Protein AF-0000000085021979 (afdb_homodimer)

pLDDT: mean 89.59, std 13.96, range [36.81, 98.94]

Solvent-accessible surface area (backbone atoms only — not comparable to full-atom values): 34099 Å² total; per-residue (Å²): 132,55,69,68,57,52,52,60,25,30,44,64,45,78,65,69,78,75,76,46,62,63,76,43,92,89,37,60,46,60,32,46,38,50,46,50,54,43,39,56,52,58,37,36,47,62,60,58,50,49,56,52,58,70,47,66,76,71,61,84,76,68,70,74,66,46,72,61,42,54,37,31,14,52,28,51,36,34,75,74,33,80,62,63,75,33,23,77,55,24,53,70,47,40,38,69,57,48,32,59,52,36,67,48,94,54,88,52,62,57,30,58,58,39,19,51,37,42,19,42,50,11,47,41,24,43,76,73,31,77,42,31,47,50,52,53,52,54,71,27,70,43,30,38,59,49,37,32,51,50,44,36,36,63,32,70,74,32,56,37,60,36,43,38,52,89,71,19,46,77,44,84,64,29,25,37,31,47,44,39,51,48,48,34,20,17,64,43,58,46,34,82,91,13,28,20,74,76,37,49,54,70,44,60,41,61,56,50,52,48,43,51,29,43,36,35,75,71,63,74,46,84,70,57,70,69,58,43,48,28,24,65,60,62,74,80,39,80,80,33,48,42,47,48,36,34,63,66,46,46,45,56,33,53,50,44,37,50,52,46,52,50,49,47,53,51,49,51,53,44,36,71,74,38,50,79,64,62,63,85,52,90,86,58,80,69,85,66,50,77,32,30,49,33,50,36,52,52,41,37,50,52,28,63,70,36,59,82,41,89,80,41,68,55,47,66,45,46,51,36,66,53,49,130,54,68,68,58,51,52,59,26,29,44,66,44,78,66,64,79,76,73,48,62,65,76,43,92,91,38,59,47,61,32,45,38,50,47,51,54,43,38,56,53,58,37,37,48,64,62,57,51,50,59,49,56,73,46,65,80,69,58,86,75,64,70,76,67,48,70,62,42,55,37,31,15,52,29,52,37,35,72,75,32,80,62,62,76,33,22,76,54,24,54,68,47,40,36,69,57,47,31,58,51,36,67,49,94,54,86,52,62,56,31,58,59,39,20,50,34,42,18,43,49,10,47,40,23,44,77,74,31,77,40,32,45,50,52,52,51,54,70,27,71,43,30,37,58,48,37,34,51,48,44,37,36,62,32,72,74,34,57,36,58,36,44,38,49,88,70,19,45,79,44,85,65,28,23,36,30,48,44,40,52,48,48,35,20,16,67,42,59,47,33,82,91,12,29,20,73,78,37,51,55,69,43,62,40,60,56,51,53,48,44,51,29,42,36,35,74,73,62,74,45,80,70,58,69,69,58,40,48,29,24,66,60,61,74,80,39,80,80,32,47,43,46,48,38,33,61,68,46,47,45,54,34,52,50,44,38,50,50,45,53,52,49,47,52,51,51,52,54,46,36,71,76,36,50,80,61,61,63,84,52,89,86,59,79,70,85,66,49,76,32,29,49,34,50,35,52,51,43,36,50,54,28,60,70,36,58,81,40,90,80,40,68,57,46,65,45,46,51,36,67,51,49

Sequence (646 aa):
MSNDVVASLLGPRRFDADGVHFNDPDDPELTARYILCVDAINFCFWPDHEAIRDAKAQRDKWAKYPYEHVAGGLRKALEADRGALDAKRLTGIDGPKLRQMLGWPRPLPLEDERARLLREIGQGLINHFGGSAARLINAANGRADVLVDLVVRIFGGFRDVAIDPRDGSQVFLYKRAQIFVGDLWGRFNGRGLGRFDESIKELTMFADYRVPVVLRNMGILKYEPNLARKVDQHNFSTADIVPAGSAEEVDVRACTVQAVERMRRALEERIEKEPELNPTIPGEVDEKFVTSVALDWFLWTEGERQRDDAGAGKHHRTLTVFYMSNDVVASLLGPRRFDADGVHFNDPDDPELTARYILCVDAINFCFWPDHEAIRDAKAQRDKWAKYPYEHVAGGLRKALEADRGALDAKRLTGIDGPKLRQMLGWPRPLPLEDERARLLREIGQGLINHFGGSAARLINAANGRADVLVDLVVRIFGGFRDVAIDPRDGSQVFLYKRAQIFVGDLWGRFNGRGLGRFDESIKELTMFADYRVPVVLRNMGILKYEPNLARKVDQHNFSTADIVPAGSAEEVDVRACTVQAVERMRRALEERIEKEPELNPTIPGEVDEKFVTSVALDWFLWTEGERQRDDAGAGKHHRTLTVFY

Nearest PDB structures (foldseek):
  7ulc-assembly1_A  TM=8.589E-01  e=3.376E-20  Sphaerobacter thermophilus DSM 20745
  7u5a-assembly2_B  TM=8.340E-01  e=2.198E-20  Sphaerobacter thermophilus DSM 20745
  7u1o-assembly1_A  TM=8.411E-01  e=3.714E-20  Sphaerobacter thermophilus DSM 20745
  7ugk-assembly1_A  TM=8.561E-01  e=9.375E-18  Homo sapiens
  7tu7-assembly1_A  TM=1.386E-01  e=5.235E+00  Leeuwenhoekiella blandensis MED217

Foldseek 3Di:
DDLVLLLLQFFQAQPPPPVQADDDPVCVFLSLLLLLLLLLQQDFQVVVVVVQVVVPPPPPPDDRCHSSLSRNLQNVLCVVPVCSLFLVNLLPFALVNSCVSSVPPDGGQVSRSSSVQSSLLSVLCVVPPVRTSLSLLVVQVQALVSSLVSCVVRGVSQQPWAQQPVPRDIDGQSQSSLVSLSSLLNNCRCDDSNPNAPNNQVGFARQGFQLLLLCVVVVNDDDDPLLLCLFAVPPVDPSSADEPRYNRSCCSRVVSRVSLVVVQVVSVVVCVVVVVSPDDDPPPPGRTGGHNSSVNVVSNVVRVVCVPPDVRGGTHRYRGSND/DDLVLLLLQFFQAQPCPPVQADDDPVCVFLSLLLLLLLLLQQDFQVVVVVVQVVVPPPVPPDDRCHSSLSRNLQNVLCVVPVCSLFLVNLLPFALVNSCVSSVPPDGGQVSRSSSVQSSLLSVLCVVPPVRTSLSLLVVQVQALVSSLVSCVVRGVSQQPWAQQPVPRDIDGQSQSSLVSLSSLLNNCRCDDSNPNAPNNQVGFARQGFQLLLLCVVVVNDDDDPLLLCLFAVPPVDPSSADEPRYNRSCCSRVVSRVSLVVVQVVSVVVCVVVVVSPDDDPPPPGRTGGHNSSVNVVSNVVRVVCVPPDVRGGTHRYRGSND

Radius of gyration: 26.54 Å; Cα contacts (8 Å, |Δi|>4): 1027; chains: 2; bounding box: 54×71×75 Å

Organism: Micromonas commoda (strain RCC299 / NOUM17 / CCMP2709) (NCBI:txid296587)

InterPro domains:
  IPR019438 Queuosine salvage protein family [PF10343] (26-323)
  IPR019438 Queuosine salvage protein family [PTHR21314] (13-323)

Secondary structure (DSSP, 8-state):
--HHHHHHTSS---GGGGS-S---TT-HHHHHHHHHHHHHT----HHHHHHHHHS-S--SS-----HHHHHHHHHHHHHH-TTTT-HHHHTT--HHHHHHHHT-SSPPTTHHHHHHHHHHHHHHHHHHHTT-HHHHHHTTTT-HHHHHHHHHHH-GGG--EEE-TTT--EEE--HHHHHHHHHHHHHTTTSGGG--GGGGGG------SSHHHHHHHTTS----HHHHHHHHH----GGGB--TTSHHHHHHHHHHHHHHHHHHHHHHHHHHH-GGGS---TT--S-----HHHHHHHHHHHHHHHTTSTTPPPPPB---S--/--HHHHHHTSS---TTTTS-S---TT-HHHHHHHHHHHHHT----HHHHHHHHHS-TTTTT-----HHHHHHHHHHHHHH-TTTT-HHHHTT--HHHHHHHHT-SSPPTTHHHHHHHHHHHHHHHHHHHTT-HHHHHHTTTT-HHHHHHHHHHH-GGG--EEE-TTT--EEE--HHHHHHHHHHHHHTTTSGGG--GGGGGG------SSHHHHHHHTTS----HHHHHHHHH----GGGB--TTSHHHHHHHHHHHHHHHHHHHHHHHHHHH-GGGS---TT--S-----HHHHHHHHHHHHHHHTTSTT-PPPPB---S--

Structure (mmCIF, N/CA/C/O backbone):
data_AF-0000000085021979-model_v1
#
loop_
_entity.id
_entity.type
_entity.pdbx_description
1 polymer "Queuosine 5'-phosphate N-glycosylase/hydrolase"
#
loop_
_atom_site.group_PDB
_atom_site.id
_atom_site.type_symbol
_atom_site.label_atom_id
_atom_site.label_alt_id
_atom_site.label_comp_id
_atom_site.label_asym_id
_atom_site.label_entity_id
_atom_site.label_seq_id
_atom_site.pdbx_PDB_ins_code
_atom_site.Cartn_x
_atom_site.Cartn_y
_atom_site.Cartn_z
_atom_site.occupancy
_atom_site.B_iso_or_equiv
_atom_site.auth_seq_id
_atom_site.auth_comp_id
_atom_site.auth_asym_id
_atom_site.auth_atom_id
_atom_site.pdbx_PDB_model_num
ATOM 1 N N . MET A 1 1 ? 6.957 -22.984 -29.156 1 72.75 1 MET A N 1
ATOM 2 C CA . MET A 1 1 ? 6.121 -23.719 -28.203 1 72.75 1 MET A CA 1
ATOM 3 C C . MET A 1 1 ? 5.363 -24.844 -28.906 1 72.75 1 MET A C 1
ATOM 5 O O . MET A 1 1 ? 4.746 -24.625 -29.953 1 72.75 1 MET A O 1
ATOM 9 N N . SER A 1 2 ? 5.52 -26 -28.375 1 78.75 2 SER A N 1
ATOM 10 C CA . SER A 1 2 ? 4.879 -27.156 -28.984 1 78.75 2 SER A CA 1
ATOM 11 C C . SER A 1 2 ? 3.361 -27.078 -28.875 1 78.75 2 SER A C 1
ATOM 13 O O . SER A 1 2 ? 2.834 -26.312 -28.062 1 78.75 2 SER A O 1
ATOM 15 N N . ASN A 1 3 ? 2.688 -27.781 -29.656 1 77.06 3 ASN A N 1
ATOM 16 C CA . ASN A 1 3 ? 1.229 -27.812 -29.641 1 77.06 3 ASN A CA 1
ATOM 17 C C . ASN A 1 3 ? 0.696 -28.297 -28.297 1 77.06 3 ASN A C 1
ATOM 19 O O . ASN A 1 3 ? -0.329 -27.812 -27.812 1 77.06 3 ASN A O 1
ATOM 23 N N . ASP A 1 4 ? 1.462 -29.156 -27.734 1 77.25 4 ASP A N 1
ATOM 24 C CA . ASP A 1 4 ? 1.04 -29.703 -26.453 1 77.25 4 ASP A CA 1
ATOM 25 C C . ASP A 1 4 ? 1.113 -28.641 -25.359 1 77.25 4 ASP A C 1
ATOM 27 O O . ASP A 1 4 ? 0.24 -28.562 -24.484 1 77.25 4 ASP A O 1
ATOM 31 N N . VAL A 1 5 ? 2.133 -27.859 -25.438 1 79.38 5 VAL A N 1
ATOM 32 C CA . VAL A 1 5 ? 2.299 -26.797 -24.453 1 79.38 5 VAL A CA 1
ATOM 33 C C . VAL A 1 5 ? 1.195 -25.75 -24.641 1 79.38 5 VAL A C 1
ATOM 35 O O . VAL A 1 5 ? 0.585 -25.297 -23.672 1 79.38 5 VAL A O 1
ATOM 38 N N . VAL A 1 6 ? 0.945 -25.5 -25.844 1 80.5 6 VAL A N 1
ATOM 39 C CA . VAL A 1 6 ? -0.086 -24.516 -26.125 1 80.5 6 VAL A CA 1
ATOM 40 C C . VAL A 1 6 ? -1.431 -24.984 -25.594 1 80.5 6 VAL A C 1
ATOM 42 O O . VAL A 1 6 ? -2.164 -24.219 -24.953 1 80.5 6 VAL A O 1
ATOM 45 N N . ALA A 1 7 ? -1.735 -26.234 -25.766 1 77.75 7 ALA A N 1
ATOM 46 C CA . ALA A 1 7 ? -2.998 -26.797 -25.297 1 77.75 7 ALA A CA 1
ATOM 47 C C . ALA A 1 7 ? -3.117 -26.719 -23.781 1 77.75 7 ALA A C 1
ATOM 49 O O . ALA A 1 7 ? -4.215 -26.516 -23.25 1 77.75 7 ALA A O 1
ATOM 50 N N . SER A 1 8 ? -2.035 -26.75 -23.141 1 78.31 8 SER A N 1
ATOM 51 C CA . SER A 1 8 ? -2.025 -26.734 -21.688 1 78.31 8 SER A CA 1
ATOM 52 C C . SER A 1 8 ? -2.238 -25.328 -21.141 1 78.31 8 SER A C 1
ATOM 54 O O . SER A 1 8 ? -2.545 -25.141 -19.969 1 78.31 8 SER A O 1
ATOM 56 N N . LEU A 1 9 ? -2.197 -24.375 -22.047 1 81.25 9 LEU A N 1
ATOM 57 C CA . LEU A 1 9 ? -2.266 -22.969 -21.641 1 81.25 9 LEU A CA 1
ATOM 58 C C . LEU A 1 9 ? -3.666 -22.406 -21.859 1 81.25 9 LEU A C 1
ATOM 60 O O . LEU A 1 9 ? -3.932 -21.25 -21.531 1 81.25 9 LEU A O 1
ATOM 64 N N . LEU A 1 10 ? -4.609 -23.203 -22.391 1 77.38 10 LEU A N 1
ATOM 65 C CA . LEU A 1 10 ? -5.906 -22.703 -22.844 1 77.38 10 LEU A CA 1
ATOM 66 C C . LEU A 1 10 ? -6.961 -22.875 -21.75 1 77.38 10 LEU A C 1
ATOM 68 O O . LEU A 1 10 ? -8.148 -22.656 -22 1 77.38 10 LEU A O 1
ATOM 72 N N . GLY A 1 11 ? -6.66 -22.875 -20.531 1 75.88 11 GLY A N 1
ATOM 73 C CA . GLY A 1 11 ? -7.656 -23.031 -19.484 1 75.88 11 GLY A CA 1
ATOM 74 C C . GLY A 1 11 ? -7.047 -23.297 -18.125 1 75.88 11 GLY A C 1
ATOM 75 O O . GLY A 1 11 ? -5.844 -23.125 -17.922 1 75.88 11 GLY A O 1
ATOM 76 N N . PRO A 1 12 ? -8.141 -23.5 -17.25 1 70.44 12 PRO A N 1
ATOM 77 C CA . PRO A 1 12 ? -7.617 -23.812 -15.914 1 70.44 12 PRO A CA 1
ATOM 78 C C . PRO A 1 12 ? -6.902 -25.156 -15.852 1 70.44 12 PRO A C 1
ATOM 80 O O . PRO A 1 12 ? -7.242 -26.062 -16.609 1 70.44 12 PRO A O 1
ATOM 83 N N . ARG A 1 13 ? -5.594 -25.156 -15.461 1 63.31 13 ARG A N 1
ATOM 84 C CA . ARG A 1 13 ? -4.887 -26.422 -15.273 1 63.31 13 ARG A CA 1
ATOM 85 C C . ARG A 1 13 ? -5.109 -26.969 -13.875 1 63.31 13 ARG A C 1
ATOM 87 O O . ARG A 1 13 ? -5.395 -26.219 -12.938 1 63.31 13 ARG A O 1
ATOM 94 N N . ARG A 1 14 ? -5.117 -28.312 -13.852 1 56.06 14 ARG A N 1
ATOM 95 C CA . ARG A 1 14 ? -5.254 -28.984 -12.562 1 56.06 14 ARG A CA 1
ATOM 96 C C . ARG A 1 14 ? -4.168 -28.516 -11.594 1 56.06 14 ARG A C 1
ATOM 98 O O . ARG A 1 14 ? -2.977 -28.703 -11.852 1 56.06 14 ARG A O 1
ATOM 105 N N . PHE A 1 15 ? -4.316 -27.484 -10.766 1 55.16 15 PHE A N 1
ATOM 106 C CA . PHE A 1 15 ? -3.467 -27.016 -9.68 1 55.16 15 PHE A CA 1
ATOM 107 C C . PHE A 1 15 ? -3.078 -28.156 -8.758 1 55.16 15 PHE A C 1
ATOM 109 O O . PHE A 1 15 ? -2.027 -28.125 -8.117 1 55.16 15 PHE A O 1
ATOM 116 N N . ASP A 1 16 ? -3.787 -29.375 -8.664 1 53.88 16 ASP A N 1
ATOM 117 C CA . ASP A 1 16 ? -3.617 -30.391 -7.625 1 53.88 16 ASP A CA 1
ATOM 118 C C . ASP A 1 16 ? -2.689 -31.516 -8.094 1 53.88 16 ASP A C 1
ATOM 120 O O . ASP A 1 16 ? -2.74 -32.625 -7.57 1 53.88 16 ASP A O 1
ATOM 124 N N . ALA A 1 17 ? -1.861 -31.203 -9.086 1 53.5 17 ALA A N 1
ATOM 125 C CA . ALA A 1 17 ? -1.275 -32.438 -9.602 1 53.5 17 ALA A CA 1
ATOM 126 C C . ALA A 1 17 ? -0.127 -32.906 -8.719 1 53.5 17 ALA A C 1
ATOM 128 O O . ALA A 1 17 ? 0.317 -34.062 -8.828 1 53.5 17 ALA A O 1
ATOM 129 N N . ASP A 1 18 ? 0.173 -32.094 -7.641 1 60.47 18 ASP A N 1
ATOM 130 C CA . ASP A 1 18 ? 1.455 -32.469 -7.051 1 60.47 18 ASP A CA 1
ATOM 131 C C . ASP A 1 18 ? 1.267 -33.062 -5.656 1 60.47 18 ASP A C 1
ATOM 133 O O . ASP A 1 18 ? 2.221 -33.562 -5.055 1 60.47 18 ASP A O 1
ATOM 137 N N . GLY A 1 19 ? 0.06 -33.188 -5.18 1 73.31 19 GLY A N 1
ATOM 138 C CA . GLY A 1 19 ? -0.179 -33.812 -3.887 1 73.31 19 GLY A CA 1
ATOM 139 C C . GLY A 1 19 ? 0.254 -32.969 -2.717 1 73.31 19 GLY A C 1
ATOM 140 O O . GLY A 1 19 ? 0.24 -33.406 -1.568 1 73.31 19 GLY A O 1
ATOM 141 N N . VAL A 1 20 ? 0.545 -31.719 -2.928 1 85.44 20 VAL A N 1
ATOM 142 C CA . VAL A 1 20 ? 1.099 -30.859 -1.884 1 85.44 20 VAL A CA 1
ATOM 143 C C . VAL A 1 20 ? -0.02 -30.047 -1.232 1 85.44 20 VAL A C 1
ATOM 145 O O . VAL A 1 20 ? -0.03 -29.859 -0.014 1 85.44 20 VAL A O 1
ATOM 148 N N . HIS A 1 21 ? -1.046 -29.75 -1.952 1 91.62 21 HIS A N 1
ATOM 149 C CA . HIS A 1 21 ? -2.043 -28.797 -1.494 1 91.62 21 HIS A CA 1
ATOM 150 C C . HIS A 1 21 ? -3.264 -29.5 -0.913 1 91.62 21 HIS A C 1
ATOM 152 O O . HIS A 1 21 ? -3.629 -30.594 -1.365 1 91.62 21 HIS A O 1
ATOM 158 N N . PHE A 1 22 ? -3.824 -28.922 0.051 1 93.31 22 PHE A N 1
ATOM 159 C CA . PHE A 1 22 ? -5.094 -29.375 0.609 1 93.31 22 PHE A CA 1
ATOM 160 C C . PHE A 1 22 ? -6.223 -29.172 -0.393 1 93.31 22 PHE A C 1
ATOM 162 O O . PHE A 1 22 ? -6.273 -28.172 -1.096 1 93.31 22 PHE A O 1
ATOM 169 N N . ASN A 1 23 ? -7.004 -30.188 -0.549 1 92.81 23 ASN A N 1
ATOM 170 C CA . ASN A 1 23 ? -8.211 -30.141 -1.364 1 92.81 23 ASN A CA 1
ATOM 171 C C . ASN A 1 23 ? -9.297 -31.062 -0.815 1 92.81 23 ASN A C 1
ATOM 173 O O . ASN A 1 23 ? -9.07 -32.25 -0.644 1 92.81 23 ASN A O 1
ATOM 177 N N . ASP A 1 24 ? -10.383 -30.484 -0.46 1 94 24 ASP A N 1
ATOM 178 C CA . ASP A 1 24 ? -11.57 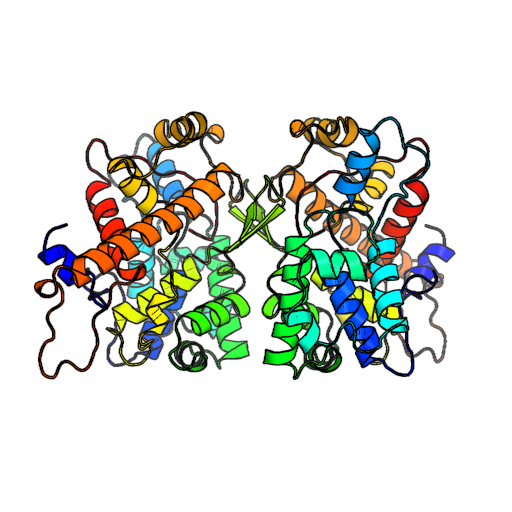-31.25 -0.085 1 94 24 ASP A CA 1
ATOM 179 C C . ASP A 1 24 ? -12.75 -30.891 -0.991 1 94 24 ASP A C 1
ATOM 181 O O . ASP A 1 24 ? -13.469 -29.922 -0.743 1 94 24 ASP A O 1
ATOM 185 N N . PRO A 1 25 ? -13.039 -31.688 -1.985 1 91.31 25 PRO A N 1
ATOM 186 C CA . PRO A 1 25 ? -14.102 -31.406 -2.945 1 91.31 25 PRO A CA 1
ATOM 187 C C . PRO A 1 25 ? -15.469 -31.234 -2.277 1 91.31 25 PRO A C 1
ATOM 189 O O . PRO A 1 25 ? -16.344 -30.562 -2.822 1 91.31 25 PRO A O 1
ATOM 192 N N . ASP A 1 26 ? -15.609 -31.812 -1.113 1 95.12 26 ASP A N 1
ATOM 193 C CA . ASP A 1 26 ? -16.891 -31.75 -0.418 1 95.12 26 ASP A CA 1
ATOM 194 C C . ASP A 1 26 ? -16.969 -30.531 0.493 1 95.12 26 ASP A C 1
ATOM 196 O O . ASP A 1 26 ? -18.016 -30.266 1.091 1 95.12 26 ASP A O 1
ATOM 200 N N . ASP A 1 27 ? -15.945 -29.844 0.614 1 97.31 27 ASP A N 1
ATOM 201 C CA . ASP A 1 27 ? -15.898 -28.656 1.463 1 97.31 27 ASP A CA 1
ATOM 202 C C . ASP A 1 27 ? -15.164 -27.516 0.768 1 97.31 27 ASP A C 1
ATOM 204 O O . ASP A 1 27 ? -14.062 -27.141 1.179 1 97.31 27 ASP A O 1
ATOM 208 N N . PRO A 1 28 ? -15.766 -26.875 -0.215 1 97.62 28 PRO A N 1
ATOM 209 C CA . PRO A 1 28 ? -15.141 -25.781 -0.962 1 97.62 28 PRO A CA 1
ATOM 210 C C . PRO A 1 28 ? -14.781 -24.594 -0.076 1 97.62 28 PRO A C 1
ATOM 212 O O . PRO A 1 28 ? -13.797 -23.891 -0.337 1 97.62 28 PRO A O 1
ATOM 215 N N . GLU A 1 29 ? -15.547 -24.375 0.992 1 98.31 29 GLU A N 1
ATOM 216 C CA . GLU A 1 29 ? -15.258 -23.312 1.945 1 98.31 29 GLU A CA 1
ATOM 217 C C . GLU A 1 29 ? -13.898 -23.5 2.6 1 98.31 29 GLU A C 1
ATOM 219 O O . GLU A 1 29 ? -13.086 -22.578 2.645 1 98.31 29 GLU A O 1
ATOM 224 N N . LEU A 1 30 ? -13.695 -24.672 3.113 1 98.31 30 LEU A N 1
ATOM 225 C CA . LEU A 1 30 ? -12.43 -24.969 3.779 1 98.31 30 LEU A CA 1
ATOM 226 C C . LEU A 1 30 ? -11.273 -24.938 2.787 1 98.31 30 LEU A C 1
ATOM 228 O O . LEU A 1 30 ? -10.188 -24.453 3.113 1 98.31 30 LEU A O 1
ATOM 232 N N . THR A 1 31 ? -11.484 -25.484 1.565 1 97.62 31 THR A N 1
ATOM 233 C CA . THR A 1 31 ? -10.469 -25.453 0.522 1 97.62 31 THR A CA 1
ATOM 234 C C . THR A 1 31 ? -10.102 -24.016 0.162 1 97.62 31 THR A C 1
ATOM 236 O O . THR A 1 31 ? -8.922 -23.688 0.039 1 97.62 31 THR A O 1
ATOM 239 N N . ALA A 1 32 ? -11.094 -23.172 0.016 1 98.56 32 ALA A N 1
ATOM 240 C CA . ALA A 1 32 ? -10.859 -21.766 -0.313 1 98.56 32 ALA A CA 1
ATOM 241 C C . ALA A 1 32 ? -10.109 -21.047 0.812 1 98.56 32 ALA A C 1
ATOM 243 O O . ALA A 1 32 ? -9.211 -20.25 0.557 1 98.56 32 ALA A O 1
ATOM 244 N N . ARG A 1 33 ? -10.492 -21.312 2.018 1 98.75 33 ARG A N 1
ATOM 245 C CA . ARG A 1 33 ? -9.828 -20.703 3.168 1 98.75 33 ARG A CA 1
ATOM 246 C C . ARG A 1 33 ? -8.367 -21.141 3.246 1 98.75 33 ARG A C 1
ATOM 248 O O . ARG A 1 33 ? -7.488 -20.328 3.568 1 98.75 33 ARG A O 1
ATOM 255 N N . TYR A 1 34 ? -8.148 -22.422 2.99 1 98.5 34 TYR A N 1
ATOM 256 C CA . TYR A 1 34 ? -6.789 -22.938 2.918 1 98.5 34 TYR A CA 1
ATOM 257 C C . TYR A 1 34 ? -5.969 -22.172 1.89 1 98.5 34 TYR A C 1
ATOM 259 O O . TYR A 1 34 ? -4.859 -21.719 2.184 1 98.5 34 TYR A O 1
ATOM 267 N N . ILE A 1 35 ? -6.488 -21.938 0.709 1 98.19 35 ILE A N 1
ATOM 268 C CA . ILE A 1 35 ? -5.781 -21.25 -0.369 1 98.19 35 ILE A CA 1
ATOM 269 C C . ILE A 1 35 ? -5.496 -19.812 0.038 1 98.19 35 ILE A C 1
ATOM 271 O O . ILE A 1 35 ? -4.395 -19.297 -0.182 1 98.19 35 ILE A O 1
ATOM 275 N N . LEU A 1 36 ? -6.477 -19.172 0.632 1 98.88 36 LEU A N 1
ATOM 276 C CA . LEU A 1 36 ? -6.32 -17.781 1.088 1 98.88 36 LEU A CA 1
ATOM 277 C C . LEU A 1 36 ? -5.176 -17.672 2.092 1 98.88 36 LEU A C 1
ATOM 279 O O . LEU A 1 36 ? -4.352 -16.766 2 1 98.88 36 LEU A O 1
ATOM 283 N N . CYS A 1 37 ? -5.102 -18.609 3.025 1 98.81 37 CYS A N 1
ATOM 284 C CA . CYS A 1 37 ? -4.07 -18.578 4.055 1 98.81 37 CYS A CA 1
ATOM 285 C C . CYS A 1 37 ? -2.697 -18.875 3.457 1 98.81 37 CYS A C 1
ATOM 287 O O . CYS A 1 37 ? -1.712 -18.219 3.807 1 98.81 37 CYS A O 1
ATOM 289 N N . VAL A 1 38 ? -2.627 -19.859 2.561 1 98.12 38 VAL A N 1
ATOM 290 C CA . VAL A 1 38 ? -1.366 -20.188 1.905 1 98.12 38 VAL A CA 1
ATOM 291 C C . VAL A 1 38 ? -0.833 -18.969 1.162 1 98.12 38 VAL A C 1
ATOM 293 O O . VAL A 1 38 ? 0.333 -18.594 1.319 1 98.12 38 VAL A O 1
ATOM 296 N N . ASP A 1 39 ? -1.71 -18.359 0.394 1 98.31 39 ASP A N 1
ATOM 297 C CA . ASP A 1 39 ? -1.277 -17.25 -0.452 1 98.31 39 ASP A CA 1
ATOM 298 C C . ASP A 1 39 ? -0.987 -16 0.381 1 98.31 39 ASP A C 1
ATOM 300 O O . ASP A 1 39 ? -0.279 -15.102 -0.069 1 98.31 39 ASP A O 1
ATOM 304 N N . ALA A 1 40 ? -1.515 -15.906 1.637 1 98.75 40 ALA A N 1
ATOM 305 C CA . ALA A 1 40 ? -1.221 -14.797 2.533 1 98.75 40 ALA A CA 1
ATOM 306 C C . ALA A 1 40 ? 0.222 -14.852 3.027 1 98.75 40 ALA A C 1
ATOM 308 O O . ALA A 1 40 ? 0.826 -13.82 3.322 1 98.75 40 ALA A O 1
ATOM 309 N N . ILE A 1 41 ? 0.772 -16.047 3.094 1 98.25 41 ILE A N 1
ATOM 310 C CA . ILE A 1 41 ? 2.098 -16.156 3.693 1 98.25 41 ILE A CA 1
ATOM 311 C C . ILE A 1 41 ? 3.07 -16.781 2.691 1 98.25 41 ILE A C 1
ATOM 313 O O . ILE A 1 41 ? 4.086 -17.359 3.082 1 98.25 41 ILE A O 1
ATOM 317 N N . ASN A 1 42 ? 2.775 -16.672 1.328 1 96.62 42 ASN A N 1
ATOM 318 C CA . ASN A 1 42 ? 3.58 -17.203 0.226 1 96.62 42 ASN A CA 1
ATOM 319 C C . ASN A 1 42 ? 4.602 -16.172 -0.252 1 96.62 42 ASN A C 1
ATOM 321 O O . ASN A 1 42 ? 4.449 -15.586 -1.325 1 96.62 42 ASN A O 1
ATOM 325 N N . PHE A 1 43 ? 5.684 -16.031 0.589 1 96.75 43 PHE A N 1
ATOM 326 C CA . PHE A 1 43 ? 6.652 -15.023 0.175 1 96.75 43 PHE A CA 1
ATOM 327 C C . PHE A 1 43 ? 8.008 -15.281 0.825 1 96.75 43 PHE A C 1
ATOM 329 O O . PHE A 1 43 ? 8.094 -15.953 1.854 1 96.75 43 PHE A O 1
ATOM 336 N N . CYS A 1 44 ? 9.047 -14.828 0.233 1 94.56 44 CYS A N 1
ATOM 337 C CA . CYS A 1 44 ? 10.383 -14.586 0.761 1 94.56 44 CYS A CA 1
ATOM 338 C C . CYS A 1 44 ? 10.953 -15.852 1.396 1 94.56 44 CYS A C 1
ATOM 340 O O . CYS A 1 44 ? 11.344 -15.844 2.564 1 94.56 44 CYS A O 1
ATOM 342 N N . PHE A 1 45 ? 11.258 -16.859 0.651 1 90.81 45 PHE A N 1
ATOM 343 C CA . PHE A 1 45 ? 11.75 -18.125 1.166 1 90.81 45 PHE A CA 1
ATOM 344 C C . PHE A 1 45 ? 13.273 -18.203 1.079 1 90.81 45 PHE A C 1
ATOM 346 O O . PHE A 1 45 ? 13.906 -18.969 1.8 1 90.81 45 PHE A O 1
ATOM 353 N N . TRP A 1 46 ? 13.938 -17.391 0.31 1 86.31 46 TRP A N 1
ATOM 354 C CA . TRP A 1 46 ? 15.336 -17.516 -0.076 1 86.31 46 TRP A CA 1
ATOM 355 C C . TRP A 1 46 ? 16.25 -17.328 1.129 1 86.31 46 TRP A C 1
ATOM 357 O O . TRP A 1 46 ? 17.344 -17.891 1.183 1 86.31 46 TRP A O 1
ATOM 367 N N . PRO A 1 47 ? 15.852 -16.5 2.125 1 82 47 PRO A N 1
ATOM 368 C CA . PRO A 1 47 ? 16.781 -16.375 3.256 1 82 47 PRO A CA 1
ATOM 369 C C . PRO A 1 47 ? 17.016 -17.688 3.98 1 82 47 PRO A C 1
ATOM 371 O O . PRO A 1 47 ? 18.094 -17.906 4.551 1 82 47 PRO A O 1
ATOM 374 N N . ASP A 1 48 ? 16.031 -18.453 4.051 1 79 48 ASP A N 1
ATOM 375 C CA . ASP A 1 48 ? 16.172 -19.766 4.691 1 79 48 ASP A CA 1
ATOM 376 C C . ASP A 1 48 ? 17.156 -20.656 3.932 1 79 48 ASP A C 1
ATOM 378 O O . ASP A 1 48 ? 17.891 -21.422 4.539 1 79 48 ASP A O 1
ATOM 382 N N . HIS A 1 49 ? 17.188 -20.453 2.686 1 68.38 49 HIS A N 1
ATOM 383 C CA . HIS A 1 49 ? 18.094 -21.234 1.838 1 68.38 49 HIS A CA 1
ATOM 384 C C . HIS A 1 49 ? 19.547 -20.828 2.057 1 68.38 49 HIS A C 1
ATOM 386 O O . HIS A 1 49 ? 20.438 -21.672 2.043 1 68.38 49 HIS A O 1
ATOM 392 N N . GLU A 1 50 ? 19.719 -19.547 2.332 1 64.06 50 GLU A N 1
ATOM 393 C CA . GLU A 1 50 ? 21.062 -19 2.521 1 64.06 50 GLU A CA 1
ATOM 394 C C . GLU A 1 50 ? 21.609 -19.344 3.906 1 64.06 50 GLU A C 1
ATOM 396 O O . GLU A 1 50 ? 22.797 -19.594 4.066 1 64.06 50 GLU A O 1
ATOM 401 N N . ALA A 1 51 ? 20.781 -19.188 4.793 1 56.75 51 ALA A N 1
ATOM 402 C CA . ALA A 1 51 ? 21.203 -19.5 6.152 1 56.75 51 ALA A CA 1
ATOM 403 C C . ALA A 1 51 ? 21.734 -20.922 6.25 1 56.75 51 ALA A C 1
ATOM 405 O O . ALA A 1 51 ? 22.656 -21.203 7.02 1 56.75 51 ALA A O 1
ATOM 406 N N . ILE A 1 52 ? 21.188 -21.719 5.527 1 51.16 52 ILE A N 1
ATOM 407 C CA . ILE A 1 52 ? 21.594 -23.125 5.547 1 51.16 52 ILE A CA 1
ATOM 408 C C . ILE A 1 52 ? 22.969 -23.266 4.883 1 51.16 52 ILE A C 1
ATOM 410 O O . ILE A 1 52 ? 23.766 -24.109 5.285 1 51.16 52 ILE A O 1
ATOM 414 N N . ARG A 1 53 ? 23.344 -22.375 4.027 1 49.75 53 ARG A N 1
ATOM 415 C CA . ARG A 1 53 ? 24.641 -22.5 3.363 1 49.75 53 ARG A CA 1
ATOM 416 C C . ARG A 1 53 ? 25.781 -22.141 4.312 1 49.75 53 ARG A C 1
ATOM 418 O O . ARG A 1 53 ? 26.844 -22.766 4.281 1 49.75 53 ARG A O 1
ATOM 425 N N . ASP A 1 54 ? 25.75 -20.938 4.984 1 49.84 54 ASP A N 1
ATOM 426 C CA . ASP A 1 54 ? 26.828 -20.547 5.887 1 49.84 54 ASP A CA 1
ATOM 427 C C . ASP A 1 54 ? 26.984 -21.578 7.012 1 49.84 54 ASP A C 1
ATOM 429 O O . ASP A 1 54 ? 27.953 -21.516 7.77 1 49.84 54 ASP A O 1
ATOM 433 N N . ALA A 1 55 ? 25.984 -21.922 7.449 1 44.22 55 ALA A N 1
ATOM 434 C CA . ALA A 1 55 ? 26.266 -22.938 8.461 1 44.22 55 ALA A CA 1
ATOM 435 C C . ALA A 1 55 ? 26.891 -24.188 7.844 1 44.22 55 ALA A C 1
ATOM 437 O O . ALA A 1 55 ? 26.297 -24.797 6.945 1 44.22 55 ALA A O 1
ATOM 438 N N . LYS A 1 56 ? 28.344 -24 7.473 1 38.84 56 LYS A N 1
ATOM 439 C CA . LYS A 1 56 ? 29.219 -25.047 6.938 1 38.84 56 LYS A CA 1
ATOM 440 C C . LYS A 1 56 ? 28.562 -26.422 7.047 1 38.84 56 LYS A C 1
ATOM 442 O O . LYS A 1 56 ? 28.766 -27.281 6.191 1 38.84 56 LYS A O 1
ATOM 447 N N . ALA A 1 57 ? 28.797 -26.844 8.18 1 38.03 57 ALA A N 1
ATOM 448 C CA . ALA A 1 57 ? 28.844 -28.234 8.633 1 38.03 57 ALA A CA 1
ATOM 449 C C . ALA A 1 57 ? 27.578 -28.984 8.211 1 38.03 57 ALA A C 1
ATOM 451 O O . ALA A 1 57 ? 27.625 -30.188 7.957 1 38.03 57 ALA A O 1
ATOM 452 N N . GLN A 1 58 ? 26.344 -28.625 8.789 1 37.78 58 GLN A N 1
ATOM 453 C CA . GLN A 1 58 ? 25.359 -29.688 8.617 1 37.78 58 GLN A CA 1
ATOM 454 C C . GLN A 1 58 ? 24.719 -29.625 7.23 1 37.78 58 GLN A C 1
ATOM 456 O O . GLN A 1 58 ? 23.688 -29 7.035 1 37.78 58 GLN A O 1
ATOM 461 N N . ARG A 1 59 ? 25.5 -29.5 6.148 1 39.5 59 ARG A N 1
ATOM 462 C CA . ARG A 1 59 ? 25.281 -29.656 4.711 1 39.5 59 ARG A CA 1
ATOM 463 C C . ARG A 1 59 ? 23.984 -30.391 4.422 1 39.5 59 ARG A C 1
ATOM 465 O O . ARG A 1 59 ? 23.25 -30.016 3.494 1 39.5 59 ARG A O 1
ATOM 472 N N . ASP A 1 60 ? 24.141 -31.688 4.73 1 40.69 60 ASP A N 1
ATOM 473 C CA . ASP A 1 60 ? 23.297 -32.75 4.203 1 40.69 60 ASP A CA 1
ATOM 474 C C . ASP A 1 60 ? 21.828 -32.469 4.449 1 40.69 60 ASP A C 1
ATOM 476 O O . ASP A 1 60 ? 20.969 -32.844 3.633 1 40.69 60 ASP A O 1
ATOM 480 N N . LYS A 1 61 ? 21.391 -32.281 5.816 1 40.19 61 LYS A N 1
ATOM 481 C CA . LYS A 1 61 ? 20.031 -32.656 6.172 1 40.19 61 LYS A CA 1
ATOM 482 C C . LYS A 1 61 ? 19.094 -31.453 6.09 1 40.19 61 LYS A C 1
ATOM 484 O O . LYS A 1 61 ? 17.906 -31.562 6.41 1 40.19 61 LYS A O 1
ATOM 489 N N . TRP A 1 62 ? 19.562 -30.203 6.043 1 44.81 62 TRP A N 1
ATOM 490 C CA . TRP A 1 62 ? 18.453 -29.266 6.16 1 44.81 62 TRP A CA 1
ATOM 491 C C . TRP A 1 62 ? 17.844 -28.969 4.793 1 44.81 62 TRP A C 1
ATOM 493 O O . TRP A 1 62 ? 18.531 -28.438 3.91 1 44.81 62 TRP A O 1
ATOM 503 N N . ALA A 1 63 ? 16.875 -29.609 4.438 1 49.38 63 ALA A N 1
ATOM 504 C CA . ALA A 1 63 ? 15.969 -29.516 3.291 1 49.38 63 ALA A CA 1
ATOM 505 C C . ALA A 1 63 ? 15.523 -28.062 3.062 1 49.38 63 ALA A C 1
ATOM 507 O O . ALA A 1 63 ? 15.391 -27.297 4.012 1 49.38 63 ALA A O 1
ATOM 508 N N . LYS A 1 64 ? 15.906 -27.375 1.92 1 60.06 64 LYS A N 1
ATOM 509 C CA . LYS A 1 64 ? 15.258 -26.156 1.453 1 60.06 64 LYS A CA 1
ATOM 510 C C . LYS A 1 64 ? 13.75 -26.203 1.711 1 60.06 64 LYS A C 1
ATOM 512 O O . LYS A 1 64 ? 13.125 -27.266 1.581 1 60.06 64 LYS A O 1
ATOM 517 N N . TYR A 1 65 ? 13.391 -25.219 2.521 1 62.34 65 TYR A N 1
ATOM 518 C CA . TYR A 1 65 ? 11.969 -25.156 2.844 1 62.34 65 TYR A CA 1
ATOM 519 C C . TYR A 1 65 ? 11.258 -24.109 1.999 1 62.34 65 TYR A C 1
ATOM 521 O O . TYR A 1 65 ? 11.039 -22.984 2.453 1 62.34 65 TYR A O 1
ATOM 529 N N . PRO A 1 66 ? 11.023 -24.531 0.805 1 77 66 PRO A N 1
ATOM 530 C CA . PRO A 1 66 ? 10.328 -23.672 -0.159 1 77 66 PRO A CA 1
ATOM 531 C C . PRO A 1 66 ? 8.812 -23.656 0.041 1 77 66 PRO A C 1
ATOM 533 O O . PRO A 1 66 ? 8.32 -24.125 1.064 1 77 66 PRO A O 1
ATOM 536 N N . TYR A 1 67 ? 8.18 -23.062 -0.813 1 84 67 TYR A N 1
ATOM 537 C CA . TYR A 1 67 ? 6.73 -22.891 -0.922 1 84 67 TYR A CA 1
ATOM 538 C C . TYR A 1 67 ? 6.004 -24.188 -0.545 1 84 67 TYR A C 1
ATOM 540 O O . TYR A 1 67 ? 4.988 -24.141 0.154 1 84 67 TYR A O 1
ATOM 548 N N . GLU A 1 68 ? 6.559 -25.312 -0.839 1 85.62 68 GLU A N 1
ATOM 549 C CA . GLU A 1 68 ? 5.898 -26.594 -0.631 1 85.62 68 GLU A CA 1
ATOM 550 C C . GLU A 1 68 ? 5.773 -26.922 0.856 1 85.62 68 GLU A C 1
ATOM 552 O O . GLU A 1 68 ? 4.828 -27.594 1.272 1 85.62 68 GLU A O 1
ATOM 557 N N . HIS A 1 69 ? 6.625 -26.344 1.57 1 87.31 69 HIS A N 1
ATOM 558 C CA . HIS A 1 69 ? 6.582 -26.594 3.006 1 87.31 69 HIS A CA 1
ATOM 559 C C . HIS A 1 69 ? 5.508 -25.75 3.682 1 87.31 69 HIS A C 1
ATOM 561 O O . HIS A 1 69 ? 4.918 -26.172 4.68 1 87.31 69 HIS A O 1
ATOM 567 N N . VAL A 1 70 ? 5.297 -24.594 3.148 1 92.94 70 VAL A N 1
ATOM 568 C CA . VAL A 1 70 ? 4.188 -23.781 3.643 1 92.94 70 VAL A CA 1
ATOM 569 C C . VAL A 1 70 ? 2.861 -24.438 3.254 1 92.94 70 VAL A C 1
ATOM 571 O O . VAL A 1 70 ? 2 -24.656 4.109 1 92.94 70 VAL A O 1
ATOM 574 N N . ALA A 1 71 ? 2.717 -24.766 1.979 1 94 71 ALA A N 1
ATOM 575 C CA . ALA A 1 71 ? 1.485 -25.375 1.48 1 94 71 ALA A CA 1
ATOM 576 C C . ALA A 1 71 ? 1.224 -26.719 2.152 1 94 71 ALA A C 1
ATOM 578 O O . ALA A 1 71 ? 0.115 -26.984 2.625 1 94 71 ALA A O 1
ATOM 579 N N . GLY A 1 72 ? 2.277 -27.562 2.236 1 94 72 GLY A N 1
ATOM 580 C CA . GLY A 1 72 ? 2.139 -28.875 2.852 1 94 72 GLY A CA 1
ATOM 581 C C . GLY A 1 72 ? 1.922 -28.797 4.352 1 94 72 GLY A C 1
ATOM 582 O O . GLY A 1 72 ? 1.193 -29.625 4.914 1 94 72 GLY A O 1
ATOM 583 N N . GLY A 1 73 ? 2.586 -27.875 4.973 1 95.31 73 GLY A N 1
ATOM 584 C CA . GLY A 1 73 ? 2.406 -27.688 6.406 1 95.31 73 GLY A CA 1
ATOM 585 C C . GLY A 1 73 ? 0.986 -27.312 6.785 1 95.31 73 GLY A C 1
ATOM 586 O O . GLY A 1 73 ? 0.417 -27.891 7.719 1 95.31 73 GLY A O 1
ATOM 587 N N . LEU A 1 74 ? 0.413 -26.391 6.105 1 97.19 74 LEU A N 1
ATOM 588 C CA . LEU A 1 74 ? -0.963 -25.984 6.383 1 97.19 74 LEU A CA 1
ATOM 589 C C . LEU A 1 74 ? -1.933 -27.125 6.055 1 97.19 74 LEU A C 1
ATOM 591 O O . LEU A 1 74 ? -2.947 -27.297 6.734 1 97.19 74 LEU A O 1
ATOM 595 N N . ARG A 1 75 ? -1.653 -27.875 4.953 1 96.44 75 ARG A N 1
ATOM 596 C CA . ARG A 1 75 ? -2.48 -29.031 4.645 1 96.44 75 ARG A CA 1
ATOM 597 C C . ARG A 1 75 ? -2.484 -30.031 5.801 1 96.44 75 ARG A C 1
ATOM 599 O O . ARG A 1 75 ? -3.547 -30.484 6.234 1 96.44 75 ARG A O 1
ATOM 606 N N . LYS A 1 76 ? -1.289 -30.344 6.316 1 96.31 76 LYS A N 1
ATOM 607 C CA . LYS A 1 76 ? -1.169 -31.297 7.418 1 96.31 76 LYS A CA 1
ATOM 608 C C . LYS A 1 76 ? -1.894 -30.797 8.664 1 96.31 76 LYS A C 1
ATOM 610 O O . LYS A 1 76 ? -2.504 -31.578 9.391 1 96.31 76 LYS A O 1
ATOM 615 N N . ALA A 1 77 ? -1.792 -29.547 8.898 1 97.44 77 ALA A N 1
ATOM 616 C CA . ALA A 1 77 ? -2.498 -28.953 10.031 1 97.44 77 ALA A CA 1
ATOM 617 C C . ALA A 1 77 ? -4.004 -29.156 9.906 1 97.44 77 ALA A C 1
ATOM 619 O O . ALA A 1 77 ? -4.676 -29.5 10.883 1 97.44 77 ALA A O 1
ATOM 620 N N . LEU A 1 78 ? -4.52 -29.016 8.711 1 97.25 78 LEU A N 1
ATOM 621 C CA . LEU A 1 78 ? -5.953 -29.156 8.484 1 97.25 78 LEU A CA 1
ATOM 622 C C . LEU A 1 78 ? -6.375 -30.609 8.555 1 97.25 78 LEU A C 1
ATOM 624 O O . LEU A 1 78 ? -7.484 -30.922 8.992 1 97.25 78 LEU A O 1
ATOM 628 N N . GLU A 1 79 ? -5.512 -31.484 8.102 1 95.88 79 GLU A N 1
ATOM 629 C CA . GLU A 1 79 ? -5.797 -32.906 8.18 1 95.88 79 GLU A CA 1
ATOM 630 C C . GLU A 1 79 ? -5.859 -33.375 9.633 1 95.88 79 GLU A C 1
ATOM 632 O O . GLU A 1 79 ? -6.656 -34.25 9.969 1 95.88 79 GLU A O 1
ATOM 637 N N . ALA A 1 80 ? -5.059 -32.75 10.43 1 97.12 80 ALA A N 1
ATOM 638 C CA . ALA A 1 80 ? -5.035 -33.062 11.852 1 97.12 80 ALA A CA 1
ATOM 639 C C . ALA A 1 80 ? -6.195 -32.406 12.594 1 97.12 80 ALA A C 1
ATOM 641 O O . ALA A 1 80 ? -6.75 -33 13.531 1 97.12 80 ALA A O 1
ATOM 642 N N . ASP A 1 81 ? -6.5 -31.266 12.211 1 97.62 81 ASP A N 1
ATOM 643 C CA . ASP A 1 81 ? -7.555 -30.469 12.82 1 97.62 81 ASP A CA 1
ATOM 644 C C . ASP A 1 81 ? -8.227 -29.562 11.789 1 97.62 81 ASP A C 1
ATOM 646 O O . ASP A 1 81 ? -7.684 -28.516 11.422 1 97.62 81 ASP A O 1
ATOM 650 N N . ARG A 1 82 ? -9.422 -29.891 11.438 1 96.88 82 ARG A N 1
ATOM 651 C CA . ARG A 1 82 ? -10.125 -29.188 10.367 1 96.88 82 ARG A CA 1
ATOM 652 C C . ARG A 1 82 ? -10.383 -27.734 10.734 1 96.88 82 ARG A C 1
ATOM 654 O O . ARG A 1 82 ? -10.648 -26.906 9.867 1 96.88 82 ARG A O 1
ATOM 661 N N . GLY A 1 83 ? -10.273 -27.391 12.008 1 97.81 83 GLY A N 1
ATOM 662 C CA . GLY A 1 83 ? -10.477 -26.031 12.469 1 97.81 83 GLY A CA 1
ATOM 663 C C . GLY A 1 83 ? -9.188 -25.234 12.57 1 97.81 83 GLY A C 1
ATOM 664 O O . GLY A 1 83 ? -9.195 -24.094 13.039 1 97.81 83 GLY A O 1
ATOM 665 N N . ALA A 1 84 ? -8.125 -25.75 12.109 1 98.25 84 ALA A N 1
ATOM 666 C CA . ALA A 1 84 ? -6.801 -25.156 12.297 1 98.25 84 ALA A CA 1
ATOM 667 C C . ALA A 1 84 ? -6.723 -23.781 11.656 1 98.25 84 ALA A C 1
ATOM 669 O O . ALA A 1 84 ? -5.969 -22.922 12.117 1 98.25 84 ALA A O 1
ATOM 670 N N . LEU A 1 85 ? -7.574 -23.5 10.609 1 98.62 85 LEU A N 1
ATOM 671 C CA . LEU A 1 85 ? -7.512 -22.234 9.898 1 98.62 85 LEU A CA 1
ATOM 672 C C . LEU A 1 85 ? -8.828 -21.469 10.039 1 98.62 85 LEU A C 1
ATOM 674 O O . LEU A 1 85 ? -9.148 -20.625 9.195 1 98.62 85 LEU A O 1
ATOM 678 N N . ASP A 1 86 ? -9.523 -21.797 11.094 1 98.56 86 ASP A N 1
ATOM 679 C CA . ASP A 1 86 ? -10.703 -20.984 11.391 1 98.56 86 ASP A CA 1
ATOM 680 C C . ASP A 1 86 ? -10.328 -19.531 11.625 1 98.56 86 ASP A C 1
ATOM 682 O O . ASP A 1 86 ? -9.32 -19.234 12.273 1 98.56 86 ASP A O 1
ATOM 686 N N . ALA A 1 87 ? -11.211 -18.672 11.109 1 98.56 87 ALA A N 1
ATOM 687 C CA . ALA A 1 87 ? -10.93 -17.234 11.18 1 98.56 87 ALA A CA 1
ATOM 688 C C . ALA A 1 87 ? -10.656 -16.812 12.617 1 98.56 87 ALA A C 1
ATOM 690 O O . ALA A 1 87 ? -9.719 -16.047 12.883 1 98.56 87 ALA A O 1
ATOM 691 N N . LYS A 1 88 ? -11.453 -17.266 13.547 1 98.31 88 LYS A N 1
ATOM 692 C CA . LYS A 1 88 ? -11.281 -16.891 14.945 1 98.31 88 LYS A CA 1
ATOM 693 C C . LYS A 1 88 ? -9.922 -17.344 15.477 1 98.31 88 LYS A C 1
ATOM 695 O O . LYS A 1 88 ? -9.273 -16.609 16.234 1 98.31 88 LYS A O 1
ATOM 700 N N . ARG A 1 89 ? -9.484 -18.516 15.141 1 98.19 89 ARG A N 1
ATOM 701 C CA . ARG A 1 89 ? -8.195 -19.031 15.586 1 98.19 89 ARG A CA 1
ATOM 702 C C . ARG A 1 89 ? -7.047 -18.25 14.953 1 98.19 89 ARG A C 1
ATOM 704 O O . ARG A 1 89 ? -6.031 -17.984 15.602 1 98.19 89 ARG A O 1
ATOM 711 N N . LEU A 1 90 ? -7.203 -17.922 13.711 1 98.69 90 LEU A N 1
ATOM 712 C CA . LEU A 1 90 ? -6.168 -17.172 13.008 1 98.69 90 LEU A CA 1
ATOM 713 C C . LEU A 1 90 ? -5.887 -15.844 13.727 1 98.69 90 LEU A C 1
ATOM 715 O O . LEU A 1 90 ? -4.746 -15.383 13.758 1 98.69 90 LEU A O 1
ATOM 719 N N . THR A 1 91 ? -6.871 -15.18 14.32 1 98.44 91 THR A N 1
ATOM 720 C CA . THR A 1 91 ? -6.715 -13.859 14.93 1 98.44 91 THR A CA 1
ATOM 721 C C . THR A 1 91 ? -5.75 -13.922 16.109 1 98.44 91 THR A C 1
ATOM 723 O O . THR A 1 91 ? -5.23 -12.898 16.547 1 98.44 91 THR A O 1
ATOM 726 N N . GLY A 1 92 ? -5.457 -15.125 16.594 1 97.88 92 GLY A N 1
ATOM 727 C CA . GLY A 1 92 ? -4.621 -15.258 17.781 1 97.88 92 GLY A CA 1
ATOM 728 C C . GLY A 1 92 ? -3.275 -15.898 17.484 1 97.88 92 GLY A C 1
ATOM 729 O O . GLY A 1 92 ? -2.477 -16.125 18.391 1 97.88 92 GLY A O 1
ATOM 730 N N . ILE A 1 93 ? -2.986 -16.141 16.25 1 98.31 93 ILE A N 1
ATOM 731 C CA . ILE A 1 93 ? -1.777 -16.875 15.914 1 98.31 93 ILE A CA 1
ATOM 732 C C . ILE A 1 93 ? -0.559 -15.969 16.031 1 98.31 93 ILE A C 1
ATOM 734 O O . ILE A 1 93 ? -0.63 -14.773 15.719 1 98.31 93 ILE A O 1
ATOM 738 N N . ASP A 1 94 ? 0.552 -16.453 16.578 1 98.44 94 ASP A N 1
ATOM 739 C CA . ASP A 1 94 ? 1.823 -15.734 16.594 1 98.44 94 ASP A CA 1
ATOM 740 C C . ASP A 1 94 ? 2.918 -16.531 15.891 1 98.44 94 ASP A C 1
ATOM 742 O O . ASP A 1 94 ? 2.646 -17.578 15.305 1 98.44 94 ASP A O 1
ATOM 746 N N . GLY A 1 95 ? 4.109 -16 15.867 1 97.81 95 GLY A N 1
ATOM 747 C CA . GLY A 1 95 ? 5.223 -16.578 15.133 1 97.81 95 GLY A CA 1
ATOM 748 C C . GLY A 1 95 ? 5.504 -18.016 15.531 1 97.81 95 GLY A C 1
ATOM 749 O O . GLY A 1 95 ? 5.445 -18.922 14.695 1 97.81 95 GLY A O 1
ATOM 750 N N . PRO A 1 96 ? 5.699 -18.266 16.75 1 97.69 96 PRO A N 1
ATOM 751 C CA . PRO A 1 96 ? 6.012 -19.625 17.219 1 97.69 96 PRO A CA 1
ATOM 752 C C . PRO A 1 96 ? 4.891 -20.609 16.938 1 97.69 96 PRO A C 1
ATOM 754 O O . PRO A 1 96 ? 5.152 -21.75 16.547 1 97.69 96 PRO A O 1
ATOM 757 N N . LYS A 1 97 ? 3.699 -20.219 17.094 1 97.5 97 LYS A N 1
ATOM 758 C CA . LYS A 1 97 ? 2.578 -21.109 16.797 1 97.5 97 LYS A CA 1
ATOM 759 C C . LYS A 1 97 ? 2.516 -21.453 15.312 1 97.5 97 LYS A C 1
ATOM 761 O O . LYS A 1 97 ? 2.207 -22.578 14.945 1 97.5 97 LYS A O 1
ATOM 766 N N . LEU A 1 98 ? 2.77 -20.422 14.516 1 98.19 98 LEU A N 1
ATOM 767 C CA . LEU A 1 98 ? 2.801 -20.672 13.078 1 98.19 98 LEU A CA 1
ATOM 768 C C . LEU A 1 98 ? 3.922 -21.641 12.719 1 98.19 98 LEU A C 1
ATOM 770 O O . LEU A 1 98 ? 3.723 -22.547 11.914 1 98.19 98 LEU A O 1
ATOM 774 N N . ARG A 1 99 ? 5.078 -21.406 13.242 1 96.06 99 ARG A N 1
ATOM 775 C CA . ARG A 1 99 ? 6.227 -22.266 13.016 1 96.06 99 ARG A CA 1
ATOM 776 C C . ARG A 1 99 ? 5.895 -23.719 13.367 1 96.06 99 ARG A C 1
ATOM 778 O O . ARG A 1 99 ? 6.215 -24.641 12.609 1 96.06 99 ARG A O 1
ATOM 785 N N . GLN A 1 100 ? 5.223 -23.906 14.453 1 96.06 100 GLN A N 1
ATOM 786 C CA . GLN A 1 100 ? 4.797 -25.234 14.891 1 96.06 100 GLN A CA 1
ATOM 787 C C . GLN A 1 100 ? 3.771 -25.828 13.93 1 96.06 100 GLN A C 1
ATOM 789 O O . GLN A 1 100 ? 3.861 -27 13.57 1 96.06 100 GLN A O 1
ATOM 794 N N . MET A 1 101 ? 2.855 -25.062 13.578 1 96.5 101 MET A N 1
ATOM 795 C CA . MET A 1 101 ? 1.797 -25.5 12.672 1 96.5 101 MET A CA 1
ATOM 796 C C . MET A 1 101 ? 2.381 -25.969 11.344 1 96.5 101 MET A C 1
ATOM 798 O O . MET A 1 101 ? 1.897 -26.953 10.766 1 96.5 101 MET A O 1
ATOM 802 N N . LEU A 1 102 ? 3.424 -25.297 10.891 1 95.69 102 LEU A N 1
ATOM 803 C CA . LEU A 1 102 ? 4.027 -25.609 9.602 1 95.69 102 LEU A CA 1
ATOM 804 C C . LEU A 1 102 ? 5.047 -26.734 9.742 1 95.69 102 LEU A C 1
ATOM 806 O O . LEU A 1 102 ? 5.469 -27.328 8.742 1 95.69 102 LEU A O 1
ATOM 810 N N . GLY A 1 103 ? 5.445 -27.031 10.945 1 92.12 103 GLY A N 1
ATOM 811 C CA . GLY A 1 103 ? 6.531 -27.984 11.156 1 92.12 103 GLY A CA 1
ATOM 812 C C . GLY A 1 103 ? 7.871 -27.469 10.664 1 92.12 103 GLY A C 1
ATOM 813 O O . GLY A 1 103 ? 8.68 -28.25 10.141 1 92.12 103 GLY A O 1
ATOM 814 N N . TRP A 1 104 ? 7.984 -26.141 10.695 1 88.06 104 TRP A N 1
ATOM 815 C CA . TRP A 1 104 ? 9.234 -25.516 10.266 1 88.06 104 TRP A CA 1
ATOM 816 C C . TRP A 1 104 ? 10.289 -25.609 11.367 1 88.06 104 TRP A C 1
ATOM 818 O O . TRP A 1 104 ? 10.016 -25.25 12.516 1 88.06 104 TRP A O 1
ATOM 828 N N . PRO A 1 105 ? 11.5 -26.062 11.102 1 85.75 105 PRO A N 1
ATOM 829 C CA . PRO A 1 105 ? 12.453 -26.438 12.148 1 85.75 105 PRO A CA 1
ATOM 830 C C . PRO A 1 105 ? 13.172 -25.234 12.758 1 85.75 105 PRO A C 1
ATOM 832 O O . PRO A 1 105 ? 13.844 -25.359 13.789 1 85.75 105 PRO A O 1
ATOM 835 N N . ARG A 1 106 ? 13.117 -24.141 12.227 1 88.38 106 ARG A N 1
ATOM 836 C CA . ARG A 1 106 ? 13.742 -22.906 12.68 1 88.38 106 ARG A CA 1
ATOM 837 C C . ARG A 1 106 ? 12.859 -21.703 12.375 1 88.38 106 ARG A C 1
ATOM 839 O O . ARG A 1 106 ? 11.805 -21.844 11.75 1 88.38 106 ARG A O 1
ATOM 846 N N . PRO A 1 107 ? 13.289 -20.578 12.883 1 89.56 107 PRO A N 1
ATOM 847 C CA . PRO A 1 107 ? 12.438 -19.422 12.609 1 89.56 107 PRO A CA 1
ATOM 848 C C . PRO A 1 107 ? 12.227 -19.188 11.117 1 89.56 107 PRO A C 1
ATOM 850 O O . PRO A 1 107 ? 13.172 -19.297 10.328 1 89.56 107 PRO A O 1
ATOM 853 N N . LEU A 1 108 ? 10.992 -18.922 10.766 1 92.31 108 LEU A N 1
ATOM 854 C CA . LEU A 1 108 ? 10.656 -18.641 9.375 1 92.31 108 LEU A CA 1
ATOM 855 C C . LEU A 1 108 ? 11.227 -17.297 8.945 1 92.31 108 LEU A C 1
ATOM 857 O O . LEU A 1 108 ? 11.32 -16.359 9.75 1 92.31 108 LEU A O 1
ATOM 861 N N . PRO A 1 109 ? 11.656 -17.266 7.688 1 92.81 109 PRO A N 1
ATOM 862 C CA . PRO A 1 109 ? 11.875 -15.906 7.188 1 92.81 109 PRO A CA 1
ATOM 863 C C . PRO A 1 109 ? 10.664 -15 7.375 1 92.81 109 PRO A C 1
ATOM 865 O O . PRO A 1 109 ? 9.57 -15.328 6.906 1 92.81 109 PRO A O 1
ATOM 868 N N . LEU A 1 110 ? 10.82 -13.891 8.102 1 96.06 110 LEU A N 1
ATOM 869 C CA . LEU A 1 110 ? 9.75 -12.938 8.367 1 96.06 110 LEU A CA 1
ATOM 870 C C . LEU A 1 110 ? 8.602 -13.609 9.109 1 96.06 110 LEU A C 1
ATOM 872 O O . LEU A 1 110 ? 7.434 -13.406 8.766 1 96.06 110 LEU A O 1
ATOM 876 N N . GLU A 1 111 ? 8.945 -14.375 10.086 1 96.5 111 GLU A N 1
ATOM 877 C CA . GLU A 1 111 ? 8.008 -15.18 10.852 1 96.5 111 GLU A CA 1
ATOM 878 C C . GLU A 1 111 ? 6.898 -14.32 11.453 1 96.5 111 GLU A C 1
ATOM 880 O O . GLU A 1 111 ? 5.715 -14.633 11.312 1 96.5 111 GLU A O 1
ATOM 885 N N . ASP A 1 112 ? 7.234 -13.234 12.055 1 97.44 112 ASP A N 1
ATOM 886 C CA . ASP A 1 112 ? 6.246 -12.375 12.703 1 97.44 112 ASP A CA 1
ATOM 887 C C . ASP A 1 112 ? 5.32 -11.734 11.672 1 97.44 112 ASP A C 1
ATOM 889 O O . ASP A 1 112 ? 4.133 -11.539 11.93 1 97.44 112 ASP A O 1
ATOM 893 N N . GLU A 1 113 ? 5.84 -11.344 10.508 1 98.25 113 GLU A N 1
ATOM 894 C CA . GLU A 1 113 ? 5 -10.789 9.453 1 98.25 113 GLU A CA 1
ATOM 895 C C . GLU A 1 113 ? 4.023 -11.836 8.922 1 98.25 113 GLU A C 1
ATOM 897 O O . GLU A 1 113 ? 2.867 -11.523 8.625 1 98.25 113 GLU A O 1
ATOM 902 N N . ARG A 1 114 ? 4.531 -13.062 8.773 1 98.5 114 ARG A N 1
ATOM 903 C CA . ARG A 1 114 ? 3.635 -14.117 8.328 1 98.5 114 ARG A CA 1
ATOM 904 C C . ARG A 1 114 ? 2.486 -14.32 9.312 1 98.5 114 ARG A C 1
ATOM 906 O O . ARG A 1 114 ? 1.329 -14.438 8.906 1 98.5 114 ARG A O 1
ATOM 913 N N . ALA A 1 115 ? 2.838 -14.359 10.57 1 98.75 115 ALA A N 1
ATOM 914 C CA . ALA A 1 115 ? 1.803 -14.492 11.586 1 98.75 115 ALA A CA 1
ATOM 915 C C . ALA A 1 115 ? 0.842 -13.305 11.555 1 98.75 115 ALA A C 1
ATOM 917 O O . ALA A 1 115 ? -0.375 -13.484 11.656 1 98.75 115 ALA A O 1
ATOM 918 N N . ARG A 1 116 ? 1.376 -12.102 11.422 1 98.69 116 ARG A N 1
ATOM 919 C CA . ARG A 1 116 ? 0.547 -10.906 11.352 1 98.69 116 ARG A CA 1
ATOM 920 C C . ARG A 1 116 ? -0.428 -10.992 10.18 1 98.69 116 ARG A C 1
ATOM 922 O O . ARG A 1 116 ? -1.597 -10.617 10.312 1 98.69 116 ARG A O 1
ATOM 929 N N . LEU A 1 117 ? 0.016 -11.453 9.078 1 98.81 117 LEU A N 1
ATOM 930 C CA . LEU A 1 117 ? -0.811 -11.523 7.875 1 98.81 117 LEU A CA 1
ATOM 931 C C . LEU A 1 117 ? -1.915 -12.562 8.039 1 98.81 117 LEU A C 1
ATOM 933 O O . LEU A 1 117 ? -3.021 -12.383 7.52 1 98.81 117 LEU A O 1
ATOM 937 N N . LEU A 1 118 ? -1.613 -13.641 8.742 1 98.88 118 LEU A N 1
ATOM 938 C CA . LEU A 1 118 ? -2.668 -14.609 9.023 1 98.88 118 LEU A CA 1
ATOM 939 C C . LEU A 1 118 ? -3.707 -14.023 9.969 1 98.88 118 LEU A C 1
ATOM 941 O O . LEU A 1 118 ? -4.906 -14.273 9.82 1 98.88 118 LEU A O 1
ATOM 945 N N . ARG A 1 119 ? -3.26 -13.266 10.969 1 98.88 119 ARG A N 1
ATOM 946 C CA . ARG A 1 119 ? -4.215 -12.586 11.844 1 98.88 119 ARG A CA 1
ATOM 947 C C . ARG A 1 119 ? -5.086 -11.617 11.055 1 98.88 119 ARG A C 1
ATOM 949 O O . ARG A 1 119 ? -6.285 -11.5 11.312 1 98.88 119 ARG A O 1
ATOM 956 N N . GLU A 1 120 ? -4.504 -10.984 10.141 1 98.69 120 GLU A N 1
ATOM 957 C CA . GLU A 1 120 ? -5.238 -10.07 9.266 1 98.69 120 GLU A CA 1
ATOM 958 C C . GLU A 1 120 ? -6.328 -10.797 8.492 1 98.69 120 GLU A C 1
ATOM 960 O O . GLU A 1 120 ? -7.441 -10.289 8.344 1 98.69 120 GLU A O 1
ATOM 965 N N . ILE A 1 121 ? -6.012 -11.984 8 1 98.88 121 ILE A N 1
ATOM 966 C CA . ILE A 1 121 ? -6.996 -12.797 7.293 1 98.88 121 ILE A CA 1
ATOM 967 C C . ILE A 1 121 ? -8.164 -13.125 8.227 1 98.88 121 ILE A C 1
ATOM 969 O O . ILE A 1 121 ? -9.328 -12.945 7.863 1 98.88 121 ILE A O 1
ATOM 973 N N . GLY A 1 122 ? -7.809 -13.609 9.422 1 98.88 122 GLY A N 1
ATOM 974 C CA . GLY A 1 122 ? -8.852 -13.938 10.375 1 98.88 122 GLY A CA 1
ATOM 975 C C . GLY A 1 122 ? -9.766 -12.766 10.695 1 98.88 122 GLY A C 1
ATOM 976 O O . GLY A 1 122 ? -10.984 -12.883 10.609 1 98.88 122 GLY A O 1
ATOM 977 N N . GLN A 1 123 ? -9.18 -11.648 10.992 1 98.56 123 GLN A N 1
ATOM 978 C CA . GLN A 1 123 ? -9.938 -10.453 11.359 1 98.56 123 GLN A CA 1
ATOM 979 C C . GLN A 1 123 ? -10.789 -9.961 10.195 1 98.56 123 GLN A C 1
ATOM 981 O O . GLN A 1 123 ? -11.953 -9.609 10.375 1 98.56 123 GLN A O 1
ATOM 986 N N . GLY A 1 124 ? -10.195 -9.93 9 1 98.44 124 GLY A N 1
ATOM 987 C CA . GLY A 1 124 ? -10.922 -9.477 7.82 1 98.44 124 GLY A CA 1
ATOM 988 C C . GLY A 1 124 ? -12.125 -10.352 7.492 1 98.44 124 GLY A C 1
ATOM 989 O O . GLY A 1 124 ? -13.203 -9.844 7.176 1 98.44 124 GLY A O 1
ATOM 990 N N . LEU A 1 125 ? -11.93 -11.633 7.59 1 98.81 125 LEU A N 1
ATOM 991 C CA . LEU A 1 125 ? -13.031 -12.547 7.305 1 98.81 125 LEU A CA 1
ATOM 992 C C . LEU A 1 125 ? -14.148 -12.383 8.328 1 98.81 125 LEU A C 1
ATOM 994 O O . LEU A 1 125 ? -15.328 -12.391 7.977 1 98.81 125 LEU A O 1
ATOM 998 N N . ILE A 1 126 ? -13.781 -12.242 9.594 1 98.75 126 ILE A N 1
ATOM 999 C CA . ILE A 1 126 ? -14.781 -12.094 10.648 1 98.75 126 ILE A CA 1
ATOM 1000 C C . ILE A 1 126 ? -15.531 -10.781 10.477 1 98.75 126 ILE A C 1
ATOM 1002 O O . ILE A 1 126 ? -16.766 -10.75 10.477 1 98.75 126 ILE A O 1
ATOM 1006 N N . ASN A 1 127 ? -14.844 -9.719 10.219 1 97.38 127 ASN A N 1
ATOM 1007 C CA . ASN A 1 127 ? -15.414 -8.375 10.203 1 97.38 127 ASN A CA 1
ATOM 1008 C C . ASN A 1 127 ? -16.312 -8.156 8.984 1 97.38 127 ASN A C 1
ATOM 1010 O O . ASN A 1 127 ? -17.281 -7.398 9.047 1 97.38 127 ASN A O 1
ATOM 1014 N N . HIS A 1 128 ? -16.016 -8.875 7.891 1 97.38 128 HIS A N 1
ATOM 1015 C CA . HIS A 1 128 ? -16.6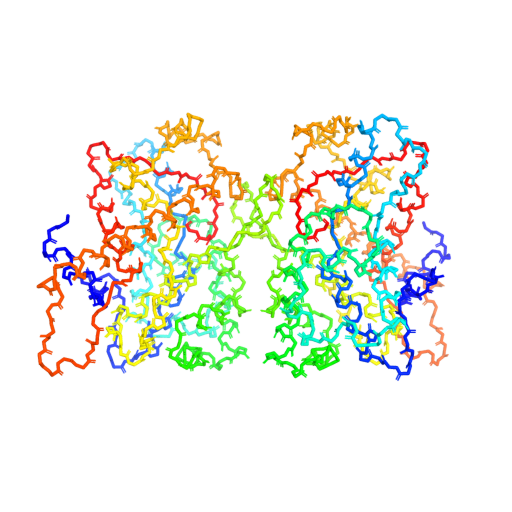72 -8.453 6.656 1 97.38 128 HIS A CA 1
ATOM 1016 C C . HIS A 1 128 ? -17.438 -9.609 6.023 1 97.38 128 HIS A C 1
ATOM 1018 O O . HIS A 1 128 ? -18.328 -9.383 5.195 1 97.38 128 HIS A O 1
ATOM 1024 N N . PHE A 1 129 ? -17.109 -10.812 6.469 1 98.44 129 PHE A N 1
ATOM 1025 C CA . PHE A 1 129 ? -17.688 -11.93 5.734 1 98.44 129 PHE A CA 1
ATOM 1026 C C . PHE A 1 129 ? -18.125 -13.039 6.684 1 98.44 129 PHE A C 1
ATOM 1028 O O . PHE A 1 129 ? -18.203 -14.203 6.293 1 98.44 129 PHE A O 1
ATOM 1035 N N . GLY A 1 130 ? -18.281 -12.742 7.938 1 98.06 130 GLY A N 1
ATOM 1036 C CA . GLY A 1 130 ? -18.75 -13.711 8.914 1 98.06 130 GLY A CA 1
ATOM 1037 C C . GLY A 1 130 ? -17.781 -14.867 9.117 1 98.06 130 GLY A C 1
ATOM 1038 O O . GLY A 1 130 ? -18.203 -15.984 9.43 1 98.06 130 GLY A O 1
ATOM 1039 N N . GLY A 1 131 ? -16.531 -14.688 8.797 1 98.5 131 GLY A N 1
ATOM 1040 C CA . GLY A 1 131 ? -15.508 -15.695 8.977 1 98.5 131 GLY A CA 1
ATOM 1041 C C . GLY A 1 131 ? -15.352 -16.609 7.777 1 98.5 131 GLY A C 1
ATOM 1042 O O . GLY A 1 131 ? -14.57 -17.562 7.816 1 98.5 131 GLY A O 1
ATOM 1043 N N . SER A 1 132 ? -15.992 -16.312 6.668 1 98.69 132 SER A N 1
ATOM 1044 C CA . SER A 1 132 ? -16.094 -17.25 5.543 1 98.69 132 SER A CA 1
ATOM 1045 C C . SER A 1 132 ? -15.297 -16.75 4.344 1 98.69 132 SER A C 1
ATOM 1047 O O . SER A 1 132 ? -15.5 -15.641 3.867 1 98.69 132 SER A O 1
ATOM 1049 N N . ALA A 1 133 ? -14.43 -17.594 3.854 1 98.81 133 ALA A N 1
ATOM 1050 C CA . ALA A 1 133 ? -13.711 -17.297 2.615 1 98.81 133 ALA A CA 1
ATOM 1051 C C . ALA A 1 133 ? -14.641 -17.375 1.411 1 98.81 133 ALA A C 1
ATOM 1053 O O . ALA A 1 133 ? -14.508 -16.578 0.47 1 98.81 133 ALA A O 1
ATOM 1054 N N . ALA A 1 134 ? -15.562 -18.266 1.4 1 98.81 134 ALA A N 1
ATOM 1055 C CA . ALA A 1 134 ? -16.516 -18.406 0.31 1 98.81 134 ALA A CA 1
ATOM 1056 C C . ALA A 1 134 ? -17.359 -17.141 0.151 1 98.81 134 ALA A C 1
ATOM 1058 O O . ALA A 1 134 ? -17.656 -16.719 -0.97 1 98.81 134 ALA A O 1
ATOM 1059 N N . ARG A 1 135 ? -17.75 -16.547 1.285 1 98.81 135 ARG A N 1
ATOM 1060 C CA . ARG A 1 135 ? -18.531 -15.305 1.221 1 98.81 135 ARG A CA 1
ATOM 1061 C C . ARG A 1 135 ? -17.703 -14.172 0.611 1 98.81 135 ARG A C 1
ATOM 1063 O O . ARG A 1 135 ? -18.219 -13.352 -0.145 1 98.81 135 ARG A O 1
ATOM 1070 N N . LEU A 1 136 ? -16.438 -14.125 0.964 1 98.88 136 LEU A N 1
ATOM 1071 C CA . LEU A 1 136 ? -15.539 -13.172 0.324 1 98.88 136 LEU A CA 1
ATOM 1072 C C . LEU A 1 136 ? -15.523 -13.367 -1.188 1 98.88 136 LEU A C 1
ATOM 1074 O O . LEU A 1 136 ? -15.711 -12.414 -1.944 1 98.88 136 LEU A O 1
ATOM 1078 N N . ILE A 1 137 ? -15.352 -14.578 -1.639 1 98.94 137 ILE A N 1
ATOM 1079 C CA . ILE A 1 137 ? -15.242 -14.906 -3.057 1 98.94 137 ILE A CA 1
ATOM 1080 C C . ILE A 1 137 ? -16.562 -14.594 -3.76 1 98.94 137 ILE A C 1
ATOM 1082 O O . ILE A 1 137 ? -16.578 -14 -4.836 1 98.94 137 ILE A O 1
ATOM 1086 N N . ASN A 1 138 ? -17.641 -14.93 -3.145 1 98.75 138 ASN A N 1
ATOM 1087 C CA . ASN A 1 138 ? -18.953 -14.719 -3.738 1 98.75 138 ASN A CA 1
ATOM 1088 C C . ASN A 1 138 ? -19.281 -13.234 -3.854 1 98.75 138 ASN A C 1
ATOM 1090 O O . ASN A 1 138 ? -20.047 -12.836 -4.742 1 98.75 138 ASN A O 1
ATOM 1094 N N . ALA A 1 139 ? -18.719 -12.469 -2.994 1 98.5 139 ALA A N 1
ATOM 1095 C CA . ALA A 1 139 ? -18.969 -11.031 -3.027 1 98.5 139 ALA A CA 1
ATOM 1096 C C . ALA A 1 139 ? -18.422 -10.414 -4.316 1 98.5 139 ALA A C 1
ATOM 1098 O O . ALA A 1 139 ? -18.812 -9.305 -4.688 1 98.5 139 ALA A O 1
ATOM 1099 N N . ALA A 1 140 ? -17.594 -11.086 -5.008 1 98.44 140 ALA A N 1
ATOM 1100 C CA . ALA A 1 140 ? -17.016 -10.594 -6.254 1 98.44 140 ALA A CA 1
ATOM 1101 C C . ALA A 1 140 ? -17.906 -10.93 -7.445 1 98.44 140 ALA A C 1
ATOM 1103 O O . ALA A 1 140 ? -17.641 -10.5 -8.57 1 98.44 140 ALA A O 1
ATOM 1104 N N . ASN A 1 141 ? -18.906 -11.719 -7.301 1 97.75 141 ASN A N 1
ATOM 1105 C CA . ASN A 1 141 ? -19.906 -12.062 -8.305 1 97.75 141 ASN A CA 1
ATOM 1106 C C . ASN A 1 141 ? -19.266 -12.664 -9.555 1 97.75 141 ASN A C 1
ATOM 1108 O O . ASN A 1 141 ? -19.594 -12.281 -10.672 1 97.75 141 ASN A O 1
ATOM 1112 N N . GLY A 1 142 ? -18.266 -13.5 -9.312 1 97.5 142 GLY A N 1
ATOM 1113 C CA . GLY A 1 142 ? -17.672 -14.258 -10.398 1 97.5 142 GLY A CA 1
ATOM 1114 C C . GLY A 1 142 ? -16.703 -13.445 -11.242 1 97.5 142 GLY A C 1
ATOM 1115 O O . GLY A 1 142 ? -16.406 -13.812 -12.375 1 97.5 142 GLY A O 1
ATOM 1116 N N . ARG A 1 143 ? -16.281 -12.336 -10.773 1 98.44 143 ARG A N 1
ATOM 1117 C CA . ARG A 1 143 ? -15.328 -11.492 -11.492 1 98.44 143 ARG A CA 1
ATOM 1118 C C . ARG A 1 143 ? -13.953 -11.531 -10.828 1 98.44 143 ARG A C 1
ATOM 1120 O O . ARG A 1 143 ? -13.805 -11.148 -9.672 1 98.44 143 ARG A O 1
ATOM 1127 N N . ALA A 1 144 ? -12.945 -11.914 -11.602 1 98.5 144 ALA A N 1
ATOM 1128 C CA . ALA A 1 144 ? -11.578 -12.07 -11.102 1 98.5 144 ALA A CA 1
ATOM 1129 C C . ALA A 1 144 ? -11.008 -10.727 -10.648 1 98.5 144 ALA A C 1
ATOM 1131 O O . ALA A 1 144 ? -10.398 -10.633 -9.586 1 98.5 144 ALA A O 1
ATOM 1132 N N . ASP A 1 145 ? -11.195 -9.703 -11.508 1 98.19 145 ASP A N 1
ATOM 1133 C CA . ASP A 1 145 ? -10.656 -8.383 -11.203 1 98.19 145 ASP A CA 1
ATOM 1134 C C . ASP A 1 145 ? -11.312 -7.793 -9.961 1 98.19 145 ASP A C 1
ATOM 1136 O O . ASP A 1 145 ? -10.641 -7.164 -9.141 1 98.19 145 ASP A O 1
ATOM 1140 N N . VAL A 1 146 ? -12.57 -8.016 -9.727 1 98.25 146 VAL A N 1
ATOM 1141 C CA . VAL A 1 146 ? -13.297 -7.508 -8.57 1 98.25 146 VAL A CA 1
ATOM 1142 C C . VAL A 1 146 ? -12.828 -8.227 -7.309 1 98.25 146 VAL A C 1
ATOM 1144 O O . VAL A 1 146 ? -12.719 -7.621 -6.242 1 98.25 146 VAL A O 1
ATOM 1147 N N . LEU A 1 147 ? -12.555 -9.531 -7.418 1 98.88 147 LEU A N 1
ATOM 1148 C CA . LEU A 1 147 ? -12.07 -10.258 -6.254 1 98.88 147 LEU A CA 1
ATOM 1149 C C . LEU A 1 147 ? -10.68 -9.773 -5.848 1 98.88 147 LEU A C 1
ATOM 1151 O O . LEU A 1 147 ? -10.391 -9.641 -4.656 1 98.88 147 LEU A O 1
ATOM 1155 N N . VAL A 1 148 ? -9.805 -9.516 -6.836 1 98.88 148 VAL A N 1
ATOM 1156 C CA . VAL A 1 148 ? -8.508 -8.93 -6.52 1 98.88 148 VAL A CA 1
ATOM 1157 C C . VAL A 1 148 ? -8.703 -7.617 -5.758 1 98.88 148 VAL A C 1
ATOM 1159 O O . VAL A 1 148 ? -8.062 -7.391 -4.727 1 98.88 148 VAL A O 1
ATOM 1162 N N . ASP A 1 149 ? -9.594 -6.812 -6.266 1 97.94 149 ASP A N 1
ATOM 1163 C CA . ASP A 1 149 ? -9.867 -5.523 -5.641 1 97.94 149 ASP A CA 1
ATOM 1164 C C . ASP A 1 149 ? -10.383 -5.703 -4.215 1 97.94 149 ASP A C 1
ATOM 1166 O O . ASP A 1 149 ? -9.969 -4.984 -3.303 1 97.94 149 ASP A O 1
ATOM 1170 N N . LEU A 1 150 ? -11.258 -6.641 -4.016 1 98.38 150 LEU A N 1
ATOM 1171 C CA . LEU A 1 150 ? -11.82 -6.902 -2.695 1 98.38 150 LEU A CA 1
ATOM 1172 C C . LEU A 1 150 ? -10.742 -7.359 -1.721 1 98.38 150 LEU A C 1
ATOM 1174 O O . LEU A 1 150 ? -10.711 -6.91 -0.573 1 98.38 150 LEU A O 1
ATOM 1178 N N . VAL A 1 151 ? -9.898 -8.227 -2.154 1 98.81 151 VAL A N 1
ATOM 1179 C CA . VAL A 1 151 ? -8.82 -8.758 -1.324 1 98.81 151 VAL A CA 1
ATOM 1180 C C . VAL A 1 151 ? -7.891 -7.633 -0.892 1 98.81 151 VAL A C 1
ATOM 1182 O O . VAL A 1 151 ? -7.555 -7.516 0.289 1 98.81 151 VAL A O 1
ATOM 1185 N N . VAL A 1 152 ? -7.52 -6.77 -1.806 1 98.44 152 VAL A N 1
ATOM 1186 C CA . VAL A 1 152 ? -6.578 -5.695 -1.512 1 98.44 152 VAL A CA 1
ATOM 1187 C C . VAL A 1 152 ? -7.254 -4.645 -0.63 1 98.44 152 VAL A C 1
ATOM 1189 O O . VAL A 1 152 ? -6.605 -4.023 0.214 1 98.44 152 VAL A O 1
ATOM 1192 N N . ARG A 1 153 ? -8.539 -4.484 -0.781 1 97.75 153 ARG A N 1
ATOM 1193 C CA . ARG A 1 153 ? -9.273 -3.531 0.044 1 97.75 153 ARG A CA 1
ATOM 1194 C C . ARG A 1 153 ? -9.344 -4.004 1.491 1 97.75 153 ARG A C 1
ATOM 1196 O O . ARG A 1 153 ? -9.203 -3.207 2.42 1 97.75 153 ARG A O 1
ATOM 1203 N N . ILE A 1 154 ? -9.5 -5.273 1.687 1 98 154 ILE A N 1
ATOM 1204 C CA . ILE A 1 154 ? -9.805 -5.785 3.018 1 98 154 ILE A CA 1
ATOM 1205 C C . ILE A 1 154 ? -8.508 -6.156 3.736 1 98 154 ILE A C 1
ATOM 1207 O O . ILE A 1 154 ? -8.383 -5.949 4.945 1 98 154 ILE A O 1
ATOM 1211 N N . PHE A 1 155 ? -7.555 -6.734 2.988 1 98.5 155 PHE A N 1
ATOM 1212 C CA . PHE A 1 155 ? -6.336 -7.242 3.602 1 98.5 155 PHE A CA 1
ATOM 1213 C C . PHE A 1 155 ? -5.129 -6.414 3.174 1 98.5 155 PHE A C 1
ATOM 1215 O O . PHE A 1 155 ? -4.598 -6.605 2.078 1 98.5 155 PHE A O 1
ATOM 1222 N N . GLY A 1 156 ? -4.547 -5.645 4.102 1 97.25 156 GLY A N 1
ATOM 1223 C CA . GLY A 1 156 ? -3.447 -4.738 3.816 1 97.25 156 GLY A CA 1
ATOM 1224 C C . GLY A 1 156 ? -2.191 -5.453 3.35 1 97.25 156 GLY A C 1
ATOM 1225 O O . GLY A 1 156 ? -1.423 -4.91 2.553 1 97.25 156 GLY A O 1
ATOM 1226 N N . GLY A 1 157 ? -2.061 -6.691 3.785 1 98.25 157 GLY A N 1
ATOM 1227 C CA . GLY A 1 157 ? -0.876 -7.465 3.451 1 98.25 157 GLY A CA 1
ATOM 1228 C C . GLY A 1 157 ? -0.799 -7.832 1.979 1 98.25 157 GLY A C 1
ATOM 1229 O O . GLY A 1 157 ? 0.26 -8.227 1.489 1 98.25 157 GLY A O 1
ATOM 1230 N N . PHE A 1 158 ? -1.896 -7.684 1.22 1 98.69 158 PHE A N 1
ATOM 1231 C CA . PHE A 1 158 ? -1.945 -8.062 -0.187 1 98.69 158 PHE A CA 1
ATOM 1232 C C . PHE A 1 158 ? -1.723 -6.848 -1.082 1 98.69 158 PHE A C 1
ATOM 1234 O O . PHE A 1 158 ? -1.792 -6.953 -2.309 1 98.69 158 PHE A O 1
ATOM 1241 N N . ARG A 1 159 ? -1.459 -5.664 -0.471 1 98.69 159 ARG A N 1
ATOM 1242 C CA . ARG A 1 159 ? -1.367 -4.414 -1.215 1 98.69 159 ARG A CA 1
ATOM 1243 C C . ARG A 1 159 ? 0.039 -4.207 -1.767 1 98.69 159 ARG A C 1
ATOM 1245 O O . ARG A 1 159 ? 0.746 -3.285 -1.35 1 98.69 159 ARG A O 1
ATOM 1252 N N . ASP A 1 160 ? 0.345 -5 -2.762 1 98.56 160 ASP A N 1
ATOM 1253 C CA . ASP A 1 160 ? 1.647 -4.996 -3.422 1 98.56 160 ASP A CA 1
ATOM 1254 C C . ASP A 1 160 ? 1.755 -3.842 -4.414 1 98.56 160 ASP A C 1
ATOM 1256 O O . ASP A 1 160 ? 1.58 -4.035 -5.621 1 98.56 160 ASP A O 1
ATOM 1260 N N . VAL A 1 161 ? 2.066 -2.666 -3.912 1 98.31 161 VAL A N 1
ATOM 1261 C CA . VAL A 1 161 ? 2.234 -1.44 -4.688 1 98.31 161 VAL A CA 1
ATOM 1262 C C . VAL A 1 161 ? 3.562 -0.779 -4.324 1 98.31 161 VAL A C 1
ATOM 1264 O O . VAL A 1 161 ? 3.959 -0.765 -3.156 1 98.31 161 VAL A O 1
ATOM 1267 N N . ALA A 1 162 ? 4.281 -0.299 -5.277 1 97.38 162 ALA A N 1
ATOM 1268 C CA . ALA A 1 162 ? 5.555 0.378 -5.051 1 97.38 162 ALA A CA 1
ATOM 1269 C C . ALA A 1 162 ? 5.535 1.794 -5.621 1 97.38 162 ALA A C 1
ATOM 1271 O O . ALA A 1 162 ? 4.707 2.111 -6.48 1 97.38 162 ALA A O 1
ATOM 1272 N N . ILE A 1 163 ? 6.336 2.684 -5.055 1 98 163 ILE A N 1
ATOM 1273 C CA . ILE A 1 163 ? 6.637 3.98 -5.652 1 98 163 ILE A CA 1
ATOM 1274 C C . ILE A 1 163 ? 7.887 3.867 -6.523 1 98 163 ILE A C 1
ATOM 1276 O O . ILE A 1 163 ? 8.945 3.461 -6.051 1 98 163 ILE A O 1
ATOM 1280 N N . ASP A 1 164 ? 7.746 4.188 -7.82 1 97.5 164 ASP A N 1
ATOM 1281 C CA . ASP A 1 164 ? 8.938 4.266 -8.664 1 97.5 164 ASP A CA 1
ATOM 1282 C C . ASP A 1 164 ? 9.836 5.426 -8.234 1 97.5 164 ASP A C 1
ATOM 1284 O O . ASP A 1 164 ? 9.445 6.59 -8.344 1 97.5 164 ASP A O 1
ATOM 1288 N N . PRO A 1 165 ? 11.016 5.082 -7.773 1 94.81 165 PRO A N 1
ATOM 1289 C CA . PRO A 1 165 ? 11.852 6.145 -7.211 1 94.81 165 PRO A CA 1
ATOM 1290 C C . PRO A 1 165 ? 12.328 7.137 -8.266 1 94.81 165 PRO A C 1
ATOM 1292 O O . PRO A 1 165 ? 12.875 8.195 -7.93 1 94.81 165 PRO A O 1
ATOM 1295 N N . ARG A 1 166 ? 12.148 6.883 -9.547 1 94.25 166 ARG A N 1
ATOM 1296 C CA . ARG A 1 166 ? 12.656 7.734 -10.625 1 94.25 166 ARG A CA 1
ATOM 1297 C C . ARG A 1 166 ? 11.672 8.859 -10.93 1 94.25 166 ARG A C 1
ATOM 1299 O O . ARG A 1 166 ? 12.078 9.945 -11.344 1 94.25 166 ARG A O 1
ATOM 1306 N N . ASP A 1 167 ? 10.336 8.555 -10.641 1 94.25 167 ASP A N 1
ATOM 1307 C CA . ASP A 1 167 ? 9.391 9.586 -11.055 1 94.25 167 ASP A CA 1
ATOM 1308 C C . ASP A 1 167 ? 8.266 9.734 -10.023 1 94.25 167 ASP A C 1
ATOM 1310 O O . ASP A 1 167 ? 7.387 10.586 -10.188 1 94.25 167 ASP A O 1
ATOM 1314 N N . GLY A 1 168 ? 8.258 8.938 -9.023 1 95.69 168 GLY A N 1
ATOM 1315 C CA . GLY A 1 168 ? 7.332 9.109 -7.918 1 95.69 168 GLY A CA 1
ATOM 1316 C C . GLY A 1 168 ? 5.977 8.469 -8.164 1 95.69 168 GLY A C 1
ATOM 1317 O O . GLY A 1 168 ? 5.105 8.5 -7.293 1 95.69 168 GLY A O 1
ATOM 1318 N N . SER A 1 169 ? 5.793 7.789 -9.289 1 96.94 169 SER A N 1
ATOM 1319 C CA . SER A 1 169 ? 4.5 7.199 -9.617 1 96.94 169 SER A CA 1
ATOM 1320 C C . SER A 1 169 ? 4.285 5.887 -8.875 1 96.94 169 SER A C 1
ATOM 1322 O O . SER A 1 169 ? 5.246 5.219 -8.5 1 96.94 169 SER A O 1
ATOM 1324 N N . GLN A 1 170 ? 3.09 5.555 -8.664 1 97.62 170 GLN A N 1
ATOM 1325 C CA . GLN A 1 170 ? 2.756 4.262 -8.078 1 97.62 170 GLN A CA 1
ATOM 1326 C C . GLN A 1 170 ? 2.723 3.164 -9.141 1 97.62 170 GLN A C 1
ATOM 1328 O O . GLN A 1 170 ? 2.221 3.381 -10.242 1 97.62 170 GLN A O 1
ATOM 1333 N N . VAL A 1 171 ? 3.303 2.029 -8.805 1 97.81 171 VAL A N 1
ATOM 1334 C CA . VAL A 1 171 ? 3.281 0.84 -9.648 1 97.81 171 VAL A CA 1
ATOM 1335 C C . VAL A 1 171 ? 2.49 -0.269 -8.961 1 97.81 171 VAL A C 1
ATOM 1337 O O . VAL A 1 171 ? 2.832 -0.688 -7.855 1 97.81 171 VAL A O 1
ATOM 1340 N N . PHE A 1 172 ? 1.46 -0.737 -9.586 1 98.12 172 PHE A N 1
ATOM 1341 C CA . PHE A 1 172 ? 0.533 -1.692 -8.992 1 98.12 172 PHE A CA 1
ATOM 1342 C C . PHE A 1 172 ? 0.822 -3.105 -9.484 1 98.12 172 PHE A C 1
ATOM 1344 O O . PHE A 1 172 ? 0.62 -3.412 -10.656 1 98.12 172 PHE A O 1
ATOM 1351 N N . LEU A 1 173 ? 1.275 -4.016 -8.57 1 98.62 173 LEU A N 1
ATOM 1352 C CA . LEU A 1 173 ? 1.665 -5.367 -8.953 1 98.62 173 LEU A CA 1
ATOM 1353 C C . LEU A 1 173 ? 0.694 -6.398 -8.383 1 98.62 173 LEU A C 1
ATOM 1355 O O . LEU A 1 173 ? 0.259 -7.305 -9.094 1 98.62 173 LEU A O 1
ATOM 1359 N N . TYR A 1 174 ? 0.33 -6.324 -7.141 1 98.62 174 TYR A N 1
ATOM 1360 C CA . TYR A 1 174 ? -0.682 -7.121 -6.457 1 98.62 174 TYR A CA 1
ATOM 1361 C C . TYR A 1 174 ? -0.418 -8.609 -6.641 1 98.62 174 TYR A C 1
ATOM 1363 O O . TYR A 1 174 ? -1.344 -9.391 -6.891 1 98.62 174 TYR A O 1
ATOM 1371 N N . LYS A 1 175 ? 0.803 -9.016 -6.531 1 98.81 175 LYS A N 1
ATOM 1372 C CA . LYS A 1 175 ? 1.198 -10.383 -6.844 1 98.81 175 LYS A CA 1
ATOM 1373 C C . LYS A 1 175 ? 0.357 -11.391 -6.066 1 98.81 175 LYS A C 1
ATOM 1375 O O . LYS A 1 175 ? -0.334 -12.219 -6.66 1 98.81 175 LYS A O 1
ATOM 1380 N N . ARG A 1 176 ? 0.267 -11.305 -4.738 1 98.69 176 ARG A N 1
ATOM 1381 C CA . ARG A 1 176 ? -0.361 -12.344 -3.924 1 98.69 176 ARG A CA 1
ATOM 1382 C C . ARG A 1 176 ? -1.879 -12.297 -4.055 1 98.69 176 ARG A C 1
ATOM 1384 O O . ARG A 1 176 ? -2.545 -13.336 -3.977 1 98.69 176 ARG A O 1
ATOM 1391 N N . ALA A 1 177 ? -2.453 -11.078 -4.281 1 98.88 177 ALA A N 1
ATOM 1392 C CA . ALA A 1 177 ? -3.891 -11 -4.523 1 98.88 177 ALA A CA 1
ATOM 1393 C C . ALA A 1 177 ? -4.266 -11.711 -5.82 1 98.88 177 ALA A C 1
ATOM 1395 O O . ALA A 1 177 ? -5.258 -12.445 -5.867 1 98.88 177 ALA A O 1
ATOM 1396 N N . GLN A 1 178 ? -3.424 -11.508 -6.832 1 98.81 178 GLN A N 1
ATOM 1397 C CA . GLN A 1 178 ? -3.697 -12.117 -8.125 1 98.81 178 GLN A CA 1
ATOM 1398 C C . GLN A 1 178 ? -3.498 -13.633 -8.07 1 98.81 178 GLN A C 1
ATOM 1400 O O . GLN A 1 178 ? -4.289 -14.391 -8.633 1 98.81 178 GLN A O 1
ATOM 1405 N N . ILE A 1 179 ? -2.465 -14.094 -7.367 1 97.81 179 ILE A N 1
ATOM 1406 C CA . ILE A 1 179 ? -2.223 -15.531 -7.34 1 97.81 179 ILE A CA 1
ATOM 1407 C C . ILE A 1 179 ? -3.314 -16.219 -6.527 1 97.81 179 ILE A C 1
ATOM 1409 O O . ILE A 1 179 ? -3.707 -17.344 -6.84 1 97.81 179 ILE A O 1
ATOM 1413 N N . PHE A 1 180 ? -3.863 -15.578 -5.488 1 98.75 180 PHE A N 1
ATOM 1414 C CA . PHE A 1 180 ? -5.004 -16.141 -4.773 1 98.75 180 PHE A CA 1
ATOM 1415 C C . PHE A 1 180 ? -6.148 -16.438 -5.734 1 98.75 180 PHE A C 1
ATOM 1417 O O . PHE A 1 180 ? -6.688 -17.547 -5.734 1 98.75 180 PHE A O 1
ATOM 1424 N N . VAL A 1 181 ? -6.445 -15.461 -6.613 1 98.75 181 VAL A N 1
ATOM 1425 C CA . VAL A 1 181 ? -7.543 -15.602 -7.566 1 98.75 181 VAL A CA 1
ATOM 1426 C C . VAL A 1 181 ? -7.184 -16.656 -8.609 1 98.75 181 VAL A C 1
ATOM 1428 O O . VAL A 1 181 ? -8.016 -17.5 -8.961 1 98.75 181 VAL A O 1
ATOM 1431 N N . GLY A 1 182 ? -5.961 -16.656 -9.086 1 97.06 182 GLY A N 1
ATOM 1432 C CA . GLY A 1 182 ? -5.504 -17.688 -10.008 1 97.06 182 GLY A CA 1
ATOM 1433 C C . GLY A 1 182 ? -5.578 -19.078 -9.43 1 97.06 182 GLY A C 1
ATOM 1434 O O . GLY A 1 182 ? -6.004 -20.016 -10.109 1 97.06 182 GLY A O 1
ATOM 1435 N N . ASP A 1 183 ? -5.141 -19.219 -8.172 1 96.06 183 ASP A N 1
ATOM 1436 C CA . ASP A 1 183 ? -5.156 -20.531 -7.523 1 96.06 183 ASP A CA 1
ATOM 1437 C C . ASP A 1 183 ? -6.582 -21.031 -7.332 1 96.06 183 ASP A C 1
ATOM 1439 O O . ASP A 1 183 ? -6.844 -22.234 -7.441 1 96.06 183 ASP A O 1
ATOM 1443 N N . LEU A 1 184 ? -7.516 -20.156 -7 1 97 184 LEU A N 1
ATOM 1444 C CA . LEU A 1 184 ? -8.922 -20.547 -6.938 1 97 184 LEU A CA 1
ATOM 1445 C C . LEU A 1 184 ? -9.398 -21.078 -8.289 1 97 184 LEU A C 1
ATOM 1447 O O . LEU A 1 184 ? -10.062 -22.109 -8.359 1 97 184 LEU A O 1
ATOM 1451 N N . TRP A 1 185 ? -9.078 -20.312 -9.336 1 96 185 TRP A N 1
ATOM 1452 C CA . TRP A 1 185 ? -9.477 -20.672 -10.695 1 96 185 TRP A CA 1
ATOM 1453 C C . TRP A 1 185 ? -8.969 -22.062 -11.062 1 96 185 TRP A C 1
ATOM 1455 O O . TRP A 1 185 ? -9.727 -22.875 -11.578 1 96 185 TRP A O 1
ATOM 1465 N N . GLY A 1 186 ? -7.723 -22.312 -10.758 1 92.31 186 GLY A N 1
ATOM 1466 C CA . GLY A 1 186 ? -7.141 -23.625 -11.031 1 92.31 186 GLY A CA 1
ATOM 1467 C C . GLY A 1 186 ? -7.699 -24.719 -10.148 1 92.31 186 GLY A C 1
ATOM 1468 O O . GLY A 1 186 ? -8.086 -25.781 -10.641 1 92.31 186 GLY A O 1
ATOM 1469 N N . ARG A 1 187 ? -7.762 -24.453 -8.844 1 93.44 187 ARG A N 1
ATOM 1470 C CA . ARG A 1 187 ? -8.172 -25.469 -7.871 1 93.44 187 ARG A CA 1
ATOM 1471 C C . ARG A 1 187 ? -9.594 -25.953 -8.156 1 93.44 187 ARG A C 1
ATOM 1473 O O . ARG A 1 187 ? -9.883 -27.141 -8.047 1 93.44 187 ARG A O 1
ATOM 1480 N N . PHE A 1 188 ? -10.461 -25.047 -8.539 1 93.5 188 PHE A N 1
ATOM 1481 C CA . PHE A 1 188 ? -11.859 -25.391 -8.742 1 93.5 188 PHE A CA 1
ATOM 1482 C C . PHE A 1 188 ? -12.156 -25.578 -10.219 1 93.5 188 PHE A C 1
ATOM 1484 O O . PHE A 1 188 ? -13.32 -25.656 -10.617 1 93.5 188 PHE A O 1
ATOM 1491 N N . ASN A 1 189 ? -11.109 -25.578 -11.031 1 90.56 189 ASN A N 1
ATOM 1492 C CA . ASN A 1 189 ? -11.188 -25.844 -12.469 1 90.56 189 ASN A CA 1
ATOM 1493 C C . ASN A 1 189 ? -12.188 -24.922 -13.156 1 90.56 189 ASN A C 1
ATOM 1495 O O . ASN A 1 189 ? -12.977 -25.375 -13.992 1 90.56 189 ASN A O 1
ATOM 1499 N N . GLY A 1 190 ? -12.18 -23.688 -12.672 1 91.81 190 GLY A N 1
ATOM 1500 C CA . GLY A 1 190 ? -13.016 -22.688 -13.297 1 91.81 190 GLY A CA 1
ATOM 1501 C C . GLY A 1 190 ? -14.492 -22.844 -12.977 1 91.81 190 GLY A C 1
ATOM 1502 O O . GLY A 1 190 ? -15.352 -22.312 -13.688 1 91.81 190 GLY A O 1
ATOM 1503 N N . ARG A 1 191 ? -14.836 -23.578 -11.914 1 93.19 191 ARG A N 1
ATOM 1504 C CA . ARG A 1 191 ? -16.219 -23.812 -11.516 1 93.19 191 ARG A CA 1
ATOM 1505 C C . ARG A 1 191 ? -16.438 -23.406 -10.055 1 93.19 191 ARG A C 1
ATOM 1507 O O . ARG A 1 191 ? -15.477 -23.188 -9.32 1 93.19 191 ARG A O 1
ATOM 1514 N N . GLY A 1 192 ? -17.719 -23.25 -9.719 1 95.56 192 GLY A N 1
ATOM 1515 C CA . GLY A 1 192 ? -18.016 -22.922 -8.328 1 95.56 192 GLY A CA 1
ATOM 1516 C C . GLY A 1 192 ? -17.312 -21.672 -7.848 1 95.56 192 GLY A C 1
ATOM 1517 O O . GLY A 1 192 ? -17.406 -20.609 -8.477 1 95.56 192 GLY A O 1
ATOM 1518 N N . LEU A 1 193 ? -16.453 -21.828 -6.734 1 97.75 193 LEU A N 1
ATOM 1519 C CA . LEU A 1 193 ? -15.75 -20.703 -6.137 1 97.75 193 LEU A CA 1
ATOM 1520 C C . LEU A 1 193 ? -14.602 -20.25 -7.027 1 97.75 193 LEU A C 1
ATOM 1522 O O . LEU A 1 193 ? -14.039 -19.172 -6.824 1 97.75 193 LEU A O 1
ATOM 1526 N N . GLY A 1 194 ? -14.289 -21.016 -8.023 1 96.19 194 GLY A N 1
ATOM 1527 C CA . GLY A 1 194 ? -13.227 -20.656 -8.945 1 96.19 194 GLY A CA 1
ATOM 1528 C C . GLY A 1 194 ? -13.75 -20.156 -10.281 1 96.19 194 GLY A C 1
ATOM 1529 O O . GLY A 1 194 ? -12.977 -20 -11.234 1 96.19 194 GLY A O 1
ATOM 1530 N N . ARG A 1 195 ? -15.062 -19.922 -10.422 1 96.06 195 ARG A N 1
ATOM 1531 C CA . ARG A 1 195 ? -15.648 -19.469 -11.68 1 96.06 195 ARG A CA 1
ATOM 1532 C C . ARG A 1 195 ? -15.469 -17.969 -11.844 1 96.06 195 ARG A C 1
ATOM 1534 O O . ARG A 1 195 ? -16.062 -17.172 -11.109 1 96.06 195 ARG A O 1
ATOM 1541 N N . PHE A 1 196 ? -14.672 -17.562 -12.898 1 96 196 PHE A N 1
ATOM 1542 C CA . PHE A 1 196 ? -14.422 -16.141 -13.148 1 96 196 PHE A CA 1
ATOM 1543 C C . PHE A 1 196 ? -14.672 -15.805 -14.617 1 96 196 PHE A C 1
ATOM 1545 O O . PHE A 1 196 ? -14.477 -14.664 -15.039 1 96 196 PHE A O 1
ATOM 1552 N N . ASP A 1 197 ? -15.062 -16.703 -15.383 1 90.88 197 ASP A N 1
ATOM 1553 C CA . ASP A 1 197 ? -15.344 -16.5 -16.797 1 90.88 197 ASP A CA 1
ATOM 1554 C C . ASP A 1 197 ? -14.219 -15.727 -17.469 1 90.88 197 ASP A C 1
ATOM 1556 O O . ASP A 1 197 ? -13.039 -15.938 -17.188 1 90.88 197 ASP A O 1
ATOM 1560 N N . GLU A 1 198 ? -14.492 -14.836 -18.406 1 91.81 198 GLU A N 1
ATOM 1561 C CA . GLU A 1 198 ? -13.492 -14.133 -19.188 1 91.81 198 GLU A CA 1
ATOM 1562 C C . GLU A 1 198 ? -12.742 -13.109 -18.344 1 91.81 198 GLU A C 1
ATOM 1564 O O . GLU A 1 198 ? -11.68 -12.625 -18.734 1 91.81 198 GLU A O 1
ATOM 1569 N N . SER A 1 199 ? -13.328 -12.875 -17.141 1 96.06 199 SER A N 1
ATOM 1570 C CA . SER A 1 199 ? -12.68 -11.859 -16.312 1 96.06 199 SER A CA 1
ATOM 1571 C C . SER A 1 199 ? -11.32 -12.336 -15.82 1 96.06 199 SER A C 1
ATOM 1573 O O . SER A 1 199 ? -10.5 -11.539 -15.367 1 96.06 199 SER A O 1
ATOM 1575 N N . ILE A 1 200 ? -11.008 -13.641 -15.875 1 95.94 200 ILE A N 1
ATOM 1576 C CA . ILE A 1 200 ? -9.711 -14.18 -15.484 1 95.94 200 ILE A CA 1
ATOM 1577 C C . ILE A 1 200 ? -8.617 -13.609 -16.391 1 95.94 200 ILE A C 1
ATOM 1579 O O . ILE A 1 200 ? -7.449 -13.547 -15.992 1 95.94 200 ILE A O 1
ATOM 1583 N N . LYS A 1 201 ? -8.961 -13.117 -17.547 1 95.12 201 LYS A N 1
ATOM 1584 C CA . LYS A 1 201 ? -8.016 -12.555 -18.516 1 95.12 201 LYS A CA 1
ATOM 1585 C C . LYS A 1 201 ? -7.496 -11.203 -18.047 1 95.12 201 LYS A C 1
ATOM 1587 O O . LYS A 1 201 ? -6.5 -10.703 -18.578 1 95.12 201 LYS A O 1
ATOM 1592 N N . GLU A 1 202 ? -8.18 -10.672 -17.047 1 97.25 202 GLU A N 1
ATOM 1593 C CA . GLU A 1 202 ? -7.781 -9.367 -16.547 1 97.25 202 GLU A CA 1
ATOM 1594 C C . GLU A 1 202 ? -6.555 -9.477 -15.641 1 97.25 202 GLU A C 1
ATOM 1596 O O . GLU A 1 202 ? -5.898 -8.477 -15.344 1 97.25 202 GLU A O 1
ATOM 1601 N N . LEU A 1 203 ? -6.238 -10.664 -15.195 1 98.12 203 LEU A N 1
ATOM 1602 C CA . LEU A 1 203 ? -5.082 -10.852 -14.32 1 98.12 203 LEU A CA 1
ATOM 1603 C C . LEU A 1 203 ? -3.791 -10.891 -15.133 1 98.12 203 LEU A C 1
ATOM 1605 O O . LEU A 1 203 ? -3.801 -11.273 -16.312 1 98.12 203 LEU A O 1
ATOM 1609 N N . THR A 1 204 ? -2.752 -10.461 -14.547 1 98.44 204 THR A N 1
ATOM 1610 C CA . THR A 1 204 ? -1.417 -10.57 -15.125 1 98.44 204 THR A CA 1
ATOM 1611 C C . THR A 1 204 ? -0.679 -11.781 -14.562 1 98.44 204 THR A C 1
ATOM 1613 O O . THR A 1 204 ? -1.249 -12.562 -13.797 1 98.44 204 THR A O 1
ATOM 1616 N N . MET A 1 205 ? 0.512 -11.992 -15.07 1 98.19 205 MET A N 1
ATOM 1617 C CA . MET A 1 205 ? 1.374 -12.961 -14.398 1 98.19 205 MET A CA 1
ATOM 1618 C C . MET A 1 205 ? 1.701 -12.5 -12.984 1 98.19 205 MET A C 1
ATOM 1620 O O . MET A 1 205 ? 1.472 -11.344 -12.633 1 98.19 205 MET A O 1
ATOM 1624 N N . PHE A 1 206 ? 2.088 -13.391 -12.133 1 98.44 206 PHE A N 1
ATOM 1625 C CA . PHE A 1 206 ? 2.387 -13.109 -10.727 1 98.44 206 PHE A CA 1
ATOM 1626 C C . PHE A 1 206 ? 3.846 -12.711 -10.555 1 98.44 206 PHE A C 1
ATOM 1628 O O . PHE A 1 206 ? 4.742 -13.555 -10.633 1 98.44 206 PHE A O 1
ATOM 1635 N N . ALA A 1 207 ? 4.105 -11.461 -10.258 1 98.44 207 ALA A N 1
ATOM 1636 C CA . ALA A 1 207 ? 5.441 -10.867 -10.289 1 98.44 207 ALA A CA 1
ATOM 1637 C C . ALA A 1 207 ? 6.289 -11.375 -9.117 1 98.44 207 ALA A C 1
ATOM 1639 O O . ALA A 1 207 ? 6.48 -10.664 -8.133 1 98.44 207 ALA A O 1
ATOM 1640 N N . ASP A 1 208 ? 6.883 -12.523 -9.164 1 96.12 208 ASP A N 1
ATOM 1641 C CA . ASP A 1 208 ? 7.781 -13.109 -8.172 1 96.12 208 ASP A CA 1
ATOM 1642 C C . ASP A 1 208 ? 9.227 -13.102 -8.664 1 96.12 208 ASP A C 1
ATOM 1644 O O . ASP A 1 208 ? 9.594 -12.273 -9.5 1 96.12 208 ASP A O 1
ATOM 1648 N N . TYR A 1 209 ? 10.141 -13.969 -8.047 1 95.19 209 TYR A N 1
ATOM 1649 C CA . TYR A 1 209 ? 11.547 -13.906 -8.414 1 95.19 209 TYR A CA 1
ATOM 1650 C C . TYR A 1 209 ? 11.945 -15.117 -9.25 1 95.19 209 TYR A C 1
ATOM 1652 O O . TYR A 1 209 ? 13.109 -15.25 -9.648 1 95.19 209 TYR A O 1
ATOM 1660 N N . ARG A 1 210 ? 10.961 -16.016 -9.617 1 94.19 210 ARG A N 1
ATOM 1661 C CA . ARG A 1 210 ? 11.312 -17.219 -10.359 1 94.19 210 ARG A CA 1
ATOM 1662 C C . ARG A 1 210 ? 11.156 -17.016 -11.859 1 94.19 210 ARG A C 1
ATOM 1664 O O . ARG A 1 210 ? 12.039 -17.375 -12.633 1 94.19 210 ARG A O 1
ATOM 1671 N N . VAL A 1 211 ? 10.086 -16.406 -12.242 1 96.88 211 VAL A N 1
ATOM 1672 C CA . VAL A 1 211 ? 9.773 -16.266 -13.656 1 96.88 211 VAL A CA 1
ATOM 1673 C C . VAL A 1 211 ? 10.828 -15.375 -14.328 1 96.88 211 VAL A C 1
ATOM 1675 O O . VAL A 1 211 ? 11.25 -15.648 -15.453 1 96.88 211 VAL A O 1
ATOM 1678 N N . PRO A 1 212 ? 11.328 -14.32 -13.641 1 97.44 212 PRO A N 1
ATOM 1679 C CA . PRO A 1 212 ? 12.391 -13.523 -14.273 1 97.44 212 PRO A CA 1
ATOM 1680 C C . PRO A 1 212 ? 13.625 -14.352 -14.609 1 97.44 212 PRO A C 1
ATOM 1682 O O . PRO A 1 212 ? 14.312 -14.062 -15.594 1 97.44 212 PRO A O 1
ATOM 1685 N N . VAL A 1 213 ? 13.898 -15.352 -13.82 1 95.69 213 VAL A N 1
ATOM 1686 C CA . VAL A 1 213 ? 15.039 -16.219 -14.086 1 95.69 213 VAL A CA 1
ATOM 1687 C C . VAL A 1 213 ? 14.844 -16.938 -15.422 1 95.69 213 VAL A C 1
ATOM 1689 O O . VAL A 1 213 ? 15.75 -16.969 -16.25 1 95.69 213 VAL A O 1
ATOM 1692 N N . VAL A 1 214 ? 13.68 -17.5 -15.57 1 95.56 214 VAL A N 1
ATOM 1693 C CA . VAL A 1 214 ? 13.344 -18.25 -16.781 1 95.56 214 VAL A CA 1
ATOM 1694 C C . VAL A 1 214 ? 13.43 -17.328 -18 1 95.56 214 VAL A C 1
ATOM 1696 O O . VAL A 1 214 ? 14.016 -17.703 -19.016 1 95.56 214 VAL A O 1
ATOM 1699 N N . LEU A 1 215 ? 12.891 -16.141 -17.859 1 97.25 215 LEU A N 1
ATOM 1700 C CA . LEU A 1 215 ? 12.859 -15.203 -18.984 1 97.25 215 LEU A CA 1
ATOM 1701 C C . LEU A 1 215 ? 14.258 -14.711 -19.312 1 97.25 215 LEU A C 1
ATOM 1703 O O . LEU A 1 215 ? 14.57 -14.469 -20.484 1 97.25 215 LEU A O 1
ATOM 1707 N N . ARG A 1 216 ? 15.047 -14.539 -18.328 1 95.88 216 ARG A N 1
ATOM 1708 C CA . ARG A 1 216 ? 16.438 -14.164 -18.562 1 95.88 216 ARG A CA 1
ATOM 1709 C C . ARG A 1 216 ? 17.188 -15.266 -19.297 1 95.88 216 ARG A C 1
ATOM 1711 O O . ARG A 1 216 ? 17.938 -15 -20.234 1 95.88 216 ARG A O 1
ATOM 1718 N N . ASN A 1 217 ? 17 -16.469 -18.906 1 93.31 217 ASN A N 1
ATOM 1719 C CA . ASN A 1 217 ? 17.625 -17.625 -19.562 1 93.31 217 ASN A CA 1
ATOM 1720 C C . ASN A 1 217 ? 17.188 -17.75 -21.016 1 93.31 217 ASN A C 1
ATOM 1722 O O . ASN A 1 217 ? 17.953 -18.203 -21.859 1 93.31 217 ASN A O 1
ATOM 1726 N N . MET A 1 218 ? 15.992 -17.375 -21.281 1 93.25 218 MET A N 1
ATOM 1727 C CA . MET A 1 218 ? 15.438 -17.438 -22.641 1 93.25 218 MET A CA 1
ATOM 1728 C C . MET A 1 218 ? 15.922 -16.266 -23.484 1 93.25 218 MET A C 1
ATOM 1730 O O . MET A 1 218 ? 15.672 -16.219 -24.688 1 93.25 218 MET A O 1
ATOM 1734 N N . GLY A 1 219 ? 16.547 -15.297 -22.828 1 95 219 GLY A N 1
ATOM 1735 C CA . GLY A 1 219 ? 17.031 -14.133 -23.531 1 95 219 GLY A CA 1
ATOM 1736 C C . GLY A 1 219 ? 15.969 -13.062 -23.719 1 95 219 GLY A C 1
ATOM 1737 O O . GLY A 1 219 ? 16.1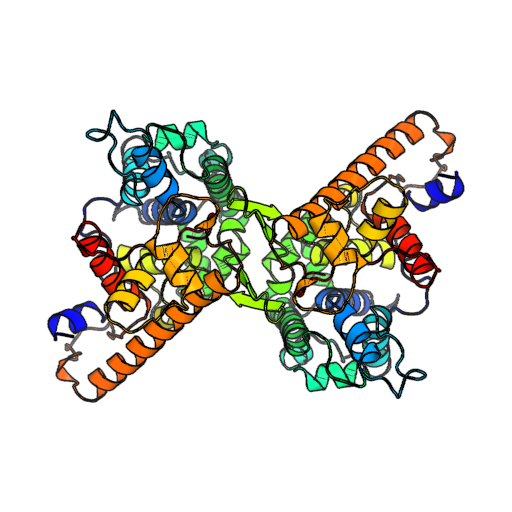72 -12.109 -24.484 1 95 219 GLY A O 1
ATOM 1738 N N . ILE A 1 220 ? 14.914 -13.227 -23.078 1 96.69 220 ILE A N 1
ATOM 1739 C CA . ILE A 1 220 ? 13.812 -12.273 -23.203 1 96.69 220 ILE A CA 1
ATOM 1740 C C . ILE A 1 220 ? 14.07 -11.062 -22.312 1 96.69 220 ILE A C 1
ATOM 1742 O O . ILE A 1 220 ? 13.789 -9.93 -22.703 1 96.69 220 ILE A O 1
ATOM 1746 N N . LEU A 1 221 ? 14.594 -11.289 -21.094 1 97.06 221 LEU A N 1
ATOM 1747 C CA . LEU A 1 221 ? 14.992 -10.211 -20.188 1 97.06 221 LEU A CA 1
ATOM 1748 C C . LEU A 1 221 ? 16.5 -10.062 -20.156 1 97.06 221 LEU A C 1
ATOM 1750 O O . LEU A 1 221 ? 17.234 -11.055 -20.172 1 97.06 221 LEU A O 1
ATOM 1754 N N . LYS A 1 222 ? 16.922 -8.844 -20.156 1 97.5 222 LYS A N 1
ATOM 1755 C CA . LYS A 1 222 ? 18.344 -8.523 -19.969 1 97.5 222 LYS A CA 1
ATOM 1756 C C . LYS A 1 222 ? 18.531 -7.539 -18.812 1 97.5 222 LYS A C 1
ATOM 1758 O O . LYS A 1 222 ? 17.844 -6.52 -18.75 1 97.5 222 LYS A O 1
ATOM 1763 N N . TYR A 1 223 ? 19.406 -7.926 -17.922 1 97 223 TYR A N 1
ATOM 1764 C CA . TYR A 1 223 ? 19.672 -7.078 -16.766 1 97 223 TYR A CA 1
ATOM 1765 C C . TYR A 1 223 ? 20.812 -6.102 -17.062 1 97 223 TYR A C 1
ATOM 1767 O O . TYR A 1 223 ? 21.766 -6.445 -17.734 1 97 223 TYR A O 1
ATOM 1775 N N . GLU A 1 224 ? 20.688 -4.918 -16.516 1 96.94 224 GLU A N 1
ATOM 1776 C CA . GLU A 1 224 ? 21.828 -4.016 -16.484 1 96.94 224 GLU A CA 1
ATOM 1777 C C . GLU A 1 224 ? 22.984 -4.605 -15.672 1 96.94 224 GLU A C 1
ATOM 1779 O O . GLU A 1 224 ? 22.75 -5.426 -14.781 1 96.94 224 GLU A O 1
ATOM 1784 N N . PRO A 1 225 ? 24.188 -4.211 -15.875 1 95.62 225 PRO A N 1
ATOM 1785 C CA . PRO A 1 225 ? 25.375 -4.828 -15.266 1 95.62 225 PRO A CA 1
ATOM 1786 C C . PRO A 1 225 ? 25.312 -4.844 -13.742 1 95.62 225 PRO A C 1
ATOM 1788 O O . PRO A 1 225 ? 25.656 -5.855 -13.117 1 95.62 225 PRO A O 1
ATOM 1791 N N . ASN A 1 226 ? 24.891 -3.777 -13.188 1 94 226 ASN A N 1
ATOM 1792 C CA . ASN A 1 226 ? 24.859 -3.713 -11.734 1 94 226 ASN A CA 1
ATOM 1793 C C . ASN A 1 226 ? 23.859 -4.707 -11.141 1 94 226 ASN A C 1
ATOM 1795 O O . ASN A 1 226 ? 24.156 -5.355 -10.141 1 94 226 ASN A O 1
ATOM 1799 N N . LEU A 1 227 ? 22.734 -4.762 -11.719 1 96.06 227 LEU A N 1
ATOM 1800 C CA . LEU A 1 227 ? 21.734 -5.723 -11.273 1 96.06 227 LEU A CA 1
ATOM 1801 C C . LEU A 1 227 ? 22.203 -7.152 -11.508 1 96.06 227 LEU A C 1
ATOM 1803 O O . LEU A 1 227 ? 22.031 -8.016 -10.648 1 96.06 227 LEU A O 1
ATOM 1807 N N . ALA A 1 228 ? 22.781 -7.383 -12.688 1 95.38 228 ALA A N 1
ATOM 1808 C CA . ALA A 1 228 ? 23.312 -8.711 -13 1 95.38 228 ALA A CA 1
ATOM 1809 C C . ALA A 1 228 ? 24.344 -9.148 -11.977 1 95.38 228 ALA A C 1
ATOM 1811 O O . ALA A 1 228 ? 24.359 -10.305 -11.555 1 95.38 228 ALA A O 1
ATOM 1812 N N . ARG A 1 229 ? 25.156 -8.25 -11.609 1 93.5 229 ARG A N 1
ATOM 1813 C CA . ARG A 1 229 ? 26.172 -8.555 -10.609 1 93.5 229 ARG A CA 1
ATOM 1814 C C . ARG A 1 229 ? 25.531 -8.945 -9.281 1 93.5 229 ARG A C 1
ATOM 1816 O O . ARG A 1 229 ? 25.922 -9.953 -8.68 1 93.5 229 ARG A O 1
ATOM 1823 N N . LYS A 1 230 ? 24.547 -8.18 -8.812 1 92.44 230 LYS A N 1
ATOM 1824 C CA . LYS A 1 230 ? 23.875 -8.453 -7.551 1 92.44 230 LYS A CA 1
ATOM 1825 C C . LYS A 1 230 ? 23.219 -9.836 -7.562 1 92.44 230 LYS A C 1
ATOM 1827 O O . LYS A 1 230 ? 23.234 -10.547 -6.559 1 92.44 230 LYS A O 1
ATOM 1832 N N . VAL A 1 231 ? 22.656 -10.172 -8.688 1 93.38 231 VAL A N 1
ATOM 1833 C CA . VAL A 1 231 ? 21.875 -11.398 -8.812 1 93.38 231 VAL A CA 1
ATOM 1834 C C . VAL A 1 231 ? 22.812 -12.594 -8.961 1 93.38 231 VAL A C 1
ATOM 1836 O O . VAL A 1 231 ? 22.625 -13.625 -8.312 1 93.38 231 VAL A O 1
ATOM 1839 N N . ASP A 1 232 ? 23.859 -12.414 -9.672 1 90.31 232 ASP A N 1
ATOM 1840 C CA . ASP A 1 232 ? 24.703 -13.539 -10.062 1 90.31 232 ASP A CA 1
ATOM 1841 C C . ASP A 1 232 ? 25.734 -13.844 -8.984 1 90.31 232 ASP A C 1
ATOM 1843 O O . ASP A 1 232 ? 26.172 -14.984 -8.844 1 90.31 232 ASP A O 1
ATOM 1847 N N . GLN A 1 233 ? 26.281 -12.93 -8.266 1 80.69 233 GLN A N 1
ATOM 1848 C CA . GLN A 1 233 ? 27.344 -13.148 -7.289 1 80.69 233 GLN A CA 1
ATOM 1849 C C . GLN A 1 233 ? 26.812 -13.789 -6.016 1 80.69 233 GLN A C 1
ATOM 1851 O O . GLN A 1 233 ? 27.5 -14.586 -5.379 1 80.69 233 GLN A O 1
ATOM 1856 N N . HIS A 1 234 ? 25.672 -13.773 -5.766 1 68.12 234 HIS A N 1
ATOM 1857 C CA . HIS A 1 234 ? 24.969 -14.359 -4.633 1 68.12 234 HIS A CA 1
ATOM 1858 C C . HIS A 1 234 ? 25.891 -14.539 -3.438 1 68.12 234 HIS A C 1
ATOM 1860 O O . HIS A 1 234 ? 25.875 -15.586 -2.777 1 68.12 234 HIS A O 1
ATOM 1866 N N . ASN A 1 235 ? 26.828 -13.609 -3.145 1 64.06 235 ASN A N 1
ATOM 1867 C CA . ASN A 1 235 ? 27.719 -13.742 -1.999 1 64.06 235 ASN A CA 1
ATOM 1868 C C . ASN A 1 235 ? 26.984 -13.477 -0.685 1 64.06 235 ASN A C 1
ATOM 1870 O O . ASN A 1 235 ? 27.625 -13.328 0.36 1 64.06 235 ASN A O 1
ATOM 1874 N N . PHE A 1 236 ? 25.812 -13.516 -0.751 1 65.19 236 PHE A N 1
ATOM 1875 C CA . PHE A 1 236 ? 24.938 -13.367 0.408 1 65.19 236 PHE A CA 1
ATOM 1876 C C . PHE A 1 236 ? 25.328 -12.141 1.227 1 65.19 236 PHE A C 1
ATOM 1878 O O . PHE A 1 236 ? 25.344 -12.195 2.459 1 65.19 236 PHE A O 1
ATOM 1885 N N . SER A 1 237 ? 25.891 -11.273 0.579 1 72.94 237 SER A N 1
ATOM 1886 C CA . SER A 1 237 ? 26.203 -9.992 1.198 1 72.94 237 SER A CA 1
ATOM 1887 C C . SER A 1 237 ? 25.031 -9.023 1.078 1 72.94 237 SER A C 1
ATOM 1889 O O . SER A 1 237 ? 24.219 -9.133 0.151 1 72.94 237 SER A O 1
ATOM 1891 N N . THR A 1 238 ? 24.922 -8.273 2.094 1 77.31 238 THR A N 1
ATOM 1892 C CA . THR A 1 238 ? 23.891 -7.238 2.078 1 77.31 238 THR A CA 1
ATOM 1893 C C . THR A 1 238 ? 23.984 -6.395 0.809 1 77.31 238 THR A C 1
ATOM 1895 O O . THR A 1 238 ? 23 -5.832 0.354 1 77.31 238 THR A O 1
ATOM 1898 N N . ALA A 1 239 ? 25.062 -6.473 0.247 1 78.69 239 ALA A N 1
ATOM 1899 C CA . ALA A 1 239 ? 25.297 -5.676 -0.957 1 78.69 239 ALA A CA 1
ATOM 1900 C C . ALA A 1 239 ? 24.594 -6.297 -2.164 1 78.69 239 ALA A C 1
ATOM 1902 O O . ALA A 1 239 ? 24.359 -5.617 -3.166 1 78.69 239 ALA A O 1
ATOM 1903 N N . ASP A 1 240 ? 24.219 -7.492 -2.012 1 87.56 240 ASP A N 1
ATOM 1904 C CA . ASP A 1 240 ? 23.625 -8.195 -3.141 1 87.56 240 ASP A CA 1
ATOM 1905 C C . ASP A 1 240 ? 22.094 -8.219 -3.02 1 87.56 240 ASP A C 1
ATOM 1907 O O . ASP A 1 240 ? 21.406 -8.711 -3.912 1 87.56 240 ASP A O 1
ATOM 1911 N N . ILE A 1 241 ? 21.625 -7.641 -1.997 1 91.88 241 ILE A N 1
ATOM 1912 C CA . ILE A 1 241 ? 20.188 -7.566 -1.797 1 91.88 241 ILE A CA 1
ATOM 1913 C C . ILE A 1 241 ? 19.609 -6.422 -2.627 1 91.88 241 ILE A C 1
ATOM 1915 O O . ILE A 1 241 ? 20.172 -5.328 -2.672 1 91.88 241 ILE A O 1
ATOM 1919 N N . VAL A 1 242 ? 18.594 -6.684 -3.379 1 95.31 242 VAL A N 1
ATOM 1920 C CA . VAL A 1 242 ? 17.875 -5.668 -4.133 1 95.31 242 VAL A CA 1
ATOM 1921 C C . VAL A 1 242 ? 16.734 -5.113 -3.279 1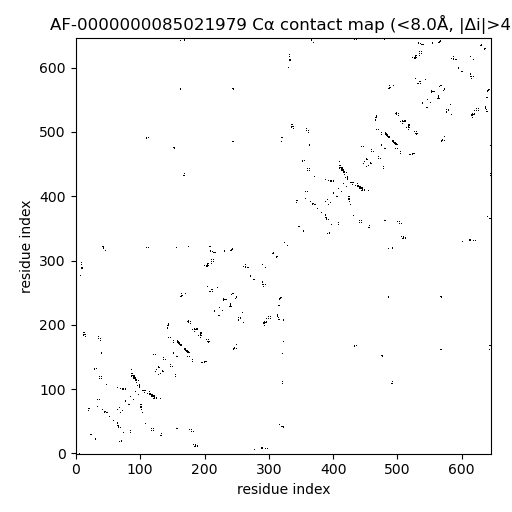 95.31 242 VAL A C 1
ATOM 1923 O O . VAL A 1 242 ? 15.734 -5.793 -3.053 1 95.31 242 VAL A O 1
ATOM 1926 N N . PRO A 1 243 ? 16.859 -3.848 -2.799 1 95.62 243 PRO A N 1
ATOM 1927 C CA . PRO A 1 243 ? 15.852 -3.32 -1.873 1 95.62 243 PRO A CA 1
ATOM 1928 C C . PRO A 1 243 ? 14.453 -3.26 -2.49 1 95.62 243 PRO A C 1
ATOM 1930 O O . PRO A 1 243 ? 14.312 -2.924 -3.668 1 95.62 243 PRO A O 1
ATOM 1933 N N . ALA A 1 244 ? 13.461 -3.633 -1.677 1 97.25 244 ALA A N 1
ATOM 1934 C CA . ALA A 1 244 ? 12.078 -3.467 -2.111 1 97.25 244 ALA A CA 1
ATOM 1935 C C . ALA A 1 244 ? 11.797 -2.02 -2.504 1 97.25 244 ALA A C 1
ATOM 1937 O O . ALA A 1 244 ? 12.203 -1.09 -1.805 1 97.25 244 ALA A O 1
ATOM 1938 N N . GLY A 1 245 ? 11.156 -1.821 -3.666 1 96.12 245 GLY A N 1
ATOM 1939 C CA . GLY A 1 245 ? 10.812 -0.481 -4.113 1 96.12 245 GLY A CA 1
ATOM 1940 C C . GLY A 1 245 ? 11.93 0.201 -4.871 1 96.12 245 GLY A C 1
ATOM 1941 O O . GLY A 1 245 ? 11.758 1.302 -5.398 1 96.12 245 GLY A O 1
ATOM 1942 N N . SER A 1 246 ? 13.164 -0.341 -4.902 1 96.81 246 SER A N 1
ATOM 1943 C CA . SER A 1 246 ? 14.234 0.235 -5.711 1 96.81 246 SER A CA 1
ATOM 1944 C C . SER A 1 246 ? 13.883 0.198 -7.195 1 96.81 246 SER A C 1
ATOM 1946 O O . SER A 1 246 ? 13 -0.555 -7.613 1 96.81 246 SER A O 1
ATOM 1948 N N . ALA A 1 247 ? 14.594 1.014 -7.957 1 96.44 247 ALA A N 1
ATOM 1949 C CA . ALA A 1 247 ? 14.375 1.026 -9.398 1 96.44 247 ALA A CA 1
ATOM 1950 C C . ALA A 1 247 ? 14.625 -0.352 -10.008 1 96.44 247 ALA A C 1
ATOM 1952 O O . ALA A 1 247 ? 13.883 -0.794 -10.883 1 96.44 247 ALA A O 1
ATOM 1953 N N . GLU A 1 248 ? 15.625 -1.032 -9.492 1 97.5 248 GLU A N 1
ATOM 1954 C CA . GLU A 1 248 ? 15.977 -2.361 -9.984 1 97.5 248 GLU A CA 1
ATOM 1955 C C . GLU A 1 248 ? 14.859 -3.363 -9.711 1 97.5 248 GLU A C 1
ATOM 1957 O O . GLU A 1 248 ? 14.492 -4.141 -10.594 1 97.5 248 GLU A O 1
ATOM 1962 N N . GLU A 1 249 ? 14.344 -3.361 -8.531 1 98.12 249 GLU A N 1
ATOM 1963 C CA . GLU A 1 249 ? 13.289 -4.301 -8.164 1 98.12 249 GLU A CA 1
ATOM 1964 C C . GLU A 1 249 ? 12.016 -4.043 -8.961 1 98.12 249 GLU A C 1
ATOM 1966 O O . GLU A 1 249 ? 11.398 -4.98 -9.469 1 98.12 249 GLU A O 1
ATOM 1971 N N . VAL A 1 250 ? 11.672 -2.76 -9.07 1 98.12 250 VAL A N 1
ATOM 1972 C CA . VAL A 1 250 ? 10.477 -2.369 -9.82 1 98.12 250 VAL A CA 1
ATOM 1973 C C . VAL A 1 250 ? 10.625 -2.781 -11.281 1 98.12 250 VAL A C 1
ATOM 1975 O O . VAL A 1 250 ? 9.688 -3.318 -11.883 1 98.12 250 VAL A O 1
ATOM 1978 N N . ASP A 1 251 ? 11.82 -2.59 -11.82 1 98.25 251 ASP A N 1
ATOM 1979 C CA . ASP A 1 251 ? 12.078 -2.918 -13.219 1 98.25 251 ASP A CA 1
ATOM 1980 C C . ASP A 1 251 ? 11.938 -4.418 -13.461 1 98.25 251 ASP A C 1
ATOM 1982 O O . ASP A 1 251 ? 11.273 -4.84 -14.414 1 98.25 251 ASP A O 1
ATOM 1986 N N . VAL A 1 252 ? 12.547 -5.191 -12.641 1 98.56 252 VAL A N 1
ATOM 1987 C CA . VAL A 1 252 ? 12.508 -6.637 -12.844 1 98.56 252 VAL A CA 1
ATOM 1988 C C . VAL A 1 252 ? 11.055 -7.117 -12.82 1 98.56 252 VAL A C 1
ATOM 1990 O O . VAL A 1 252 ? 10.633 -7.871 -13.703 1 98.56 252 VAL A O 1
ATOM 1993 N N . ARG A 1 253 ? 10.297 -6.68 -11.867 1 98.62 253 ARG A N 1
ATOM 1994 C CA . ARG A 1 253 ? 8.93 -7.164 -11.68 1 98.62 253 ARG A CA 1
ATOM 1995 C C . ARG A 1 253 ? 8.008 -6.629 -12.766 1 98.62 253 ARG A C 1
ATOM 1997 O O . ARG A 1 253 ? 7.246 -7.387 -13.375 1 98.62 253 ARG A O 1
ATOM 2004 N N . ALA A 1 254 ? 8.117 -5.312 -13.07 1 98.56 254 ALA A N 1
ATOM 2005 C CA . ALA A 1 254 ? 7.254 -4.703 -14.086 1 98.56 254 ALA A CA 1
ATOM 2006 C C . ALA A 1 254 ? 7.586 -5.234 -15.477 1 98.56 254 ALA A C 1
ATOM 2008 O O . ALA A 1 254 ? 6.688 -5.504 -16.281 1 98.56 254 ALA A O 1
ATOM 2009 N N . CYS A 1 255 ? 8.867 -5.352 -15.781 1 98.56 255 CYS A N 1
ATOM 2010 C CA . CYS A 1 255 ? 9.273 -5.848 -17.094 1 98.56 255 CYS A CA 1
ATOM 2011 C C . CYS A 1 255 ? 8.867 -7.305 -17.281 1 98.56 255 CYS A C 1
ATOM 2013 O O . CYS A 1 255 ? 8.539 -7.727 -18.391 1 98.56 255 CYS A O 1
ATOM 2015 N N . THR A 1 256 ? 8.906 -8.07 -16.172 1 98.75 256 THR A N 1
ATOM 2016 C CA . THR A 1 256 ? 8.453 -9.453 -16.25 1 98.75 256 THR A CA 1
ATOM 2017 C C . THR A 1 256 ? 6.977 -9.523 -16.609 1 98.75 256 THR A C 1
ATOM 2019 O O . THR A 1 256 ? 6.578 -10.312 -17.469 1 98.75 256 THR A O 1
ATOM 2022 N N . VAL A 1 257 ? 6.164 -8.703 -16 1 98.75 257 VAL A N 1
ATOM 2023 C CA . VAL A 1 257 ? 4.738 -8.648 -16.312 1 98.75 257 VAL A CA 1
ATOM 2024 C C . VAL A 1 257 ? 4.539 -8.289 -17.781 1 98.75 257 VAL A C 1
ATOM 2026 O O . VAL A 1 257 ? 3.768 -8.945 -18.484 1 98.75 257 VAL A O 1
ATOM 2029 N N . GLN A 1 258 ? 5.277 -7.305 -18.25 1 98.5 258 GLN A N 1
ATOM 2030 C CA . GLN A 1 258 ? 5.125 -6.852 -19.625 1 98.5 258 GLN A CA 1
ATOM 2031 C C . GLN A 1 258 ? 5.566 -7.926 -20.609 1 98.5 258 GLN A C 1
ATOM 2033 O O . GLN A 1 258 ? 4.953 -8.102 -21.672 1 98.5 258 GLN A O 1
ATOM 2038 N N . ALA A 1 259 ? 6.648 -8.578 -20.281 1 98.69 259 ALA A N 1
ATOM 2039 C CA . ALA A 1 259 ? 7.137 -9.648 -21.141 1 98.69 259 ALA A CA 1
ATOM 2040 C C . ALA A 1 259 ? 6.082 -10.734 -21.312 1 98.69 259 ALA A C 1
ATOM 2042 O O . ALA A 1 259 ? 5.844 -11.211 -22.422 1 98.69 259 ALA A O 1
ATOM 2043 N N . VAL A 1 260 ? 5.453 -11.109 -20.25 1 98.44 260 VAL A N 1
ATOM 2044 C CA . VAL A 1 260 ? 4.461 -12.18 -20.297 1 98.44 260 VAL A CA 1
ATOM 2045 C C . VAL A 1 260 ? 3.219 -11.703 -21.047 1 98.44 260 VAL A C 1
ATOM 2047 O O . VAL A 1 260 ? 2.592 -12.469 -21.781 1 98.44 260 VAL A O 1
ATOM 2050 N N . GLU A 1 261 ? 2.85 -10.422 -20.875 1 98.44 261 GLU A N 1
ATOM 2051 C CA . GLU A 1 261 ? 1.744 -9.867 -21.641 1 98.44 261 GLU A CA 1
ATOM 2052 C C . GLU A 1 261 ? 2.035 -9.922 -23.141 1 98.44 261 GLU A C 1
ATOM 2054 O O . GLU A 1 261 ? 1.144 -10.219 -23.938 1 98.44 261 GLU A O 1
ATOM 2059 N N . ARG A 1 262 ? 3.268 -9.656 -23.5 1 98 262 ARG A N 1
ATOM 2060 C CA . ARG A 1 262 ? 3.656 -9.727 -24.906 1 98 262 ARG A CA 1
ATOM 2061 C C . ARG A 1 262 ? 3.615 -11.164 -25.406 1 98 262 ARG A C 1
ATOM 2063 O O . ARG A 1 262 ? 3.205 -11.422 -26.547 1 98 262 ARG A O 1
ATOM 2070 N N . MET A 1 263 ? 4.035 -12.07 -24.594 1 96.56 263 MET A N 1
ATOM 2071 C CA . MET A 1 263 ? 3.967 -13.484 -24.953 1 96.56 263 MET A CA 1
ATOM 2072 C C . MET A 1 263 ? 2.523 -13.93 -25.156 1 96.56 263 MET A C 1
ATOM 2074 O O . MET A 1 263 ? 2.225 -14.664 -26.094 1 96.56 263 MET A O 1
ATOM 2078 N N . ARG A 1 264 ? 1.679 -13.492 -24.25 1 96.25 264 ARG A N 1
ATOM 2079 C CA . ARG A 1 264 ? 0.264 -13.828 -24.359 1 96.25 264 ARG A CA 1
ATOM 2080 C C . ARG A 1 264 ? -0.317 -13.344 -25.688 1 96.25 264 ARG A C 1
ATOM 2082 O O . ARG A 1 264 ? -1.022 -14.086 -26.375 1 96.25 264 ARG A O 1
ATOM 2089 N N . ARG A 1 265 ? -0.002 -12.102 -26.062 1 96.31 265 ARG A N 1
ATOM 2090 C CA . ARG A 1 265 ? -0.498 -11.523 -27.297 1 96.31 265 ARG A CA 1
ATOM 2091 C C . ARG A 1 265 ? 0.033 -12.297 -28.516 1 96.31 265 ARG A C 1
ATOM 2093 O O . ARG A 1 265 ? -0.707 -12.555 -29.469 1 96.31 265 ARG A O 1
ATOM 2100 N N . ALA A 1 266 ? 1.287 -12.641 -28.438 1 95.12 266 ALA A N 1
ATOM 2101 C CA . ALA A 1 266 ? 1.899 -13.398 -29.516 1 95.12 266 ALA A CA 1
ATOM 2102 C C . ALA A 1 266 ? 1.233 -14.758 -29.688 1 95.12 266 ALA A C 1
ATOM 2104 O O . ALA A 1 266 ? 1.021 -15.227 -30.812 1 95.12 266 ALA A O 1
ATOM 2105 N N . LEU A 1 267 ? 0.964 -15.367 -28.594 1 93.31 267 LEU A N 1
ATOM 2106 C CA . LEU A 1 267 ? 0.319 -16.672 -28.609 1 93.31 267 LEU A CA 1
ATOM 2107 C C . LEU A 1 267 ? -1.102 -16.578 -29.156 1 93.31 267 LEU A C 1
ATOM 2109 O O . LEU A 1 267 ? -1.554 -17.438 -29.906 1 93.31 267 LEU A O 1
ATOM 2113 N N . GLU A 1 268 ? -1.812 -15.562 -28.75 1 92.62 268 GLU A N 1
ATOM 2114 C CA . GLU A 1 268 ? -3.158 -15.328 -29.266 1 92.62 268 GLU A CA 1
ATOM 2115 C C . GLU A 1 268 ? -3.148 -15.141 -30.781 1 92.62 268 GLU A C 1
ATOM 2117 O O . GLU A 1 268 ? -4.012 -15.672 -31.484 1 92.62 268 GLU A O 1
ATOM 2122 N N . GLU A 1 269 ? -2.217 -14.398 -31.234 1 94.19 269 GLU A N 1
ATOM 2123 C CA . GLU A 1 269 ? -2.076 -14.188 -32.688 1 94.19 269 GLU A CA 1
ATOM 2124 C C . GLU A 1 269 ? -1.778 -15.492 -33.406 1 94.19 269 GLU A C 1
ATOM 2126 O O . GLU A 1 269 ? -2.303 -15.742 -34.5 1 94.19 269 GLU A O 1
ATOM 2131 N N . ARG A 1 270 ? -0.976 -16.25 -32.812 1 92.38 270 ARG A N 1
ATOM 2132 C CA . ARG A 1 270 ? -0.651 -17.531 -33.406 1 92.38 270 ARG A CA 1
ATOM 2133 C C . ARG A 1 270 ? -1.885 -18.438 -33.5 1 92.38 270 ARG A C 1
ATOM 2135 O O . ARG A 1 270 ? -2.113 -19.094 -34.5 1 92.38 270 ARG A O 1
ATOM 2142 N N . ILE A 1 271 ? -2.604 -18.453 -32.438 1 89.44 271 ILE A N 1
ATOM 2143 C CA . ILE A 1 271 ? -3.799 -19.297 -32.375 1 89.44 271 ILE A CA 1
ATOM 2144 C C . ILE A 1 271 ? -4.805 -18.828 -33.406 1 89.44 271 ILE A C 1
ATOM 2146 O O . ILE A 1 271 ? -5.5 -19.656 -34.031 1 89.44 271 ILE A O 1
ATOM 2150 N N . GLU A 1 272 ? -4.871 -17.547 -33.656 1 89.88 272 GLU A N 1
ATOM 2151 C CA . GLU A 1 272 ? -5.738 -17.016 -34.688 1 89.88 272 GLU A CA 1
ATOM 2152 C C . GLU A 1 272 ? -5.316 -17.5 -36.062 1 89.88 272 GLU A C 1
ATOM 2154 O O . GLU A 1 272 ? -6.164 -17.781 -36.906 1 89.88 272 GLU A O 1
ATOM 2159 N N . LYS A 1 273 ? -4.062 -17.656 -36.25 1 92.81 273 LYS A N 1
ATOM 2160 C CA . LYS A 1 273 ? -3.512 -18.078 -37.531 1 92.81 273 LYS A CA 1
ATOM 2161 C C . LYS A 1 273 ? -3.553 -19.594 -37.688 1 92.81 273 LYS A C 1
ATOM 2163 O O . LYS A 1 273 ? -3.596 -20.109 -38.781 1 92.81 273 LYS A O 1
ATOM 2168 N N . GLU A 1 274 ? -3.488 -20.219 -36.469 1 91.38 274 GLU A N 1
ATOM 2169 C CA . GLU A 1 274 ? -3.492 -21.672 -36.438 1 91.38 274 GLU A CA 1
ATOM 2170 C C . GLU A 1 274 ? -4.641 -22.188 -35.562 1 91.38 274 GLU A C 1
ATOM 2172 O O . GLU A 1 274 ? -4.41 -22.75 -34.5 1 91.38 274 GLU A O 1
ATOM 2177 N N . PRO A 1 275 ? -5.781 -22.172 -36.062 1 84 275 PRO A N 1
ATOM 2178 C CA . PRO A 1 275 ? -6.961 -22.5 -35.281 1 84 275 PRO A CA 1
ATOM 2179 C C . PRO A 1 275 ? -6.938 -23.938 -34.75 1 84 275 PRO A C 1
ATOM 2181 O O . PRO A 1 275 ? -7.633 -24.25 -33.781 1 84 275 PRO A O 1
ATOM 2184 N N . GLU A 1 276 ? -6.137 -24.75 -35.281 1 84.25 276 GLU A N 1
ATOM 2185 C CA . GLU A 1 276 ? -6.027 -26.141 -34.844 1 84.25 276 GLU A CA 1
ATOM 2186 C C . GLU A 1 276 ? -5.406 -26.219 -33.438 1 84.25 276 GLU A C 1
ATOM 2188 O O . GLU A 1 276 ? -5.539 -27.234 -32.75 1 84.25 276 GLU A O 1
ATOM 2193 N N . LEU A 1 277 ? -4.777 -25.156 -33.062 1 83.62 277 LEU A N 1
ATOM 2194 C CA . LEU A 1 277 ? -4.172 -25.094 -31.734 1 83.62 277 LEU A CA 1
ATOM 2195 C C . LEU A 1 277 ? -5.238 -24.938 -30.656 1 83.62 277 LEU A C 1
ATOM 2197 O O . LEU A 1 277 ? -4.988 -25.219 -29.484 1 83.62 277 LEU A O 1
ATOM 2201 N N . ASN A 1 278 ? -6.363 -24.438 -30.953 1 79.94 278 ASN A N 1
ATOM 2202 C CA . ASN A 1 278 ? -7.512 -24.297 -30.062 1 79.94 278 ASN A CA 1
ATOM 2203 C C . ASN A 1 278 ? -8.797 -24.797 -30.734 1 79.94 278 ASN A C 1
ATOM 2205 O O . ASN A 1 278 ? -9.695 -24 -31.031 1 79.94 278 ASN A O 1
ATOM 2209 N N . PRO A 1 279 ? -8.781 -26.031 -30.797 1 70.62 279 PRO A N 1
ATOM 2210 C CA . PRO A 1 279 ? -9.922 -26.547 -31.547 1 70.62 279 PRO A CA 1
ATOM 2211 C C . PRO A 1 279 ? -11.242 -26.422 -30.781 1 70.62 279 PRO A C 1
ATOM 2213 O O . PRO A 1 279 ? -11.258 -26.562 -29.562 1 70.62 279 PRO A O 1
ATOM 2216 N N . THR A 1 280 ? -12.211 -25.938 -31.547 1 66.56 280 THR A N 1
ATOM 2217 C CA . THR A 1 280 ? -13.562 -25.906 -30.984 1 66.56 280 THR A CA 1
ATOM 2218 C C . THR A 1 280 ? -14.102 -27.328 -30.797 1 66.56 280 THR A C 1
ATOM 2220 O O . THR A 1 280 ? -14.094 -28.125 -31.734 1 66.56 280 THR A O 1
ATOM 2223 N N . ILE A 1 281 ? -14.172 -27.75 -29.594 1 63.81 281 ILE A N 1
ATOM 2224 C CA . ILE A 1 281 ? -14.773 -29.047 -29.344 1 63.81 281 ILE A CA 1
ATOM 2225 C C . ILE A 1 281 ? -16.297 -28.906 -29.219 1 63.81 281 ILE A C 1
ATOM 2227 O O . ILE A 1 281 ? -16.781 -28.141 -28.391 1 63.81 281 ILE A O 1
ATOM 2231 N N . PRO A 1 282 ? -16.969 -29.562 -30.141 1 63.88 282 PRO A N 1
ATOM 2232 C CA . PRO A 1 282 ? -18.438 -29.5 -30.062 1 63.88 282 PRO A CA 1
ATOM 2233 C C . PRO A 1 282 ? -18.969 -29.859 -28.672 1 63.88 282 PRO A C 1
ATOM 2235 O O . PRO A 1 282 ? -18.531 -30.844 -28.078 1 63.88 282 PRO A O 1
ATOM 2238 N N . GLY A 1 283 ? -19.844 -29.047 -27.969 1 59.41 283 GLY A N 1
ATOM 2239 C CA . GLY A 1 283 ? -20.422 -29.312 -26.672 1 59.41 283 GLY A CA 1
ATOM 2240 C C . GLY A 1 283 ? -19.656 -28.656 -25.531 1 59.41 283 GLY A C 1
ATOM 2241 O O . GLY A 1 283 ? -20.141 -28.594 -24.406 1 59.41 283 GLY A O 1
ATOM 2242 N N . GLU A 1 284 ? -18.391 -28.484 -25.922 1 59.66 284 GLU A N 1
ATOM 2243 C CA . GLU A 1 284 ? -17.625 -27.781 -24.891 1 59.66 284 GLU A CA 1
ATOM 2244 C C . GLU A 1 284 ? -18.094 -26.344 -24.719 1 59.66 284 GLU A C 1
ATOM 2246 O O . GLU A 1 284 ? -18.219 -25.609 -25.703 1 59.66 284 GLU A O 1
ATOM 2251 N N . VAL A 1 285 ? -18.797 -26.125 -23.688 1 54.78 285 VAL A N 1
ATOM 2252 C CA . VAL A 1 285 ? -19.406 -24.828 -23.391 1 54.78 285 VAL A CA 1
ATOM 2253 C C . VAL A 1 285 ? -18.312 -23.812 -23.031 1 54.78 285 VAL A C 1
ATOM 2255 O O . VAL A 1 285 ? -18.547 -22.609 -23.094 1 54.78 285 VAL A O 1
ATOM 2258 N N . ASP A 1 286 ? -17.172 -24.359 -22.656 1 58.69 286 ASP A N 1
ATOM 2259 C CA . ASP A 1 286 ? -16.297 -23.344 -22.078 1 58.69 286 ASP A CA 1
ATOM 2260 C C . ASP A 1 286 ? -15.242 -22.891 -23.094 1 58.69 286 ASP A C 1
ATOM 2262 O O . ASP A 1 286 ? -14.562 -23.734 -23.703 1 58.69 286 ASP A O 1
ATOM 2266 N N . GLU A 1 287 ? -15.438 -21.672 -23.609 1 61 287 GLU A N 1
ATOM 2267 C CA . GLU A 1 287 ? -14.406 -21.094 -24.469 1 61 287 GLU A CA 1
ATOM 2268 C C . GLU A 1 287 ? -13.039 -21.125 -23.781 1 61 287 GLU A C 1
ATOM 2270 O O . GLU A 1 287 ? -12.938 -20.859 -22.578 1 61 287 GLU A O 1
ATOM 2275 N N . LYS A 1 288 ? -12.094 -21.75 -24.562 1 79.19 288 LYS A N 1
ATOM 2276 C CA . LYS A 1 288 ? -10.703 -21.781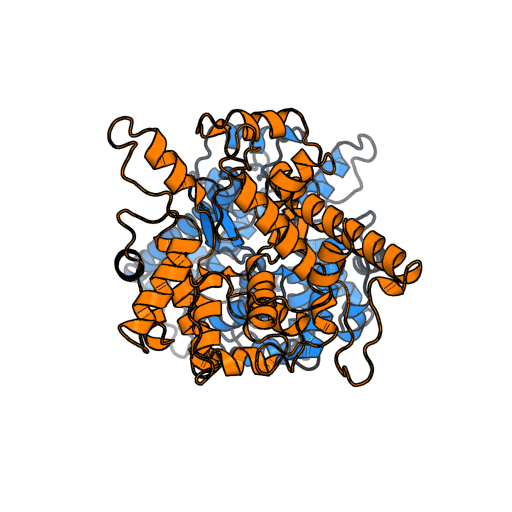 -24.109 1 79.19 288 LYS A CA 1
ATOM 2277 C C . LYS A 1 288 ? -9.945 -20.547 -24.594 1 79.19 288 LYS A C 1
ATOM 2279 O O . LYS A 1 288 ? -10.148 -20.078 -25.703 1 79.19 288 LYS A O 1
ATOM 2284 N N . PHE A 1 289 ? -9.367 -19.906 -23.703 1 85.5 289 PHE A N 1
ATOM 2285 C CA . PHE A 1 289 ? -8.578 -18.734 -24.047 1 85.5 289 PHE A CA 1
ATOM 2286 C C . PHE A 1 289 ? -7.25 -18.734 -23.297 1 85.5 289 PHE A C 1
ATOM 2288 O O . PHE A 1 289 ? -7.094 -19.438 -22.297 1 85.5 289 PHE A O 1
ATOM 2295 N N . VAL A 1 290 ? -6.328 -18.047 -23.938 1 89.81 290 VAL A N 1
ATOM 2296 C CA . VAL A 1 290 ? -5.016 -17.875 -23.328 1 89.81 290 VAL A CA 1
ATOM 2297 C C . VAL A 1 290 ? -5.09 -16.844 -22.203 1 89.81 290 VAL A C 1
ATOM 2299 O O . VAL A 1 290 ? -5.762 -15.812 -22.344 1 89.81 290 VAL A O 1
ATOM 2302 N N . THR A 1 291 ? -4.52 -17.141 -21.109 1 94 291 THR A N 1
ATOM 2303 C CA . THR A 1 291 ? -4.438 -16.188 -20 1 94 291 THR A CA 1
ATOM 2304 C C . THR A 1 291 ? -2.99 -16.016 -19.547 1 94 291 THR A C 1
ATOM 2306 O O . THR A 1 291 ? -2.172 -16.922 -19.703 1 94 291 THR A O 1
ATOM 2309 N N . SER A 1 292 ? -2.67 -14.852 -19.031 1 96.75 292 SER A N 1
ATOM 2310 C CA . SER A 1 292 ? -1.356 -14.633 -18.422 1 96.75 292 SER A CA 1
ATOM 2311 C C . SER A 1 292 ? -1.15 -15.516 -17.203 1 96.75 292 SER A C 1
ATOM 2313 O O . SER A 1 292 ? -0.018 -15.875 -16.875 1 96.75 292 SER A O 1
ATOM 2315 N N . VAL A 1 293 ? -2.23 -15.938 -16.547 1 95.69 293 VAL A N 1
ATOM 2316 C CA . VAL A 1 293 ? -2.168 -16.844 -15.406 1 95.69 293 VAL A CA 1
ATOM 2317 C C . VAL A 1 293 ? -1.586 -18.188 -15.836 1 95.69 293 VAL A C 1
ATOM 2319 O O . VAL A 1 293 ? -0.668 -18.703 -15.195 1 95.69 293 VAL A O 1
ATOM 2322 N N . ALA A 1 294 ? -2.08 -18.688 -16.906 1 92.94 294 ALA A N 1
ATOM 2323 C CA . ALA A 1 294 ? -1.609 -19.984 -17.406 1 92.94 294 ALA A CA 1
ATOM 2324 C C . ALA A 1 294 ? -0.157 -19.906 -17.859 1 92.94 294 ALA A C 1
ATOM 2326 O O . ALA A 1 294 ? 0.623 -20.828 -17.656 1 92.94 294 ALA A O 1
ATOM 2327 N N . LEU A 1 295 ? 0.161 -18.797 -18.531 1 94.88 295 LEU A N 1
ATOM 2328 C CA . LEU A 1 295 ? 1.546 -18.594 -18.938 1 94.88 295 LEU A CA 1
ATOM 2329 C C . LEU A 1 295 ? 2.469 -18.531 -17.734 1 94.88 295 LEU A C 1
ATOM 2331 O O . LEU A 1 295 ? 3.586 -19.047 -17.766 1 94.88 295 LEU A O 1
ATOM 2335 N N . ASP A 1 296 ? 2.016 -17.828 -16.719 1 96.25 296 ASP A N 1
ATOM 2336 C CA . ASP A 1 296 ? 2.787 -17.75 -15.477 1 96.25 296 ASP A CA 1
ATOM 2337 C C . ASP A 1 296 ? 3.037 -19.141 -14.898 1 96.25 296 ASP A C 1
ATOM 2339 O O . ASP A 1 296 ? 4.16 -19.469 -14.508 1 96.25 296 ASP A O 1
ATOM 2343 N N . TRP A 1 297 ? 1.999 -19.953 -14.844 1 92.81 297 TRP A N 1
ATOM 2344 C CA . TRP A 1 297 ? 2.129 -21.297 -14.305 1 92.81 297 TRP A CA 1
ATOM 2345 C C . TRP A 1 297 ? 3.148 -22.109 -15.102 1 92.81 297 TRP A C 1
ATOM 2347 O O . TRP A 1 297 ? 3.955 -22.844 -14.523 1 92.81 297 TRP A O 1
ATOM 2357 N N . PHE A 1 298 ? 3.074 -22 -16.375 1 91.94 298 PHE A N 1
ATOM 2358 C CA . PHE A 1 298 ? 3.998 -22.703 -17.25 1 91.94 298 PHE A CA 1
ATOM 2359 C C . PHE A 1 298 ? 5.434 -22.266 -16.984 1 91.94 298 PHE A C 1
ATOM 2361 O O . PHE A 1 298 ? 6.32 -23.094 -16.781 1 91.94 298 PHE A O 1
ATOM 2368 N N . LEU A 1 299 ? 5.656 -20.938 -17.016 1 94.12 299 LEU A N 1
ATOM 2369 C CA . LEU A 1 299 ? 7 -20.406 -16.844 1 94.12 299 LEU A CA 1
ATOM 2370 C C . LEU A 1 299 ? 7.539 -20.719 -15.453 1 94.12 299 LEU A C 1
ATOM 2372 O O . LEU A 1 299 ? 8.711 -21.078 -15.305 1 94.12 299 LEU A O 1
ATOM 2376 N N . TRP A 1 300 ? 6.719 -20.562 -14.469 1 92.56 300 TRP A N 1
ATOM 2377 C CA . TRP A 1 300 ? 7.121 -20.859 -13.094 1 92.56 300 TRP A CA 1
ATOM 2378 C C . TRP A 1 300 ? 7.516 -22.328 -12.945 1 92.56 300 TRP A C 1
ATOM 2380 O O . TRP A 1 300 ? 8.523 -22.641 -12.312 1 92.56 300 TRP A O 1
ATOM 2390 N N . THR A 1 301 ? 6.711 -23.219 -13.477 1 88.12 301 THR A N 1
ATOM 2391 C CA . THR A 1 301 ? 7 -24.641 -13.422 1 88.12 301 THR A CA 1
ATOM 2392 C C . THR A 1 301 ? 8.32 -24.953 -14.117 1 88.12 301 THR A C 1
ATOM 2394 O O . THR A 1 301 ? 9.109 -25.766 -13.625 1 88.12 301 THR A O 1
ATOM 2397 N N . GLU A 1 302 ? 8.508 -24.344 -15.258 1 88 302 GLU A N 1
ATOM 2398 C CA . GLU A 1 302 ? 9.773 -24.5 -15.961 1 88 302 GLU A CA 1
ATOM 2399 C C . GLU A 1 302 ? 10.945 -24.016 -15.102 1 88 302 GLU A C 1
ATOM 2401 O O . GLU A 1 302 ? 12 -24.656 -15.07 1 88 302 GLU A O 1
ATOM 2406 N N . GLY A 1 303 ? 10.734 -22.953 -14.453 1 88.56 303 GLY A N 1
ATOM 2407 C CA . GLY A 1 303 ? 11.766 -22.438 -13.57 1 88.56 303 GLY A CA 1
ATOM 2408 C C . GLY A 1 303 ? 12.055 -23.359 -12.391 1 88.56 303 GLY A C 1
ATOM 2409 O O . GLY A 1 303 ? 13.219 -23.547 -12.031 1 88.56 303 GLY A O 1
ATOM 2410 N N . GLU A 1 304 ? 11.016 -23.859 -11.812 1 83.62 304 GLU A N 1
ATOM 2411 C CA . GLU A 1 304 ? 11.172 -24.766 -10.68 1 83.62 304 GLU A CA 1
ATOM 2412 C C . GLU A 1 304 ? 11.883 -26.047 -11.094 1 83.62 304 GLU A C 1
ATOM 2414 O O . GLU A 1 304 ? 12.688 -26.594 -10.336 1 83.62 304 GLU A O 1
ATOM 2419 N N . ARG A 1 305 ? 11.594 -26.484 -12.219 1 83 305 ARG A N 1
ATOM 2420 C CA . ARG A 1 305 ? 12.211 -27.703 -12.742 1 83 305 ARG A CA 1
ATOM 2421 C C . ARG A 1 305 ? 13.711 -27.5 -12.945 1 83 305 ARG A C 1
ATOM 2423 O O . ARG A 1 305 ? 14.5 -28.422 -12.719 1 83 305 ARG A O 1
ATOM 2430 N N . GLN A 1 306 ? 14.078 -26.359 -13.266 1 82.62 306 GLN A N 1
ATOM 2431 C CA . GLN A 1 306 ? 15.461 -26.078 -13.625 1 82.62 306 GLN A CA 1
ATOM 2432 C C . GLN A 1 306 ? 16.25 -25.547 -12.422 1 82.62 306 GLN A C 1
ATOM 2434 O O . GLN A 1 306 ? 17.453 -25.297 -12.523 1 82.62 306 GLN A O 1
ATOM 2439 N N . ARG A 1 307 ? 15.656 -25.422 -11.367 1 79.62 307 ARG A N 1
ATOM 2440 C CA . ARG A 1 307 ? 16.203 -24.703 -10.227 1 79.62 307 ARG A CA 1
ATOM 2441 C C . ARG A 1 307 ? 17.531 -25.312 -9.781 1 79.62 307 ARG A C 1
ATOM 2443 O O . ARG A 1 307 ? 18.438 -24.594 -9.352 1 79.62 307 ARG A O 1
ATOM 2450 N N . ASP A 1 308 ? 17.625 -26.641 -9.891 1 73.88 308 ASP A N 1
ATOM 2451 C CA . ASP A 1 308 ? 18.812 -27.312 -9.375 1 73.88 308 ASP A CA 1
ATOM 2452 C C . ASP A 1 308 ? 19.766 -27.688 -10.508 1 73.88 308 ASP A C 1
ATOM 2454 O O . ASP A 1 308 ? 20.812 -28.281 -10.266 1 73.88 308 ASP A O 1
ATOM 2458 N N . ASP A 1 309 ? 19.328 -27.312 -11.68 1 74.69 309 ASP A N 1
ATOM 2459 C CA . ASP A 1 309 ? 20.203 -27.578 -12.805 1 74.69 309 ASP A CA 1
ATOM 2460 C C . ASP A 1 309 ? 21.453 -26.688 -12.742 1 74.69 309 ASP A C 1
ATOM 2462 O O . ASP A 1 309 ? 21.422 -25.578 -12.211 1 74.69 309 ASP A O 1
ATOM 2466 N N . ALA A 1 310 ? 22.469 -27.438 -13.242 1 67.88 310 ALA A N 1
ATOM 2467 C CA . ALA A 1 310 ? 23.703 -26.688 -13.375 1 67.88 310 ALA A CA 1
ATOM 2468 C C . ALA A 1 310 ? 23.516 -25.484 -14.305 1 67.88 310 ALA A C 1
ATOM 2470 O O . ALA A 1 310 ? 22.953 -25.625 -15.391 1 67.88 310 ALA A O 1
ATOM 2471 N N . GLY A 1 311 ? 23.641 -24.359 -13.859 1 68 311 GLY A N 1
ATOM 2472 C CA . GLY A 1 311 ? 23.516 -23.172 -14.703 1 68 311 GLY A CA 1
ATOM 2473 C C . GLY A 1 311 ? 22.203 -22.453 -14.508 1 68 311 GLY A C 1
ATOM 2474 O O . GLY A 1 311 ? 21.875 -21.531 -15.258 1 68 311 GLY A O 1
ATOM 2475 N N . ALA A 1 312 ? 21.516 -23.078 -13.586 1 73.06 312 ALA A N 1
ATOM 2476 C CA . ALA A 1 312 ? 20.25 -22.406 -13.312 1 73.06 312 ALA A CA 1
ATOM 2477 C C . ALA A 1 312 ? 20.484 -20.984 -12.82 1 73.06 312 ALA A C 1
ATOM 2479 O O . ALA A 1 312 ? 21.391 -20.734 -12.031 1 73.06 312 ALA A O 1
ATOM 2480 N N . GLY A 1 313 ? 20.016 -20.109 -13.586 1 79.38 313 GLY A N 1
ATOM 2481 C CA . GLY A 1 313 ? 20.141 -18.719 -13.18 1 79.38 313 GLY A CA 1
ATOM 2482 C C . GLY A 1 313 ? 19.703 -18.469 -11.742 1 79.38 313 GLY A C 1
ATOM 2483 O O . GLY A 1 313 ? 19.016 -19.312 -11.148 1 79.38 313 GLY A O 1
ATOM 2484 N N . LYS A 1 314 ? 20.281 -17.484 -11.164 1 88.31 314 LYS A N 1
ATOM 2485 C CA . LYS A 1 314 ? 19.922 -17.062 -9.805 1 88.31 314 LYS A CA 1
ATOM 2486 C C . LYS A 1 314 ? 18.844 -16 -9.82 1 88.31 314 LYS A C 1
ATOM 2488 O O . LYS A 1 314 ? 18.656 -15.305 -10.82 1 88.31 314 LYS A O 1
ATOM 2493 N N . HIS A 1 315 ? 18.094 -16.016 -8.812 1 92.38 315 HIS A N 1
ATOM 2494 C CA . HIS A 1 315 ? 17.047 -15 -8.727 1 92.38 315 HIS A CA 1
ATOM 2495 C C . HIS A 1 315 ? 17.5 -13.82 -7.871 1 92.38 315 HIS A C 1
ATOM 2497 O O . HIS A 1 315 ? 18.422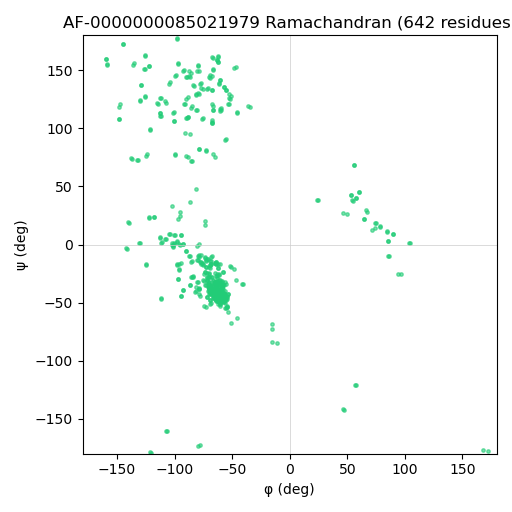 -13.953 -7.059 1 92.38 315 HIS A O 1
ATOM 2503 N N . HIS A 1 316 ? 16.891 -12.664 -8.109 1 94.06 316 HIS A N 1
ATOM 2504 C CA . HIS A 1 316 ? 17.156 -11.523 -7.23 1 94.06 316 HIS A CA 1
ATOM 2505 C C . HIS A 1 316 ? 16.625 -11.773 -5.828 1 94.06 316 HIS A C 1
ATOM 2507 O O . HIS A 1 316 ? 15.648 -12.523 -5.652 1 94.06 316 HIS A O 1
ATOM 2513 N N . ARG A 1 317 ? 17.266 -11.195 -4.871 1 93.06 317 ARG A N 1
ATOM 2514 C CA . ARG A 1 317 ? 16.906 -11.344 -3.463 1 93.06 317 ARG A CA 1
ATOM 2515 C C . ARG A 1 317 ? 16.391 -10.031 -2.889 1 93.06 317 ARG A C 1
ATOM 2517 O O . ARG A 1 317 ? 17.109 -9.031 -2.844 1 93.06 317 ARG A O 1
ATOM 2524 N N . THR A 1 318 ? 15.133 -10.047 -2.555 1 95.38 318 THR A N 1
ATOM 2525 C CA . THR A 1 318 ? 14.453 -8.891 -1.989 1 95.38 318 THR A CA 1
ATOM 2526 C C . THR A 1 318 ? 13.688 -9.266 -0.721 1 95.38 318 THR A C 1
ATOM 2528 O O . THR A 1 318 ? 12.906 -10.219 -0.724 1 95.38 318 THR A O 1
ATOM 2531 N N . LEU A 1 319 ? 14 -8.586 0.385 1 94.94 319 LEU A N 1
ATOM 2532 C CA . LEU A 1 319 ? 13.211 -8.766 1.601 1 94.94 319 LEU A CA 1
ATOM 2533 C C . LEU A 1 319 ? 11.867 -8.047 1.493 1 94.94 319 LEU A C 1
ATOM 2535 O O . LEU A 1 319 ? 11.82 -6.812 1.493 1 94.94 319 LEU A O 1
ATOM 2539 N N . THR A 1 320 ? 10.805 -8.82 1.361 1 97.38 320 THR A N 1
ATOM 2540 C CA . THR A 1 320 ? 9.469 -8.242 1.197 1 97.38 320 THR A CA 1
ATOM 2541 C C . THR A 1 320 ? 8.391 -9.258 1.569 1 97.38 320 THR A C 1
ATOM 2543 O O . THR A 1 320 ? 8.648 -10.461 1.585 1 97.38 320 THR A O 1
ATOM 2546 N N . VAL A 1 321 ? 7.266 -8.797 1.858 1 98.19 321 VAL A N 1
ATOM 2547 C CA . VAL A 1 321 ? 6.148 -9.68 2.186 1 98.19 321 VAL A CA 1
ATOM 2548 C C . VAL A 1 321 ? 5.34 -9.977 0.926 1 98.19 321 VAL A C 1
ATOM 2550 O O . VAL A 1 321 ? 4.367 -10.734 0.97 1 98.19 321 VAL A O 1
ATOM 2553 N N . PHE A 1 322 ? 5.727 -9.453 -0.193 1 98.5 322 PHE A N 1
ATOM 2554 C CA . PHE A 1 322 ? 4.844 -9.484 -1.354 1 98.5 322 PHE A CA 1
ATOM 2555 C C . PHE A 1 322 ? 5.18 -10.664 -2.26 1 98.5 322 PHE A C 1
ATOM 2557 O O . PHE A 1 322 ? 4.371 -11.055 -3.105 1 98.5 322 PHE A O 1
ATOM 2564 N N . TYR A 1 323 ? 6.438 -11.156 -2.121 1 97.06 323 TYR A N 1
ATOM 2565 C CA . TYR A 1 323 ? 6.801 -12.312 -2.932 1 97.06 323 TYR A CA 1
ATOM 2566 C C . TYR A 1 323 ? 8.008 -13.031 -2.346 1 97.06 323 TYR A C 1
ATOM 2568 O O . TYR A 1 323 ? 8.75 -12.461 -1.546 1 97.06 323 TYR A O 1
ATOM 2576 N N . MET B 1 1 ? 7.289 24.625 27 1 73.19 1 MET B N 1
ATOM 2577 C CA . MET B 1 1 ? 6.086 25.094 26.312 1 73.19 1 MET B CA 1
ATOM 2578 C C . MET B 1 1 ? 5.254 26 27.219 1 73.19 1 MET B C 1
ATOM 2580 O O . MET B 1 1 ? 4.992 25.641 28.375 1 73.19 1 MET B O 1
ATOM 2584 N N . SER B 1 2 ? 4.957 27.125 26.703 1 78.62 2 SER B N 1
ATOM 2585 C CA . SER B 1 2 ? 4.203 28.094 27.5 1 78.62 2 SER B CA 1
ATOM 2586 C C . SER B 1 2 ? 2.783 27.609 27.766 1 78.62 2 SER B C 1
ATOM 2588 O O . SER B 1 2 ? 2.299 26.703 27.078 1 78.62 2 SER B O 1
ATOM 2590 N N . ASN B 1 3 ? 2.158 28.125 28.688 1 77 3 ASN B N 1
ATOM 2591 C CA . ASN B 1 3 ? 0.785 27.781 29.031 1 77 3 ASN B CA 1
ATOM 2592 C C . ASN B 1 3 ? -0.168 28.047 27.875 1 77 3 ASN B C 1
ATOM 2594 O O . ASN B 1 3 ? -1.107 27.281 27.641 1 77 3 ASN B O 1
ATOM 2598 N N . ASP B 1 4 ? 0.188 29.062 27.172 1 77.31 4 ASP B N 1
ATOM 2599 C CA . ASP B 1 4 ? -0.664 29.438 26.047 1 77.31 4 ASP B CA 1
ATOM 2600 C C . ASP B 1 4 ? -0.576 28.391 24.938 1 77.31 4 ASP B C 1
ATOM 2602 O O . ASP B 1 4 ? -1.583 28.062 24.312 1 77.31 4 ASP B O 1
ATOM 2606 N N . VAL B 1 5 ? 0.59 27.906 24.734 1 79.38 5 VAL B N 1
ATOM 2607 C CA . VAL B 1 5 ? 0.795 26.891 23.719 1 79.38 5 VAL B CA 1
ATOM 2608 C C . VAL B 1 5 ? 0.093 25.594 24.125 1 79.38 5 VAL B C 1
ATOM 2610 O O . VAL B 1 5 ? -0.595 24.969 23.312 1 79.38 5 VAL B O 1
ATOM 2613 N N . VAL B 1 6 ? 0.224 25.328 25.344 1 80.44 6 VAL B N 1
ATOM 2614 C CA . VAL B 1 6 ? -0.4 24.109 25.844 1 80.44 6 VAL B CA 1
ATOM 2615 C C . VAL B 1 6 ? -1.914 24.188 25.656 1 80.44 6 VAL B C 1
ATOM 2617 O O . VAL B 1 6 ? -2.543 23.234 25.203 1 80.44 6 VAL B O 1
ATOM 2620 N N . ALA B 1 7 ? -2.49 25.312 25.938 1 77.69 7 ALA B N 1
ATOM 2621 C CA . ALA B 1 7 ? -3.932 25.516 25.828 1 77.69 7 ALA B CA 1
ATOM 2622 C C . ALA B 1 7 ? -4.391 25.328 24.375 1 77.69 7 ALA B C 1
ATOM 2624 O O . ALA B 1 7 ? -5.488 24.828 24.125 1 77.69 7 ALA B O 1
ATOM 2625 N N . SER B 1 8 ? -3.555 25.656 23.484 1 78.19 8 SER B N 1
ATOM 2626 C CA . SER B 1 8 ? -3.896 25.578 22.062 1 78.19 8 SER B CA 1
ATOM 2627 C C . SER B 1 8 ? -3.842 24.141 21.562 1 78.19 8 SER B C 1
ATOM 2629 O O . SER B 1 8 ? -4.367 23.844 20.484 1 78.19 8 SER B O 1
ATOM 2631 N N . LEU B 1 9 ? -3.336 23.281 22.391 1 81.31 9 LEU B N 1
ATOM 2632 C CA . LEU B 1 9 ? -3.115 21.891 21.969 1 81.31 9 LEU B CA 1
ATOM 2633 C C . LEU B 1 9 ? -4.215 20.984 22.5 1 81.31 9 LEU B C 1
ATOM 2635 O O . LEU B 1 9 ? -4.223 19.781 22.219 1 81.31 9 LEU B O 1
ATOM 2639 N N . LEU B 1 10 ? -5.168 21.5 23.266 1 77.25 10 LEU B N 1
ATOM 2640 C CA . LEU B 1 10 ? -6.121 20.672 24.016 1 77.25 10 LEU B CA 1
ATOM 2641 C C . LEU B 1 10 ? -7.418 20.5 23.219 1 77.25 10 LEU B C 1
ATOM 2643 O O . LEU B 1 10 ? -8.391 19.953 23.734 1 77.25 10 LEU B O 1
ATOM 2647 N N . GLY B 1 11 ? -7.445 20.609 21.984 1 75.94 11 GLY B N 1
ATOM 2648 C CA . GLY B 1 11 ? -8.672 20.453 21.219 1 75.94 11 GLY B CA 1
ATOM 2649 C C . GLY B 1 11 ? -8.516 20.812 19.75 1 75.94 11 GLY B C 1
ATOM 2650 O O . GLY B 1 11 ? -7.395 20.984 19.266 1 75.94 11 GLY B O 1
ATOM 2651 N N . PRO B 1 12 ? -9.805 20.641 19.203 1 70.38 12 PRO B N 1
ATOM 2652 C CA . PRO B 1 12 ? -9.734 21.031 17.797 1 70.38 12 PRO B CA 1
ATOM 2653 C C . PRO B 1 12 ? -9.461 22.531 17.609 1 70.38 12 PRO B C 1
ATOM 2655 O O . PRO B 1 12 ? -9.859 23.344 18.453 1 70.38 12 PRO B O 1
ATOM 2658 N N . ARG B 1 13 ? -8.328 22.891 16.953 1 63.03 13 ARG B N 1
ATOM 2659 C CA . ARG B 1 13 ? -8.062 24.297 16.656 1 63.03 13 ARG B CA 1
ATOM 2660 C C . ARG B 1 13 ? -8.688 24.703 15.328 1 63.03 13 ARG B C 1
ATOM 2662 O O . ARG B 1 13 ? -8.945 23.844 14.477 1 63.03 13 ARG B O 1
ATOM 2669 N N . ARG B 1 14 ? -9.047 26 15.32 1 56.72 14 ARG B N 1
ATOM 2670 C CA . ARG B 1 14 ? -9.609 26.547 14.086 1 56.72 14 ARG B CA 1
ATOM 2671 C C . ARG B 1 14 ? -8.656 26.344 12.914 1 56.72 14 ARG B C 1
ATOM 2673 O O . ARG B 1 14 ? -7.52 26.812 12.938 1 56.72 14 ARG B O 1
ATOM 2680 N N . PHE B 1 15 ? -8.703 25.25 12.148 1 55 15 PHE B N 1
ATOM 2681 C CA . PHE B 1 15 ? -7.984 24.938 10.922 1 55 15 PHE B CA 1
ATOM 2682 C C . PHE B 1 15 ? -8.031 26.109 9.953 1 55 15 PHE B C 1
ATOM 2684 O O . PHE B 1 15 ? -7.125 26.297 9.141 1 55 15 PHE B O 1
ATOM 2691 N N . ASP B 1 16 ? -9.086 27 9.898 1 54.91 16 ASP B N 1
ATOM 2692 C CA . ASP B 1 16 ? -9.32 27.938 8.797 1 54.91 16 ASP B CA 1
ATOM 2693 C C . ASP B 1 16 ? -8.891 29.344 9.18 1 54.91 16 ASP B C 1
ATOM 2695 O O . ASP B 1 16 ? -9.469 30.328 8.703 1 54.91 16 ASP B O 1
ATOM 2699 N N . ALA B 1 17 ? -7.859 29.438 9.984 1 54.09 17 ALA B N 1
ATOM 2700 C CA . ALA B 1 17 ? -7.695 30.828 10.375 1 54.09 17 ALA B CA 1
ATOM 2701 C C . ALA B 1 17 ? -7.008 31.641 9.273 1 54.09 17 ALA B C 1
ATOM 2703 O O . ALA B 1 17 ? -7.008 32.875 9.297 1 54.09 17 ALA B O 1
ATOM 2704 N N . ASP B 1 18 ? -6.676 30.906 8.117 1 60.31 18 ASP B N 1
ATOM 2705 C CA . ASP B 1 18 ? -5.754 31.656 7.262 1 60.31 18 ASP B CA 1
ATOM 2706 C C . ASP B 1 18 ? -6.441 32.094 5.977 1 60.31 18 ASP B C 1
ATOM 2708 O O . ASP B 1 18 ? -5.855 32.844 5.18 1 60.31 18 ASP B O 1
ATOM 2712 N N . GLY B 1 19 ? -7.688 31.828 5.789 1 73.31 19 GLY B N 1
ATOM 2713 C CA . GLY B 1 19 ? -8.414 32.312 4.621 1 73.31 19 GLY B CA 1
ATOM 2714 C C . GLY B 1 19 ? -8.055 31.562 3.352 1 73.31 19 GLY B C 1
ATOM 2715 O O . GLY B 1 19 ? -8.469 31.953 2.258 1 73.31 19 GLY B O 1
ATOM 2716 N N . VAL B 1 20 ? -7.406 30.453 3.434 1 85.25 20 VAL B N 1
ATOM 2717 C CA . VAL B 1 20 ? -6.91 29.75 2.258 1 85.25 20 VAL B CA 1
ATOM 2718 C C . VAL B 1 20 ? -7.895 28.641 1.868 1 85.25 20 VAL B C 1
ATOM 2720 O O . VAL B 1 20 ? -8.148 28.422 0.683 1 85.25 20 VAL B O 1
ATOM 2723 N N . HIS B 1 21 ? -8.586 28.109 2.811 1 91.62 21 HIS B N 1
ATOM 2724 C CA . HIS B 1 21 ? -9.359 26.891 2.572 1 91.62 21 HIS B CA 1
ATOM 2725 C C . HIS B 1 21 ? -10.836 27.219 2.334 1 91.62 21 HIS B C 1
ATOM 2727 O O . HIS B 1 21 ? -11.359 28.188 2.902 1 91.62 21 HIS B O 1
ATOM 2733 N N . PHE B 1 22 ? -11.438 26.484 1.51 1 93.31 22 PHE B N 1
ATOM 2734 C CA . PHE B 1 22 ? -12.875 26.562 1.292 1 93.31 22 PHE B CA 1
ATOM 2735 C C . PHE B 1 22 ? -13.633 26.094 2.531 1 93.31 22 PHE B C 1
ATOM 2737 O O . PHE B 1 22 ? -13.234 25.141 3.189 1 93.31 22 PHE B O 1
ATOM 2744 N N . ASN B 1 23 ? -14.586 26.875 2.891 1 92.81 23 ASN B N 1
ATOM 2745 C CA . ASN B 1 23 ? -15.508 26.516 3.967 1 92.81 23 ASN B CA 1
ATOM 2746 C C . ASN B 1 23 ? -16.906 27.094 3.725 1 92.81 23 ASN B C 1
ATOM 2748 O O . ASN B 1 23 ? -17.047 28.312 3.529 1 92.81 23 ASN B O 1
ATOM 2752 N N . ASP B 1 24 ? -17.844 26.234 3.645 1 94.06 24 ASP B N 1
ATOM 2753 C CA . ASP B 1 24 ? -19.25 26.625 3.598 1 94.06 24 ASP B CA 1
ATOM 2754 C C . ASP B 1 24 ? -20.031 26 4.75 1 94.06 24 ASP B C 1
ATOM 2756 O O . ASP B 1 24 ? -20.5 24.875 4.652 1 94.06 24 ASP B O 1
ATOM 2760 N N . PRO B 1 25 ? -20.266 26.734 5.805 1 91.31 25 PRO B N 1
ATOM 2761 C CA . PRO B 1 25 ? -20.953 26.203 6.984 1 91.31 25 PRO B CA 1
ATOM 2762 C C . PRO B 1 25 ? -22.328 25.656 6.668 1 91.31 25 PRO B C 1
ATOM 2764 O O . PRO B 1 25 ? -22.844 24.781 7.387 1 91.31 25 PRO B O 1
ATOM 2767 N N . ASP B 1 26 ? -22.922 26.125 5.594 1 95.19 26 ASP B N 1
ATOM 2768 C CA . ASP B 1 26 ? -24.266 25.703 5.234 1 95.19 26 ASP B CA 1
ATOM 2769 C C . ASP B 1 26 ? -24.219 24.469 4.324 1 95.19 26 ASP B C 1
ATOM 2771 O O . ASP B 1 26 ? -25.266 23.906 3.99 1 95.19 26 ASP B O 1
ATOM 2775 N N . ASP B 1 27 ? -23.109 24.078 3.945 1 97.31 27 ASP B N 1
ATOM 2776 C CA . ASP B 1 27 ? -22.953 22.922 3.068 1 97.31 27 ASP B CA 1
ATOM 2777 C C . ASP B 1 27 ? -21.781 22.047 3.521 1 97.31 27 ASP B C 1
ATOM 2779 O O . ASP B 1 27 ? -20.766 21.969 2.842 1 97.31 27 ASP B O 1
ATOM 2783 N N . PRO B 1 28 ? -21.953 21.297 4.594 1 97.62 28 PRO B N 1
ATOM 2784 C CA . PRO B 1 28 ? -20.891 20.438 5.125 1 97.62 28 PRO B CA 1
ATOM 2785 C C . PRO B 1 28 ? -20.438 19.359 4.137 1 97.62 28 PRO B C 1
ATOM 2787 O O . PRO B 1 28 ? -19.281 18.969 4.125 1 97.62 28 PRO B O 1
ATOM 2790 N N . GLU B 1 29 ? -21.359 18.906 3.283 1 98.31 29 GLU B N 1
ATOM 2791 C CA . GLU B 1 29 ? -21.031 17.922 2.252 1 98.31 29 GLU B CA 1
ATOM 2792 C C . GLU B 1 29 ? -19.969 18.469 1.293 1 98.31 29 GLU B C 1
ATOM 2794 O O . GLU B 1 29 ? -18.969 17.797 1.021 1 98.31 29 GLU B O 1
ATOM 2799 N N . LEU B 1 30 ? -20.219 19.625 0.79 1 98.31 30 LEU B N 1
ATOM 2800 C CA . LEU B 1 30 ? -19.281 20.234 -0.151 1 98.31 30 LEU B CA 1
ATOM 2801 C C . LEU B 1 30 ? -17.953 20.547 0.531 1 98.31 30 LEU B C 1
ATOM 2803 O O . LEU B 1 30 ? -16.891 20.375 -0.064 1 98.31 30 LEU B O 1
ATOM 2807 N N . THR B 1 31 ? -18 21.047 1.781 1 97.56 31 THR B N 1
ATOM 2808 C CA . THR B 1 31 ? -16.797 21.328 2.545 1 97.56 31 THR B CA 1
ATOM 2809 C C . THR B 1 31 ? -15.977 20.062 2.756 1 97.56 31 THR B C 1
ATOM 2811 O O . THR B 1 31 ? -14.758 20.062 2.578 1 97.56 31 THR B O 1
ATOM 2814 N N . ALA B 1 32 ? -16.641 18.969 3.107 1 98.56 32 ALA B N 1
ATOM 2815 C CA . ALA B 1 32 ? -15.961 17.703 3.32 1 98.56 32 ALA B CA 1
ATOM 2816 C C . ALA B 1 32 ? -15.336 17.188 2.025 1 98.56 32 ALA B C 1
ATOM 2818 O O . ALA B 1 32 ? -14.227 16.656 2.027 1 98.56 32 ALA B O 1
ATOM 2819 N N . ARG B 1 33 ? -16.062 17.281 0.963 1 98.75 33 ARG B N 1
ATOM 2820 C CA . ARG B 1 33 ? -15.555 16.844 -0.333 1 98.75 33 ARG B CA 1
ATOM 2821 C C . ARG B 1 33 ? -14.328 17.641 -0.745 1 98.75 33 ARG B C 1
ATOM 2823 O O . ARG B 1 33 ? -13.383 17.094 -1.303 1 98.75 33 ARG B O 1
ATOM 2830 N N . TYR B 1 34 ? -14.398 18.938 -0.513 1 98.44 34 TYR B N 1
ATOM 2831 C CA . TYR B 1 34 ? -13.258 19.812 -0.75 1 98.44 34 TYR B CA 1
ATOM 2832 C C . TYR B 1 34 ? -12.031 19.328 0.022 1 98.44 34 TYR B C 1
ATOM 2834 O O . TYR B 1 34 ? -10.945 19.188 -0.547 1 98.44 34 TYR B O 1
ATOM 2842 N N . ILE B 1 35 ? -12.18 19.016 1.281 1 98.12 35 ILE B N 1
ATOM 2843 C CA . ILE B 1 35 ? -11.078 18.594 2.129 1 98.12 35 ILE B CA 1
ATOM 2844 C C . ILE B 1 35 ? -10.516 17.266 1.613 1 98.12 35 ILE B C 1
ATOM 2846 O O . ILE B 1 35 ? -9.297 17.078 1.545 1 98.12 35 ILE B O 1
ATOM 2850 N N . LEU B 1 36 ? -11.391 16.359 1.248 1 98.88 36 LEU B N 1
ATOM 2851 C CA . LEU B 1 36 ? -10.984 15.062 0.718 1 98.88 36 LEU B CA 1
ATOM 2852 C C . LEU B 1 36 ? -10.133 15.234 -0.538 1 98.88 36 LEU B C 1
ATOM 2854 O O . LEU B 1 36 ? -9.094 14.586 -0.685 1 98.88 36 LEU B O 1
ATOM 2858 N N . CYS B 1 37 ? -10.547 16.109 -1.422 1 98.81 37 CYS B N 1
ATOM 2859 C CA . CYS B 1 37 ? -9.828 16.344 -2.672 1 98.81 37 CYS B CA 1
ATOM 2860 C C . CYS B 1 37 ? -8.484 17.016 -2.414 1 98.81 37 CYS B C 1
ATOM 2862 O O . CYS B 1 37 ? -7.477 16.641 -3.02 1 98.81 37 CYS B O 1
ATOM 2864 N N . VAL B 1 38 ? -8.461 18 -1.528 1 98.12 38 VAL B N 1
ATOM 2865 C CA . VAL B 1 38 ? -7.219 18.688 -1.188 1 98.12 38 VAL B CA 1
ATOM 2866 C C . VAL B 1 38 ? -6.211 17.672 -0.642 1 98.12 38 VAL B C 1
ATOM 2868 O O . VAL B 1 38 ? -5.062 17.625 -1.092 1 98.12 38 VAL B O 1
ATOM 2871 N N . ASP B 1 39 ? -6.672 16.875 0.299 1 98.31 39 ASP B N 1
ATOM 2872 C CA . ASP B 1 39 ? -5.762 15.961 0.974 1 98.31 39 ASP B CA 1
ATOM 2873 C C . ASP B 1 39 ? -5.355 14.812 0.05 1 98.31 39 ASP B C 1
ATOM 2875 O O . ASP B 1 39 ? -4.34 14.156 0.278 1 98.31 39 ASP B O 1
ATOM 2879 N N . ALA B 1 40 ? -6.133 14.539 -1.039 1 98.75 40 ALA B N 1
ATOM 2880 C CA . ALA B 1 40 ? -5.777 13.516 -2.02 1 98.75 40 ALA B CA 1
ATOM 2881 C C . ALA B 1 40 ? -4.57 13.945 -2.846 1 98.75 40 ALA B C 1
ATOM 2883 O O . ALA B 1 40 ? -3.799 13.102 -3.314 1 98.75 40 ALA B O 1
ATOM 2884 N N . ILE B 1 41 ? -4.395 15.25 -3.008 1 98.25 41 ILE B N 1
ATOM 2885 C CA . ILE B 1 41 ? -3.332 15.688 -3.906 1 98.25 41 ILE B CA 1
ATOM 2886 C C . ILE B 1 41 ? -2.35 16.578 -3.146 1 98.25 41 ILE B C 1
ATOM 2888 O O . ILE B 1 41 ? -1.656 17.406 -3.75 1 98.25 41 ILE B O 1
ATOM 2892 N N . ASN B 1 42 ? -2.273 16.453 -1.756 1 96.62 42 ASN B N 1
ATOM 2893 C CA . ASN B 1 42 ? -1.398 17.203 -0.864 1 96.62 42 ASN B CA 1
ATOM 2894 C C . ASN B 1 42 ? -0.05 16.516 -0.686 1 96.62 42 ASN B C 1
ATOM 2896 O O . ASN B 1 42 ? 0.225 15.938 0.369 1 96.62 42 ASN B O 1
ATOM 2900 N N . PHE B 1 43 ? 0.787 16.641 -1.767 1 96.69 43 PHE B N 1
ATOM 2901 C CA . PHE B 1 43 ? 2.062 15.945 -1.637 1 96.69 43 PHE B CA 1
ATOM 2902 C C . PHE B 1 43 ? 3.098 16.531 -2.588 1 96.69 43 PHE B C 1
ATOM 2904 O O . PHE B 1 43 ? 2.744 17.172 -3.584 1 96.69 43 PHE B O 1
ATOM 2911 N N . CYS B 1 44 ? 4.332 16.406 -2.283 1 94.44 44 CYS B N 1
ATOM 2912 C CA . CYS B 1 44 ? 5.516 16.516 -3.129 1 94.44 44 CYS B CA 1
ATOM 2913 C C . CYS B 1 44 ? 5.551 17.859 -3.84 1 94.44 44 CYS B C 1
ATOM 2915 O O . CYS B 1 44 ? 5.637 17.922 -5.07 1 94.44 44 CYS B O 1
ATOM 2917 N N . PHE B 1 45 ? 5.746 18.938 -3.15 1 90.62 45 PHE B N 1
ATOM 2918 C CA . PHE B 1 45 ? 5.734 20.281 -3.725 1 90.62 45 PHE B CA 1
ATOM 2919 C C . PHE B 1 45 ? 7.156 20.75 -4.008 1 90.62 45 PHE B C 1
ATOM 2921 O O . PHE B 1 45 ? 7.363 21.641 -4.832 1 90.62 45 PHE B O 1
ATOM 2928 N N . TRP B 1 46 ? 8.172 20.188 -3.459 1 86.25 46 TRP B N 1
ATOM 2929 C CA . TRP B 1 46 ? 9.539 20.703 -3.416 1 86.25 46 TRP B CA 1
ATOM 2930 C C . TRP B 1 46 ? 10.156 20.734 -4.812 1 86.25 46 TRP B C 1
ATOM 2932 O O . TRP B 1 46 ? 11.008 21.562 -5.105 1 86.25 46 TRP B O 1
ATOM 2942 N N . PRO B 1 47 ? 9.766 19.812 -5.711 1 81.88 47 PRO B N 1
ATOM 2943 C CA . PRO B 1 47 ? 10.391 19.891 -7.035 1 81.88 47 PRO B CA 1
ATOM 2944 C C . PRO B 1 47 ? 10.078 21.203 -7.746 1 81.88 47 PRO B C 1
ATOM 2946 O O . PRO B 1 47 ? 10.891 21.688 -8.547 1 81.88 47 PRO B O 1
ATOM 2949 N N . ASP B 1 48 ? 8.945 21.672 -7.543 1 78.56 48 ASP B N 1
ATOM 2950 C CA . ASP B 1 48 ? 8.562 22.938 -8.148 1 78.56 48 ASP B CA 1
ATOM 2951 C C . ASP B 1 48 ? 9.422 24.078 -7.613 1 78.56 48 ASP B C 1
ATOM 2953 O O . ASP B 1 48 ? 9.758 25.016 -8.352 1 78.56 48 ASP B O 1
ATOM 2957 N N . HIS B 1 49 ? 9.797 23.953 -6.418 1 68.31 49 HIS B N 1
ATOM 2958 C CA . HIS B 1 49 ? 10.625 24.969 -5.781 1 68.31 49 HIS B CA 1
ATOM 2959 C C . HIS B 1 49 ? 12.039 24.969 -6.359 1 68.31 49 HIS B C 1
ATOM 2961 O O . HIS B 1 49 ? 12.648 26.031 -6.527 1 68.31 49 HIS B O 1
ATOM 2967 N N . GLU B 1 50 ? 12.492 23.781 -6.719 1 64.38 50 GLU B N 1
ATOM 2968 C CA . GLU B 1 50 ? 13.852 23.625 -7.242 1 64.38 50 GLU B CA 1
ATOM 2969 C C . GLU B 1 50 ? 13.93 24.047 -8.703 1 64.38 50 GLU B C 1
ATOM 2971 O O . GLU B 1 50 ? 14.938 24.609 -9.141 1 64.38 50 GLU B O 1
ATOM 2976 N N . ALA B 1 51 ? 12.977 23.656 -9.391 1 56.72 51 ALA B N 1
ATOM 2977 C CA . ALA B 1 51 ? 12.961 24.031 -10.805 1 56.72 51 ALA B CA 1
ATOM 2978 C C . ALA B 1 51 ? 13.031 25.547 -10.977 1 56.72 51 ALA B C 1
ATOM 2980 O O . ALA B 1 51 ? 13.625 26.047 -11.938 1 56.72 51 ALA B O 1
ATOM 2981 N N . ILE B 1 52 ? 12.508 26.188 -10.109 1 51.03 52 ILE B N 1
ATOM 2982 C CA . ILE B 1 52 ? 12.5 27.641 -10.188 1 51.03 52 ILE B CA 1
ATOM 2983 C C . ILE B 1 52 ? 13.883 28.188 -9.852 1 51.03 52 ILE B C 1
ATOM 2985 O O . ILE B 1 52 ? 14.32 29.188 -10.414 1 51.03 52 ILE B O 1
ATOM 2989 N N . ARG B 1 53 ? 14.664 27.453 -9.094 1 49.88 53 ARG B N 1
ATOM 2990 C CA . ARG B 1 53 ? 15.984 27.969 -8.742 1 49.88 53 ARG B CA 1
ATOM 2991 C C . ARG B 1 53 ? 16.922 27.922 -9.945 1 49.88 53 ARG B C 1
ATOM 2993 O O . ARG B 1 53 ? 17.75 28.812 -10.117 1 49.88 53 ARG B O 1
ATOM 3000 N N . ASP B 1 54 ? 17.078 26.719 -10.609 1 50.25 54 ASP B N 1
ATOM 3001 C CA . ASP B 1 54 ? 17.984 26.672 -11.742 1 50.25 54 ASP B CA 1
ATOM 3002 C C . ASP B 1 54 ? 17.609 27.703 -12.805 1 50.25 54 ASP B C 1
ATOM 3004 O O . ASP B 1 54 ? 18.391 27.953 -13.727 1 50.25 54 ASP B O 1
ATOM 3008 N N . ALA B 1 55 ? 16.5 27.828 -12.992 1 44.28 55 ALA B N 1
ATOM 3009 C CA . ALA B 1 55 ? 16.266 28.891 -13.969 1 44.28 55 ALA B CA 1
ATOM 3010 C C . ALA B 1 55 ? 16.672 30.234 -13.414 1 44.28 55 ALA B C 1
ATOM 3012 O O . ALA B 1 55 ? 16.156 30.688 -12.391 1 44.28 55 ALA B O 1
ATOM 3013 N N . LYS B 1 56 ? 18.031 30.578 -13.367 1 39.62 56 LYS B N 1
ATOM 3014 C CA . LYS B 1 56 ? 18.594 31.875 -13.008 1 39.62 56 LYS B CA 1
ATOM 3015 C C . LYS B 1 56 ? 17.531 32.969 -13.031 1 39.62 56 LYS B C 1
ATOM 3017 O O . LYS B 1 56 ? 17.594 33.906 -12.234 1 39.62 56 LYS B O 1
ATOM 3022 N N . ALA B 1 57 ? 17.422 33.375 -14.227 1 37.97 57 ALA B N 1
ATOM 3023 C CA . ALA B 1 57 ? 16.906 34.656 -14.68 1 37.97 57 ALA B CA 1
ATOM 3024 C C . ALA B 1 57 ? 15.602 35.031 -13.961 1 37.97 57 ALA B C 1
ATOM 3026 O O . ALA B 1 57 ? 15.328 36.188 -13.703 1 37.97 57 ALA B O 1
ATOM 3027 N N . GLN B 1 58 ? 14.469 34.25 -14.109 1 36.81 58 GLN B N 1
ATOM 3028 C CA . GLN B 1 58 ? 13.227 34.875 -13.672 1 36.81 58 GLN B CA 1
ATOM 3029 C C . GLN B 1 58 ? 12.984 34.656 -12.18 1 36.81 58 GLN B C 1
ATOM 3031 O O . GLN B 1 58 ? 12.062 33.906 -11.805 1 36.81 58 GLN B O 1
ATOM 3036 N N . ARG B 1 59 ? 14 34.656 -11.281 1 40.66 59 ARG B N 1
ATOM 3037 C CA . ARG B 1 59 ? 14.102 34.719 -9.828 1 40.66 59 ARG B CA 1
ATOM 3038 C C . ARG B 1 59 ? 12.789 35.188 -9.211 1 40.66 59 ARG B C 1
ATOM 3040 O O . ARG B 1 59 ? 12.359 34.656 -8.18 1 40.66 59 ARG B O 1
ATOM 3047 N N . ASP B 1 60 ? 12.609 36.469 -9.539 1 40.84 60 ASP B N 1
ATOM 3048 C CA . ASP B 1 60 ? 11.672 37.344 -8.82 1 40.84 60 ASP B CA 1
ATOM 3049 C C . ASP B 1 60 ? 10.273 36.719 -8.789 1 40.84 60 ASP B C 1
ATOM 3051 O O . ASP B 1 60 ? 9.5 37 -7.867 1 40.84 60 ASP B O 1
ATOM 3055 N N . LYS B 1 61 ? 9.711 36.312 -10.086 1 40.66 61 LYS B N 1
ATOM 3056 C CA . LYS B 1 61 ? 8.258 36.344 -10.211 1 40.66 61 LYS B CA 1
ATOM 3057 C C . LYS B 1 61 ? 7.672 34.938 -9.938 1 40.66 61 LYS B C 1
ATOM 3059 O O . LYS B 1 61 ? 6.453 34.75 -10 1 40.66 61 LYS B O 1
ATOM 3064 N N . TRP B 1 62 ? 8.477 33.844 -9.977 1 44.22 62 TRP B N 1
ATOM 3065 C CA . TRP B 1 62 ? 7.652 32.656 -9.844 1 44.22 62 TRP B CA 1
ATOM 3066 C C . TRP B 1 62 ? 7.504 32.25 -8.383 1 44.22 62 TRP B C 1
ATOM 3068 O O . TRP B 1 62 ? 8.492 32 -7.699 1 44.22 62 TRP B O 1
ATOM 3078 N N . ALA B 1 63 ? 6.523 32.625 -7.793 1 48.53 63 ALA B N 1
ATOM 3079 C CA . ALA B 1 63 ? 5.988 32.344 -6.465 1 48.53 63 ALA B CA 1
ATOM 3080 C C . ALA B 1 63 ? 6.031 30.828 -6.172 1 48.53 63 ALA B C 1
ATOM 3082 O O . ALA B 1 63 ? 5.906 30.016 -7.082 1 48.53 63 ALA B O 1
ATOM 3083 N N . LYS B 1 64 ? 6.875 30.312 -5.184 1 59.06 64 LYS B N 1
ATOM 3084 C CA . LYS B 1 64 ? 6.723 28.984 -4.602 1 59.06 64 LYS B CA 1
ATOM 3085 C C . LYS B 1 64 ? 5.254 28.594 -4.5 1 59.06 64 LYS B C 1
ATOM 3087 O O . LYS B 1 64 ? 4.398 29.422 -4.207 1 59.06 64 LYS B O 1
ATOM 3092 N N . TYR B 1 65 ? 4.973 27.516 -5.227 1 61.16 65 TYR B N 1
ATOM 3093 C CA . TYR B 1 65 ? 3.59 27.047 -5.203 1 61.16 65 TYR B CA 1
ATOM 3094 C C . TYR B 1 65 ? 3.426 25.875 -4.25 1 61.16 65 TYR B C 1
ATOM 3096 O O . TYR B 1 65 ? 3.402 24.719 -4.68 1 61.16 65 TYR B O 1
ATOM 3104 N N . PRO B 1 66 ? 3.395 26.234 -3.002 1 76.62 66 PRO B N 1
ATOM 3105 C CA . PRO B 1 66 ? 3.225 25.266 -1.927 1 76.62 66 PRO B CA 1
ATOM 3106 C C . PRO B 1 66 ? 1.773 24.812 -1.755 1 76.62 66 PRO B C 1
ATOM 3108 O O . PRO B 1 66 ? 0.933 25.094 -2.613 1 76.62 66 PRO B O 1
ATOM 3111 N N . TYR B 1 67 ? 1.547 24.125 -0.791 1 83.81 67 TYR B N 1
ATOM 3112 C CA . TYR B 1 67 ? 0.273 23.578 -0.332 1 83.81 67 TYR B CA 1
ATOM 3113 C C . TYR B 1 67 ? -0.841 24.609 -0.475 1 83.81 67 TYR B C 1
ATOM 3115 O O . TYR B 1 67 ? -1.95 24.281 -0.9 1 83.81 67 TYR B O 1
ATOM 3123 N N . GLU B 1 68 ? -0.556 25.859 -0.3 1 85.31 68 GLU B N 1
ATOM 3124 C CA . GLU B 1 68 ? -1.567 26.906 -0.296 1 85.31 68 GLU B CA 1
ATOM 3125 C C . GLU B 1 68 ? -2.139 27.125 -1.693 1 85.31 68 GLU B C 1
ATOM 3127 O O . GLU B 1 68 ? -3.301 27.516 -1.842 1 85.31 68 GLU B O 1
ATOM 3132 N N . HIS B 1 69 ? -1.356 26.781 -2.619 1 87.31 69 HIS B N 1
ATOM 3133 C CA . HIS B 1 69 ? -1.822 26.969 -3.988 1 87.31 69 HIS B CA 1
ATOM 3134 C C . HIS B 1 69 ? -2.764 25.844 -4.402 1 87.31 69 HIS B C 1
ATOM 3136 O O . HIS B 1 69 ? -3.682 26.047 -5.199 1 87.31 69 HIS B O 1
ATOM 3142 N N . VAL B 1 70 ? -2.514 24.688 -3.871 1 92.94 70 VAL B N 1
ATOM 3143 C CA . VAL B 1 70 ? -3.447 23.594 -4.102 1 92.94 70 VAL B CA 1
ATOM 3144 C C . VAL B 1 70 ? -4.762 23.875 -3.379 1 92.94 70 VAL B C 1
ATOM 3146 O O . VAL B 1 70 ? -5.836 23.828 -3.988 1 92.94 70 VAL B O 1
ATOM 3149 N N . ALA B 1 71 ? -4.676 24.203 -2.104 1 94 71 ALA B N 1
ATOM 3150 C CA . ALA B 1 71 ? -5.863 24.469 -1.297 1 94 71 ALA B CA 1
ATOM 3151 C C . ALA B 1 71 ? -6.637 25.656 -1.836 1 94 71 ALA B C 1
ATOM 3153 O O . ALA B 1 71 ? -7.855 25.594 -2.012 1 94 71 ALA B O 1
ATOM 3154 N N . GLY B 1 72 ? -5.91 26.766 -2.137 1 94 72 GLY B N 1
ATOM 3155 C CA . GLY B 1 72 ? -6.547 27.969 -2.652 1 94 72 GLY B CA 1
ATOM 3156 C C . GLY B 1 72 ? -7.094 27.797 -4.055 1 94 72 GLY B C 1
ATOM 3157 O O . GLY B 1 72 ? -8.133 28.359 -4.395 1 94 72 GLY B O 1
ATOM 3158 N N . GLY B 1 73 ? -6.379 27.047 -4.852 1 95.19 73 GLY B N 1
ATOM 3159 C CA . GLY B 1 73 ? -6.844 26.781 -6.203 1 95.19 73 GLY B CA 1
ATOM 3160 C C . GLY B 1 73 ? -8.156 26.016 -6.242 1 95.19 73 GLY B C 1
ATOM 3161 O O . GLY B 1 73 ? -9.062 26.375 -6.992 1 95.19 73 GLY B O 1
ATOM 3162 N N . LEU B 1 74 ? -8.266 24.984 -5.48 1 97.19 74 LEU B N 1
ATOM 3163 C CA . LEU B 1 74 ? -9.508 24.219 -5.426 1 97.19 74 LEU B CA 1
ATOM 3164 C C . LEU B 1 74 ? -10.633 25.062 -4.836 1 97.19 74 LEU B C 1
ATOM 3166 O O . LEU B 1 74 ? -11.789 24.922 -5.242 1 97.19 74 LEU B O 1
ATOM 3170 N N . ARG B 1 75 ? -10.312 25.891 -3.812 1 96.5 75 ARG B N 1
ATOM 3171 C CA . ARG B 1 75 ? -11.32 26.797 -3.27 1 96.5 75 ARG B CA 1
ATOM 3172 C C . ARG B 1 75 ? -11.875 27.719 -4.355 1 96.5 75 ARG B C 1
ATOM 3174 O O . ARG B 1 75 ? -13.094 27.844 -4.5 1 96.5 75 ARG B O 1
ATOM 3181 N N . LYS B 1 76 ? -10.984 28.328 -5.137 1 96.31 76 LYS B N 1
ATOM 3182 C CA . LYS B 1 76 ? -11.398 29.25 -6.199 1 96.31 76 LYS B CA 1
ATOM 3183 C C . LYS B 1 76 ? -12.242 28.516 -7.246 1 96.31 76 LYS B C 1
ATOM 3185 O O . LYS B 1 76 ? -13.195 29.094 -7.777 1 96.31 76 LYS B O 1
ATOM 3190 N N . ALA B 1 77 ? -11.859 27.344 -7.543 1 97.44 77 ALA B N 1
ATOM 3191 C CA . ALA B 1 77 ? -12.633 26.547 -8.492 1 97.44 77 ALA B CA 1
ATOM 3192 C C . ALA B 1 77 ? -14.062 26.344 -7.996 1 97.44 77 ALA B C 1
ATOM 3194 O O . ALA B 1 77 ? -15.016 26.453 -8.766 1 97.44 77 ALA B O 1
ATOM 3195 N N . LEU B 1 78 ? -14.203 26.094 -6.719 1 97.19 78 LEU B N 1
ATOM 3196 C CA . LEU B 1 78 ? -15.523 25.859 -6.145 1 97.19 78 LEU B CA 1
ATOM 3197 C C . LEU B 1 78 ? -16.328 27.156 -6.059 1 97.19 78 LEU B C 1
ATOM 3199 O O . LEU B 1 78 ? -17.547 27.141 -6.199 1 97.19 78 LEU B O 1
ATOM 3203 N N . GLU B 1 79 ? -15.648 28.219 -5.797 1 95.88 79 GLU B N 1
ATOM 3204 C CA . GLU B 1 79 ? -16.312 29.516 -5.754 1 95.88 79 GLU B CA 1
ATOM 3205 C C . GLU B 1 79 ? -16.859 29.906 -7.125 1 95.88 79 GLU B C 1
ATOM 3207 O O . GLU B 1 79 ? -17.906 30.531 -7.227 1 95.88 79 GLU B O 1
ATOM 3212 N N . ALA B 1 80 ? -16.141 29.469 -8.125 1 97.12 80 ALA B N 1
ATOM 3213 C CA . ALA B 1 80 ? -16.562 29.75 -9.492 1 97.12 80 ALA B CA 1
ATOM 3214 C C . ALA B 1 80 ? -17.641 28.781 -9.953 1 97.12 80 ALA B C 1
ATOM 3216 O O . ALA B 1 80 ? -18.547 29.156 -10.703 1 97.12 80 ALA B O 1
ATOM 3217 N N . ASP B 1 81 ? -17.516 27.609 -9.547 1 97.62 81 ASP B N 1
ATOM 3218 C CA . ASP B 1 81 ? -18.438 26.531 -9.906 1 97.62 81 ASP B CA 1
ATOM 3219 C C . ASP B 1 81 ? -18.562 25.516 -8.781 1 97.62 81 ASP B C 1
ATOM 3221 O O . ASP B 1 81 ? -17.688 24.672 -8.586 1 97.62 81 ASP B O 1
ATOM 3225 N N . ARG B 1 82 ? -19.688 25.531 -8.148 1 96.88 82 ARG B N 1
ATOM 3226 C CA . ARG B 1 82 ? -19.891 24.703 -6.961 1 96.88 82 ARG B CA 1
ATOM 3227 C C . ARG B 1 82 ? -19.828 23.219 -7.309 1 96.88 82 ARG B C 1
ATOM 3229 O O . ARG B 1 82 ? -19.641 22.375 -6.426 1 96.88 82 ARG B O 1
ATOM 3236 N N . GLY B 1 83 ? -19.938 22.875 -8.57 1 97.75 83 GLY B N 1
ATOM 3237 C CA . GLY B 1 83 ? -19.875 21.484 -9.008 1 97.75 83 GLY B CA 1
ATOM 3238 C C . GLY B 1 83 ? -18.469 21.062 -9.453 1 97.75 83 GLY B C 1
ATOM 3239 O O . GLY B 1 83 ? -18.281 19.953 -9.953 1 97.75 83 GLY B O 1
ATOM 3240 N N . ALA B 1 84 ? -17.5 21.859 -9.25 1 98.19 84 ALA B N 1
ATOM 3241 C CA . ALA B 1 84 ? -16.156 21.656 -9.773 1 98.19 84 ALA B CA 1
ATOM 3242 C C . ALA B 1 84 ? -15.555 20.359 -9.219 1 98.19 84 ALA B C 1
ATOM 3244 O O . ALA B 1 84 ? -14.734 19.719 -9.883 1 98.19 84 ALA B O 1
ATOM 3245 N N . LEU B 1 85 ? -16.016 19.906 -8.008 1 98.62 85 LEU B N 1
ATOM 3246 C CA . LEU B 1 85 ? -15.445 18.719 -7.375 1 98.62 85 LEU B CA 1
ATOM 3247 C C . LEU B 1 85 ? -16.5 17.625 -7.223 1 98.62 85 LEU B C 1
ATOM 3249 O O . LEU B 1 85 ? -16.359 16.75 -6.359 1 98.62 85 LEU B O 1
ATOM 3253 N N . ASP B 1 86 ? -17.484 17.719 -8.062 1 98.56 86 ASP B N 1
ATOM 3254 C CA . ASP B 1 86 ? -18.438 16.609 -8.086 1 98.56 86 ASP B CA 1
ATOM 3255 C C . ASP B 1 86 ? -17.75 15.297 -8.461 1 98.56 86 ASP B C 1
ATOM 3257 O O . ASP B 1 86 ? -16.891 15.273 -9.344 1 98.56 86 ASP B O 1
ATOM 3261 N N . ALA B 1 87 ? -18.219 14.25 -7.777 1 98.56 87 ALA B N 1
ATOM 3262 C CA . ALA B 1 87 ? -17.594 12.945 -7.969 1 98.56 87 ALA B CA 1
ATOM 3263 C C . ALA B 1 87 ? -17.578 12.555 -9.445 1 98.56 87 ALA B C 1
ATOM 3265 O O . ALA B 1 87 ? -16.562 12.062 -9.945 1 98.56 87 ALA B O 1
ATOM 3266 N N . LYS B 1 88 ? -18.656 12.75 -10.125 1 98.38 88 LYS B N 1
ATOM 3267 C CA . LYS B 1 88 ? -18.734 12.391 -11.539 1 98.38 88 LYS B CA 1
ATOM 3268 C C . LYS B 1 88 ? -17.719 13.18 -12.367 1 98.38 88 LYS B C 1
ATOM 3270 O O . LYS B 1 88 ? -17.109 12.625 -13.281 1 98.38 88 LYS B O 1
ATOM 3275 N N . ARG B 1 89 ? -17.562 14.43 -12.117 1 98.19 89 ARG B N 1
ATOM 3276 C CA . ARG B 1 89 ? -16.609 15.266 -12.844 1 98.19 89 ARG B CA 1
ATOM 3277 C C . ARG B 1 89 ? -15.172 14.844 -12.531 1 98.19 89 ARG B C 1
ATOM 3279 O O . ARG B 1 89 ? -14.32 14.852 -13.422 1 98.19 89 ARG B O 1
ATOM 3286 N N . LEU B 1 90 ? -14.922 14.531 -11.297 1 98.69 90 LEU B N 1
ATOM 3287 C CA . LEU B 1 90 ? -13.586 14.102 -10.898 1 98.69 90 LEU B CA 1
ATOM 3288 C C . LEU B 1 90 ? -13.141 12.883 -11.703 1 98.69 90 LEU B C 1
ATOM 3290 O O . LEU B 1 90 ? -11.961 12.75 -12.031 1 98.69 90 LEU B O 1
ATOM 3294 N N . THR B 1 91 ? -14.008 11.953 -12.07 1 98.44 91 THR B N 1
ATOM 3295 C CA . THR B 1 91 ? -13.656 10.711 -12.742 1 98.44 91 THR B CA 1
ATOM 3296 C C . THR B 1 91 ? -13.062 10.992 -14.125 1 98.44 91 THR B C 1
ATOM 3298 O O . THR B 1 91 ? -12.398 10.133 -14.703 1 98.44 91 THR B O 1
ATOM 3301 N N . GLY B 1 92 ? -13.234 12.211 -14.633 1 97.88 92 GLY B N 1
ATOM 3302 C CA . GLY B 1 92 ? -12.773 12.523 -15.977 1 97.88 92 GLY B CA 1
ATOM 3303 C C . GLY B 1 92 ? -11.625 13.508 -16 1 97.88 92 GLY B C 1
ATOM 3304 O O . GLY B 1 92 ? -11.156 13.906 -17.062 1 97.88 92 GLY B O 1
ATOM 3305 N N . ILE B 1 93 ? -11.117 13.852 -14.859 1 98.31 93 ILE B N 1
ATOM 3306 C CA . ILE B 1 93 ? -10.117 14.906 -14.789 1 98.31 93 ILE B CA 1
ATOM 3307 C C . ILE B 1 93 ? -8.758 14.359 -15.234 1 98.31 93 ILE B C 1
ATOM 3309 O O . ILE B 1 93 ? -8.43 13.203 -14.953 1 98.31 93 ILE B O 1
ATOM 3313 N N . ASP B 1 94 ? -7.996 15.102 -16.016 1 98.44 94 ASP B N 1
ATOM 3314 C CA . ASP B 1 94 ? -6.621 14.758 -16.375 1 98.44 94 ASP B CA 1
ATOM 3315 C C . ASP B 1 94 ? -5.648 15.844 -15.93 1 98.44 94 ASP B C 1
ATOM 3317 O O . ASP B 1 94 ? -6.043 16.797 -15.258 1 98.44 94 ASP B O 1
ATOM 3321 N N . GLY B 1 95 ? -4.383 15.656 -16.203 1 97.88 95 GLY B N 1
ATOM 3322 C CA . GLY B 1 95 ? -3.326 16.547 -15.75 1 97.88 95 GLY B CA 1
ATOM 3323 C C . GLY B 1 95 ? -3.547 17.984 -16.156 1 97.88 95 GLY B C 1
ATOM 3324 O O . GLY B 1 95 ? -3.637 18.875 -15.297 1 97.88 95 GLY B O 1
ATOM 3325 N N . PRO B 1 96 ? -3.732 18.234 -17.391 1 97.62 96 PRO B N 1
ATOM 3326 C CA . PRO B 1 96 ? -3.922 19.609 -17.859 1 97.62 96 PRO B CA 1
ATOM 3327 C C . PRO B 1 96 ? -5.168 20.266 -17.281 1 97.62 96 PRO B C 1
ATOM 3329 O O . PRO B 1 96 ? -5.137 21.453 -16.922 1 97.62 96 PRO B O 1
ATOM 3332 N N . LYS B 1 97 ? -6.199 19.578 -17.156 1 97.5 97 LYS B N 1
ATOM 3333 C CA . LYS B 1 97 ? -7.414 20.141 -16.562 1 97.5 97 LYS B CA 1
ATOM 3334 C C . LYS B 1 97 ? -7.203 20.5 -15.102 1 97.5 97 LYS B C 1
ATOM 3336 O O . LYS B 1 97 ? -7.703 21.531 -14.633 1 97.5 97 LYS B O 1
ATOM 3341 N N . LEU B 1 98 ? -6.496 19.609 -14.414 1 98.12 98 LEU B N 1
ATOM 3342 C CA . LEU B 1 98 ? -6.184 19.906 -13.023 1 98.12 98 LEU B CA 1
ATOM 3343 C C . LEU B 1 98 ? -5.316 21.156 -12.914 1 98.12 98 LEU B C 1
ATOM 3345 O O . LEU B 1 98 ? -5.551 22.016 -12.055 1 98.12 98 LEU B O 1
ATOM 3349 N N . ARG B 1 99 ? -4.301 21.219 -13.711 1 96 99 ARG B N 1
ATOM 3350 C CA . ARG B 1 99 ? -3.412 22.375 -13.75 1 96 99 ARG B CA 1
ATOM 3351 C C . ARG B 1 99 ? -4.199 23.672 -13.961 1 96 99 ARG B C 1
ATOM 3353 O O . ARG B 1 99 ? -3.965 24.656 -13.273 1 96 99 ARG B O 1
ATOM 3360 N N . GLN B 1 100 ? -5.145 23.625 -14.836 1 96 100 GLN B N 1
ATOM 3361 C CA . GLN B 1 100 ? -6.004 24.766 -15.117 1 96 100 GLN B CA 1
ATOM 3362 C C . GLN B 1 100 ? -6.887 25.094 -13.914 1 96 100 GLN B C 1
ATOM 3364 O O . GLN B 1 100 ? -7.031 26.266 -13.539 1 96 100 GLN B O 1
ATOM 3369 N N . MET B 1 101 ? -7.441 24.125 -13.367 1 96.44 101 MET B N 1
ATOM 3370 C CA . MET B 1 101 ? -8.32 24.297 -12.211 1 96.44 101 MET B CA 1
ATOM 3371 C C . MET B 1 101 ? -7.59 24.953 -11.055 1 96.44 101 MET B C 1
ATOM 3373 O O . MET B 1 101 ? -8.164 25.781 -10.344 1 96.44 101 MET B O 1
ATOM 3377 N N . LEU B 1 102 ? -6.328 24.594 -10.898 1 95.56 102 LEU B N 1
ATOM 3378 C CA . LEU B 1 102 ? -5.539 25.109 -9.781 1 95.56 102 LEU B CA 1
ATOM 3379 C C . LEU B 1 102 ? -4.926 26.469 -10.125 1 95.56 102 LEU B C 1
ATOM 3381 O O . LEU B 1 102 ? -4.449 27.188 -9.242 1 95.56 102 LEU B O 1
ATOM 3385 N N . GLY B 1 103 ? -4.93 26.828 -11.375 1 92 103 GLY B N 1
ATOM 3386 C CA . GLY B 1 103 ? -4.23 28.016 -11.82 1 92 103 GLY B CA 1
ATOM 3387 C C . GLY B 1 103 ? -2.723 27.906 -11.68 1 92 103 GLY B C 1
ATOM 3388 O O . GLY B 1 103 ? -2.053 28.891 -11.344 1 92 103 GLY B O 1
ATOM 3389 N N . TRP B 1 104 ? -2.26 26.656 -11.789 1 87.81 104 TRP B N 1
ATOM 3390 C CA . TRP B 1 104 ? -0.823 26.422 -11.695 1 87.81 104 TRP B CA 1
ATOM 3391 C C . TRP B 1 104 ? -0.136 26.75 -13.023 1 87.81 104 TRP B C 1
ATOM 3393 O O . TRP B 1 104 ? -0.578 26.297 -14.078 1 87.81 104 TRP B O 1
ATOM 3403 N N . PRO B 1 105 ? 0.939 27.531 -13.039 1 85.38 105 PRO B N 1
ATOM 3404 C CA . PRO B 1 105 ? 1.469 28.109 -14.273 1 85.38 105 PRO B CA 1
ATOM 3405 C C . PRO B 1 105 ? 2.307 27.125 -15.086 1 85.38 105 PRO B C 1
ATOM 3407 O O . PRO B 1 105 ? 2.648 27.391 -16.234 1 85.38 105 PRO B O 1
ATOM 3410 N N . ARG B 1 106 ? 2.684 26.062 -14.594 1 88.19 106 ARG B N 1
ATOM 3411 C CA . ARG B 1 106 ? 3.486 25.031 -15.227 1 88.19 106 ARG B CA 1
ATOM 3412 C C . ARG B 1 106 ? 3.064 23.641 -14.75 1 88.19 106 ARG B C 1
ATOM 3414 O O . ARG B 1 106 ? 2.199 23.516 -13.883 1 88.19 106 ARG B O 1
ATOM 3421 N N . PRO B 1 107 ? 3.639 22.672 -15.383 1 89.56 107 PRO B N 1
ATOM 3422 C CA . PRO B 1 107 ? 3.227 21.328 -14.945 1 89.56 107 PRO B CA 1
ATOM 3423 C C . PRO B 1 107 ? 3.461 21.109 -13.453 1 89.56 107 PRO B C 1
ATOM 3425 O O . PRO B 1 107 ? 4.508 21.484 -12.922 1 89.56 107 PRO B O 1
ATOM 3428 N N . LEU B 1 108 ? 2.484 20.531 -12.82 1 92.31 108 LEU B N 1
ATOM 3429 C CA . LEU B 1 108 ? 2.592 20.219 -11.406 1 92.31 108 LEU B CA 1
ATOM 3430 C C . LEU B 1 108 ? 3.592 19.094 -11.172 1 92.31 108 LEU B C 1
ATOM 3432 O O . LEU B 1 108 ? 3.736 18.203 -12.008 1 92.31 108 LEU B O 1
ATOM 3436 N N . PRO B 1 109 ? 4.297 19.219 -10.062 1 92.81 109 PRO B N 1
ATOM 3437 C CA . PRO B 1 109 ? 4.996 17.984 -9.68 1 92.81 109 PRO B CA 1
ATOM 3438 C C . PRO B 1 109 ? 4.062 16.781 -9.594 1 92.81 109 PRO B C 1
ATOM 3440 O O . PRO B 1 109 ? 3.07 16.812 -8.859 1 92.81 109 PRO B O 1
ATOM 3443 N N . LEU B 1 110 ? 4.332 15.734 -10.375 1 96.06 110 LEU B N 1
ATOM 3444 C CA . LEU B 1 110 ? 3.529 14.516 -10.406 1 96.06 110 LEU B CA 1
ATOM 3445 C C . LEU B 1 110 ? 2.092 14.82 -10.82 1 96.06 110 LEU B C 1
ATOM 3447 O O . LEU B 1 110 ? 1.146 14.32 -10.203 1 96.06 110 LEU B O 1
ATOM 3451 N N . GLU B 1 111 ? 1.972 15.617 -11.836 1 96.44 111 GLU B N 1
ATOM 3452 C CA . GLU B 1 111 ? 0.688 16.109 -12.32 1 96.44 111 GLU B CA 1
ATOM 3453 C C . GLU B 1 111 ? -0.254 14.961 -12.656 1 96.44 111 GLU B C 1
ATOM 3455 O O . GLU B 1 111 ? -1.408 14.945 -12.227 1 96.44 111 GLU B O 1
ATOM 3460 N N . ASP B 1 112 ? 0.199 13.992 -13.359 1 97.44 112 ASP B N 1
ATOM 3461 C CA . ASP B 1 112 ? -0.646 12.875 -13.773 1 97.44 112 ASP B CA 1
ATOM 3462 C C . ASP B 1 112 ? -1.083 12.039 -12.57 1 97.44 112 ASP B C 1
ATOM 3464 O O . ASP B 1 112 ? -2.199 11.516 -12.547 1 97.44 112 ASP B O 1
ATOM 3468 N N . GLU B 1 113 ? -0.207 11.844 -11.586 1 98.31 113 GLU B N 1
ATOM 3469 C CA . GLU B 1 113 ? -0.581 11.125 -10.375 1 98.31 113 GLU B CA 1
ATOM 3470 C C . GLU B 1 113 ? -1.649 11.875 -9.594 1 98.31 113 GLU B C 1
ATOM 3472 O O . GLU B 1 113 ? -2.568 11.266 -9.039 1 98.31 113 GLU B O 1
ATOM 3477 N N . ARG B 1 114 ? -1.47 13.195 -9.531 1 98.44 114 ARG B N 1
ATOM 3478 C CA . ARG B 1 114 ? -2.482 13.984 -8.844 1 98.44 114 ARG B CA 1
ATOM 3479 C C . ARG B 1 114 ? -3.846 13.836 -9.508 1 98.44 114 ARG B C 1
ATOM 3481 O O . ARG B 1 114 ? -4.859 13.656 -8.836 1 98.44 114 ARG B O 1
ATOM 3488 N N . ALA B 1 115 ? -3.84 13.922 -10.812 1 98.75 115 ALA B N 1
ATOM 3489 C CA . ALA B 1 115 ? -5.09 13.734 -11.547 1 98.75 115 ALA B CA 1
ATOM 3490 C C . ALA B 1 115 ? -5.652 12.336 -11.32 1 98.75 115 ALA B C 1
ATOM 3492 O O . ALA B 1 115 ? -6.859 12.172 -11.125 1 98.75 115 ALA B O 1
ATOM 3493 N N . ARG B 1 116 ? -4.797 11.328 -11.359 1 98.69 116 ARG B N 1
ATOM 3494 C CA . ARG B 1 116 ? -5.227 9.953 -11.133 1 98.69 116 ARG B CA 1
ATOM 3495 C C . ARG B 1 116 ? -5.871 9.805 -9.758 1 98.69 116 ARG B C 1
ATOM 3497 O O . ARG B 1 116 ? -6.891 9.125 -9.617 1 98.69 116 ARG B O 1
ATOM 3504 N N . LEU B 1 117 ? -5.312 10.414 -8.781 1 98.81 117 LEU B N 1
ATOM 3505 C CA . LEU B 1 117 ? -5.812 10.297 -7.414 1 98.81 117 LEU B CA 1
ATOM 3506 C C . LEU B 1 117 ? -7.164 10.992 -7.27 1 98.81 117 LEU B C 1
ATOM 3508 O O . LEU B 1 117 ? -8.016 10.539 -6.508 1 98.81 117 LEU B O 1
ATOM 3512 N N . LEU B 1 118 ? -7.348 12.086 -7.992 1 98.88 118 LEU B N 1
ATOM 3513 C CA . LEU B 1 118 ? -8.656 12.727 -7.973 1 98.88 118 LEU B CA 1
ATOM 3514 C C . LEU B 1 118 ? -9.703 11.844 -8.664 1 98.88 118 LEU B C 1
ATOM 3516 O O . LEU B 1 118 ? -10.844 11.773 -8.211 1 98.88 118 LEU B O 1
ATOM 3520 N N . ARG B 1 119 ? -9.32 11.203 -9.766 1 98.88 119 ARG B N 1
ATOM 3521 C CA . ARG B 1 119 ? -10.234 10.266 -10.398 1 98.88 119 ARG B CA 1
ATOM 3522 C C . ARG B 1 119 ? -10.594 9.125 -9.453 1 98.88 119 ARG B C 1
ATOM 3524 O O . ARG B 1 119 ? -11.734 8.672 -9.422 1 98.88 119 ARG B O 1
ATOM 3531 N N . GLU B 1 120 ? -9.648 8.703 -8.734 1 98.69 120 GLU B N 1
ATOM 3532 C CA . GLU B 1 120 ? -9.875 7.652 -7.742 1 98.69 120 GLU B CA 1
ATOM 3533 C C . GLU B 1 120 ? -10.898 8.086 -6.703 1 98.69 120 GLU B C 1
ATOM 3535 O O . GLU B 1 120 ? -11.766 7.293 -6.309 1 98.69 120 GLU B O 1
ATOM 3540 N N . ILE B 1 121 ? -10.812 9.336 -6.266 1 98.88 121 ILE B N 1
ATOM 3541 C CA . ILE B 1 121 ? -11.773 9.875 -5.312 1 98.88 121 ILE B CA 1
ATOM 3542 C C . ILE B 1 121 ? -13.18 9.844 -5.922 1 98.88 121 ILE B C 1
ATOM 3544 O O . ILE B 1 121 ? -14.125 9.367 -5.293 1 98.88 121 ILE B O 1
ATOM 3548 N N . GLY B 1 122 ? -13.273 10.359 -7.152 1 98.88 122 GLY B N 1
ATOM 3549 C CA . GLY B 1 122 ? -14.57 10.359 -7.812 1 98.88 122 GLY B CA 1
ATOM 3550 C C . GLY B 1 122 ? -15.172 8.977 -7.938 1 98.88 122 GLY B C 1
ATOM 3551 O O . GLY B 1 122 ? -16.328 8.758 -7.555 1 98.88 122 GLY B O 1
ATOM 3552 N N . GLN B 1 123 ? -14.391 8.039 -8.406 1 98.56 123 GLN B N 1
ATOM 3553 C CA . GLN B 1 123 ? -14.859 6.676 -8.617 1 98.56 123 GLN B CA 1
ATOM 3554 C C . GLN B 1 123 ? -15.234 6.008 -7.297 1 98.56 123 GLN B C 1
ATOM 3556 O O . GLN B 1 123 ? -16.266 5.348 -7.203 1 98.56 123 GLN B O 1
ATOM 3561 N N . GLY B 1 124 ? -14.391 6.18 -6.281 1 98.44 124 GLY B N 1
ATOM 3562 C CA . GLY B 1 124 ? -14.664 5.586 -4.98 1 98.44 124 GLY B CA 1
ATOM 3563 C C . GLY B 1 124 ? -15.938 6.113 -4.344 1 98.44 124 GLY B C 1
ATOM 3564 O O . GLY B 1 124 ? -16.719 5.34 -3.797 1 98.44 124 GLY B O 1
ATOM 3565 N N . LEU B 1 125 ? -16.125 7.402 -4.441 1 98.81 125 LEU B N 1
ATOM 3566 C CA . LEU B 1 125 ? -17.328 7.988 -3.865 1 98.81 125 LEU B CA 1
ATOM 3567 C C . LEU B 1 125 ? -18.578 7.496 -4.594 1 98.81 125 LEU B C 1
ATOM 3569 O O . LEU B 1 125 ? -19.594 7.195 -3.959 1 98.81 125 LEU B O 1
ATOM 3573 N N . ILE B 1 126 ? -18.516 7.414 -5.918 1 98.75 126 ILE B N 1
ATOM 3574 C CA . ILE B 1 126 ? -19.656 6.969 -6.703 1 98.75 126 ILE B CA 1
ATOM 3575 C C . ILE B 1 126 ? -19.953 5.504 -6.398 1 98.75 126 ILE B C 1
ATOM 3577 O O . ILE B 1 126 ? -21.094 5.145 -6.102 1 98.75 126 ILE B O 1
ATOM 3581 N N . ASN B 1 127 ? -18.969 4.668 -6.352 1 97.38 127 ASN B N 1
ATOM 3582 C CA . ASN B 1 127 ? -19.125 3.223 -6.246 1 97.38 127 ASN B CA 1
ATOM 3583 C C . ASN B 1 127 ? -19.609 2.814 -4.855 1 97.38 127 ASN B C 1
ATOM 3585 O O . ASN B 1 127 ? -20.312 1.816 -4.703 1 97.38 127 ASN B O 1
ATOM 3589 N N . HIS B 1 128 ? -19.266 3.617 -3.842 1 97.44 128 HIS B N 1
ATOM 3590 C CA . HIS B 1 128 ? -19.453 3.08 -2.5 1 97.44 128 HIS B CA 1
ATOM 3591 C C . HIS B 1 128 ? -20.328 4.004 -1.662 1 97.44 128 HIS B C 1
ATOM 3593 O O . HIS B 1 128 ? -20.906 3.58 -0.65 1 97.44 128 HIS B O 1
ATOM 3599 N N . PHE B 1 129 ? -20.453 5.246 -2.137 1 98.44 129 PHE B N 1
ATOM 3600 C CA . PHE B 1 129 ? -21.125 6.184 -1.244 1 98.44 129 PHE B CA 1
ATOM 3601 C C . PHE B 1 129 ? -22.047 7.105 -2.025 1 98.44 129 PHE B C 1
ATOM 3603 O O . PHE B 1 129 ? -22.344 8.219 -1.591 1 98.44 129 PHE B O 1
ATOM 3610 N N . GLY B 1 130 ? -22.422 6.746 -3.215 1 98.06 130 GLY B N 1
ATOM 3611 C CA . GLY B 1 130 ? -23.359 7.52 -4.016 1 98.06 130 GLY B CA 1
ATOM 3612 C C . GLY B 1 130 ? -22.828 8.883 -4.402 1 98.06 130 GLY B C 1
ATOM 3613 O O . GLY B 1 130 ? -23.594 9.836 -4.574 1 98.06 130 GLY B O 1
ATOM 3614 N N . GLY B 1 131 ? -21.531 9.055 -4.398 1 98.5 131 GLY B N 1
ATOM 3615 C CA . GLY B 1 131 ? -20.891 10.297 -4.785 1 98.5 131 GLY B CA 1
ATOM 3616 C C . GLY B 1 131 ? -20.703 11.258 -3.629 1 98.5 131 GLY B C 1
ATOM 3617 O O . GLY B 1 131 ? -20.25 12.391 -3.82 1 98.5 131 GLY B O 1
ATOM 3618 N N . SER B 1 132 ? -20.938 10.852 -2.406 1 98.69 132 SER B N 1
ATOM 3619 C CA . SER B 1 132 ? -21.016 11.75 -1.259 1 98.69 132 SER B CA 1
ATOM 3620 C C . SER B 1 132 ? -19.859 11.531 -0.303 1 98.69 132 SER B C 1
ATOM 3622 O O . SER B 1 132 ? -19.625 10.414 0.17 1 98.69 132 SER B O 1
ATOM 3624 N N . ALA B 1 133 ? -19.156 12.586 -0.007 1 98.81 133 ALA B N 1
ATOM 3625 C CA . ALA B 1 133 ? -18.109 12.539 1.011 1 98.81 133 ALA B CA 1
ATOM 3626 C C . ALA B 1 133 ? -18.703 12.391 2.406 1 98.81 133 ALA B C 1
ATOM 3628 O O . ALA B 1 133 ? -18.141 11.695 3.26 1 98.81 133 ALA B O 1
ATOM 3629 N N . ALA B 1 134 ? -19.812 13.016 2.664 1 98.81 134 ALA B N 1
ATOM 3630 C CA . ALA B 1 134 ? -20.484 12.922 3.959 1 98.81 134 ALA B CA 1
ATOM 3631 C C . ALA B 1 134 ? -20.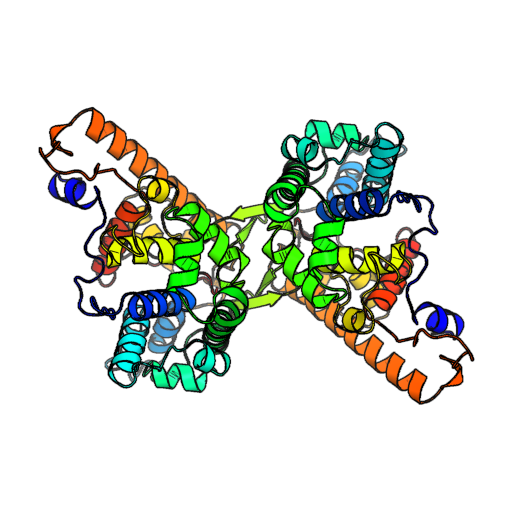875 11.477 4.273 1 98.81 134 ALA B C 1
ATOM 3633 O O . ALA B 1 134 ? -20.766 11.031 5.418 1 98.81 134 ALA B O 1
ATOM 3634 N N . ARG B 1 135 ? -21.344 10.758 3.248 1 98.81 135 ARG B N 1
ATOM 3635 C CA . ARG B 1 135 ? -21.719 9.359 3.457 1 98.81 135 ARG B CA 1
ATOM 3636 C C . ARG B 1 135 ? -20.484 8.516 3.807 1 98.81 135 ARG B C 1
ATOM 3638 O O . ARG B 1 135 ? -20.578 7.609 4.637 1 98.81 135 ARG B O 1
ATOM 3645 N N . LEU B 1 136 ? -19.391 8.797 3.16 1 98.88 136 LEU B N 1
ATOM 3646 C CA . LEU B 1 136 ? -18.141 8.148 3.529 1 98.88 136 LEU B CA 1
ATOM 3647 C C . LEU B 1 136 ? -17.828 8.391 5 1 98.88 136 LEU B C 1
ATOM 3649 O O . LEU B 1 136 ? -17.547 7.441 5.742 1 98.88 136 LEU B O 1
ATOM 3653 N N . ILE B 1 137 ? -17.875 9.617 5.438 1 98.94 137 ILE B N 1
ATOM 3654 C CA . ILE B 1 137 ? -17.516 10.008 6.797 1 98.94 137 ILE B CA 1
ATOM 3655 C C . ILE B 1 137 ? -18.484 9.375 7.789 1 98.94 137 ILE B C 1
ATOM 3657 O O . ILE B 1 137 ? -18.078 8.828 8.812 1 98.94 137 ILE B O 1
ATOM 3661 N N . ASN B 1 138 ? -19.734 9.383 7.461 1 98.75 138 ASN B N 1
ATOM 3662 C CA . ASN B 1 138 ? -20.766 8.852 8.352 1 98.75 138 ASN B CA 1
ATOM 3663 C C . ASN B 1 138 ? -20.641 7.332 8.492 1 98.75 138 ASN B C 1
ATOM 3665 O O . ASN B 1 138 ? -21.016 6.773 9.523 1 98.75 138 ASN B O 1
ATOM 3669 N N . ALA B 1 139 ? -20.125 6.723 7.504 1 98.5 139 ALA B N 1
ATOM 3670 C CA . ALA B 1 139 ? -19.953 5.273 7.543 1 98.5 139 ALA B CA 1
ATOM 3671 C C . ALA B 1 139 ? -18.969 4.871 8.641 1 98.5 139 ALA B C 1
ATOM 3673 O O . ALA B 1 139 ? -18.922 3.707 9.055 1 98.5 139 ALA B O 1
ATOM 3674 N N . ALA B 1 140 ? -18.203 5.762 9.125 1 98.38 140 ALA B N 1
ATOM 3675 C CA . ALA B 1 140 ? -17.219 5.48 10.18 1 98.38 140 ALA B CA 1
ATOM 3676 C C . ALA B 1 140 ? -17.859 5.602 11.562 1 98.38 140 ALA B C 1
ATOM 3678 O O . ALA B 1 140 ? -17.219 5.301 12.57 1 98.38 140 ALA B O 1
ATOM 3679 N N . ASN B 1 141 ? -19.031 6.086 11.695 1 97.69 141 ASN B N 1
ATOM 3680 C CA . ASN B 1 141 ? -19.812 6.184 12.922 1 97.69 141 ASN B CA 1
ATOM 3681 C C . ASN B 1 141 ? -19.078 6.973 14 1 97.69 141 ASN B C 1
ATOM 3683 O O . ASN B 1 141 ? -19 6.547 15.156 1 97.69 141 ASN B O 1
ATOM 3687 N N . GLY B 1 142 ? -18.438 8.031 13.547 1 97.5 142 GLY B N 1
ATOM 3688 C CA . GLY B 1 142 ? -17.828 8.969 14.484 1 97.5 142 GLY B CA 1
ATOM 3689 C C . GLY B 1 142 ? -16.5 8.469 15.039 1 97.5 142 GLY B C 1
ATOM 3690 O O . GLY B 1 142 ? -16.047 8.945 16.078 1 97.5 142 GLY B O 1
ATOM 3691 N N . ARG B 1 143 ? -15.914 7.508 14.453 1 98.44 143 ARG B N 1
ATOM 3692 C CA . ARG B 1 143 ? -14.625 6.969 14.883 1 98.44 143 ARG B CA 1
ATOM 3693 C C . ARG B 1 143 ? -13.516 7.363 13.914 1 98.44 143 ARG B C 1
ATOM 3695 O O . ARG B 1 143 ? -13.547 7 12.734 1 98.44 143 ARG B O 1
ATOM 3702 N N . ALA B 1 144 ? -12.492 8.039 14.43 1 98.5 144 ALA B N 1
ATOM 3703 C CA . ALA B 1 144 ? -11.383 8.539 13.617 1 98.5 144 ALA B CA 1
ATOM 3704 C C . ALA B 1 144 ? -10.594 7.395 13 1 98.5 144 ALA B C 1
ATOM 3706 O O . ALA B 1 144 ? -10.258 7.43 11.812 1 98.5 144 ALA B O 1
ATOM 3707 N N . ASP B 1 145 ? -10.281 6.383 13.828 1 98.19 145 ASP B N 1
ATOM 3708 C CA . ASP B 1 145 ? -9.492 5.25 13.359 1 98.19 145 ASP B CA 1
ATOM 3709 C C . ASP B 1 145 ? -10.242 4.461 12.289 1 98.19 145 ASP B C 1
ATOM 3711 O O . ASP B 1 145 ? -9.648 4.012 11.312 1 98.19 145 ASP B O 1
ATOM 3715 N N . VAL B 1 146 ? -11.539 4.324 12.383 1 98.25 146 VAL B N 1
ATOM 3716 C CA . VAL B 1 146 ? -12.359 3.6 11.414 1 98.25 146 VAL B CA 1
ATOM 3717 C C . VAL B 1 146 ? -12.43 4.379 10.102 1 98.25 146 VAL B C 1
ATOM 3719 O O . VAL B 1 146 ? -12.422 3.787 9.023 1 98.25 146 VAL B O 1
ATOM 3722 N N . LEU B 1 147 ? -12.5 5.703 10.195 1 98.88 147 LEU B N 1
ATOM 3723 C CA . LEU B 1 147 ? -12.523 6.5 8.977 1 98.88 147 LEU B CA 1
ATOM 3724 C C . LEU B 1 147 ? -11.203 6.391 8.227 1 98.88 147 LEU B C 1
ATOM 3726 O O . LEU B 1 147 ? -11.188 6.309 6.996 1 98.88 147 LEU B O 1
ATOM 3730 N N . VAL B 1 148 ? -10.078 6.414 8.961 1 98.88 148 VAL B N 1
ATOM 3731 C CA . VAL B 1 148 ? -8.789 6.195 8.312 1 98.88 148 VAL B CA 1
ATOM 3732 C C . VAL B 1 148 ? -8.797 4.859 7.582 1 98.88 148 VAL B C 1
ATOM 3734 O O . VAL B 1 148 ? -8.391 4.777 6.418 1 98.88 148 VAL B O 1
ATOM 3737 N N . ASP B 1 149 ? -9.281 3.854 8.258 1 97.94 149 ASP B N 1
ATOM 3738 C CA . ASP B 1 149 ? -9.344 2.518 7.672 1 97.94 149 ASP B CA 1
ATOM 3739 C C . ASP B 1 149 ? -10.219 2.504 6.422 1 97.94 149 ASP B C 1
ATOM 3741 O O . ASP B 1 149 ? -9.859 1.893 5.414 1 97.94 149 ASP B O 1
ATOM 3745 N N . LEU B 1 150 ? -11.328 3.168 6.469 1 98.38 150 LEU B N 1
ATOM 3746 C CA . LEU B 1 150 ? -12.25 3.219 5.336 1 98.38 150 LEU B CA 1
ATOM 3747 C C . LEU B 1 150 ? -11.602 3.92 4.145 1 98.38 150 LEU B C 1
ATOM 3749 O O . LEU B 1 150 ? -11.727 3.459 3.01 1 98.38 150 LEU B O 1
ATOM 3753 N N . VAL B 1 151 ? -10.945 4.996 4.402 1 98.81 151 VAL B N 1
ATOM 3754 C CA . VAL B 1 151 ? -10.289 5.773 3.354 1 98.81 151 VAL B CA 1
ATOM 3755 C C . VAL B 1 151 ? -9.219 4.926 2.67 1 98.81 151 VAL B C 1
ATOM 3757 O O . VAL B 1 151 ? -9.164 4.859 1.439 1 98.81 151 VAL B O 1
ATOM 3760 N N . VAL B 1 152 ? -8.422 4.23 3.432 1 98.44 152 VAL B N 1
ATOM 3761 C CA . VAL B 1 152 ? -7.324 3.443 2.881 1 98.44 152 VAL B CA 1
ATOM 3762 C C . VAL B 1 152 ? -7.883 2.221 2.154 1 98.44 152 VAL B C 1
ATOM 3764 O O . VAL B 1 152 ? -7.312 1.773 1.154 1 98.44 152 VAL B O 1
ATOM 3767 N N . ARG B 1 153 ? -8.992 1.72 2.609 1 97.81 153 ARG B N 1
ATOM 3768 C CA . ARG B 1 153 ? -9.617 0.576 1.952 1 97.81 153 ARG B CA 1
ATOM 3769 C C . ARG B 1 153 ? -10.164 0.963 0.583 1 97.81 153 ARG B C 1
ATOM 3771 O O . ARG B 1 153 ? -10.031 0.207 -0.382 1 97.81 153 ARG B O 1
ATOM 3778 N N . ILE B 1 154 ? -10.703 2.131 0.475 1 98 154 ILE B N 1
ATOM 3779 C CA . ILE B 1 154 ? -11.453 2.496 -0.725 1 98 154 ILE B CA 1
ATOM 3780 C C . ILE B 1 154 ? -10.516 3.178 -1.724 1 98 154 ILE B C 1
ATOM 3782 O O . ILE B 1 154 ? -10.633 2.973 -2.934 1 98 154 ILE B O 1
ATOM 3786 N N . PHE B 1 155 ? -9.594 4.016 -1.209 1 98.5 155 PHE B N 1
ATOM 3787 C CA . PHE B 1 155 ? -8.75 4.816 -2.084 1 98.5 155 PHE B CA 1
ATOM 3788 C C . PHE B 1 155 ? -7.297 4.363 -1.991 1 98.5 155 PHE B C 1
ATOM 3790 O O . PHE B 1 155 ? -6.586 4.723 -1.049 1 98.5 155 PHE B O 1
ATOM 3797 N N . GLY B 1 156 ? -6.77 3.75 -3.062 1 97.31 156 GLY B N 1
ATOM 3798 C CA . GLY B 1 156 ? -5.43 3.188 -3.086 1 97.31 156 GLY B CA 1
ATOM 3799 C C . GLY B 1 156 ? -4.344 4.23 -2.908 1 97.31 156 GLY B C 1
ATOM 3800 O O . GLY B 1 156 ? -3.285 3.941 -2.344 1 97.31 156 GLY B O 1
ATOM 3801 N N . GLY B 1 157 ? -4.656 5.449 -3.316 1 98.25 157 GLY B N 1
ATOM 3802 C CA . GLY B 1 157 ? -3.686 6.527 -3.25 1 98.25 157 GLY B CA 1
ATOM 3803 C C . GLY B 1 157 ? -3.355 6.949 -1.829 1 98.25 157 GLY B C 1
ATOM 3804 O O . GLY B 1 157 ? -2.357 7.633 -1.594 1 98.25 157 GLY B O 1
ATOM 3805 N N . PHE B 1 158 ? -4.152 6.531 -0.84 1 98.69 158 PHE B N 1
ATOM 3806 C CA . PHE B 1 158 ? -3.957 6.926 0.55 1 98.69 158 PHE B CA 1
ATOM 3807 C C . PHE B 1 158 ? -3.203 5.848 1.32 1 98.69 158 PHE B C 1
ATOM 3809 O O . PHE B 1 158 ? -2.998 5.969 2.529 1 98.69 158 PHE B O 1
ATOM 3816 N N . ARG B 1 159 ? -2.793 4.75 0.632 1 98.69 159 ARG B N 1
ATOM 3817 C CA . ARG B 1 159 ? -2.188 3.596 1.287 1 98.69 159 ARG B CA 1
ATOM 3818 C C . ARG B 1 159 ? -0.688 3.795 1.476 1 98.69 159 ARG B C 1
ATOM 3820 O O . ARG B 1 159 ? 0.119 3.084 0.875 1 98.69 159 ARG B O 1
ATOM 3827 N N . ASP B 1 160 ? -0.379 4.68 2.393 1 98.56 160 ASP B N 1
ATOM 3828 C CA . ASP B 1 160 ? 0.995 5.051 2.717 1 98.56 160 ASP B CA 1
ATOM 3829 C C . ASP B 1 160 ? 1.65 4.004 3.613 1 98.56 160 ASP B C 1
ATOM 3831 O O . ASP B 1 160 ? 1.73 4.184 4.832 1 98.56 160 ASP B O 1
ATOM 3835 N N . VAL B 1 161 ? 2.135 2.947 3.008 1 98.31 161 VAL B N 1
ATOM 3836 C CA . VAL B 1 161 ? 2.814 1.843 3.678 1 98.31 161 VAL B CA 1
ATOM 3837 C C . VAL B 1 161 ? 4.145 1.557 2.982 1 98.31 161 VAL B C 1
ATOM 3839 O O . VAL B 1 161 ? 4.234 1.609 1.754 1 98.31 161 VAL B O 1
ATOM 3842 N N . ALA B 1 162 ? 5.176 1.324 3.719 1 97.44 162 ALA B N 1
ATOM 3843 C CA . ALA B 1 162 ? 6.492 1.013 3.168 1 97.44 162 ALA B CA 1
ATOM 3844 C C . ALA B 1 162 ? 6.992 -0.337 3.676 1 97.44 162 ALA B C 1
ATOM 3846 O O . ALA B 1 162 ? 6.516 -0.837 4.699 1 97.44 162 ALA B O 1
ATOM 3847 N N . ILE B 1 163 ? 7.848 -0.994 2.91 1 98 163 ILE B N 1
ATOM 3848 C CA . ILE B 1 163 ? 8.625 -2.139 3.371 1 98 163 ILE B CA 1
ATOM 3849 C C . ILE B 1 163 ? 9.969 -1.663 3.916 1 98 163 ILE B C 1
ATOM 3851 O O . ILE B 1 163 ? 10.734 -1.001 3.211 1 98 163 ILE B O 1
ATOM 3855 N N . ASP B 1 164 ? 10.234 -1.961 5.191 1 97.44 164 ASP B N 1
ATOM 3856 C CA . ASP B 1 164 ? 11.57 -1.685 5.715 1 97.44 164 ASP B CA 1
ATOM 3857 C C . ASP B 1 164 ? 12.617 -2.574 5.047 1 97.44 164 ASP B C 1
ATOM 3859 O O . ASP B 1 164 ? 12.594 -3.797 5.207 1 97.44 164 ASP B O 1
ATOM 3863 N N . PRO B 1 165 ? 13.516 -1.942 4.328 1 94.81 165 PRO B N 1
ATOM 3864 C CA . PRO B 1 165 ? 14.445 -2.76 3.547 1 94.81 165 PRO B CA 1
ATOM 3865 C C . PRO B 1 165 ? 15.414 -3.549 4.422 1 94.81 165 PRO B C 1
ATOM 3867 O O . PRO B 1 165 ? 16.125 -4.43 3.928 1 94.81 165 PRO B O 1
ATOM 3870 N N . ARG B 1 166 ? 15.5 -3.305 5.719 1 94.31 166 ARG B N 1
ATOM 3871 C CA . ARG B 1 166 ? 16.453 -3.951 6.609 1 94.31 166 ARG B CA 1
ATOM 3872 C C . ARG B 1 166 ? 15.922 -5.293 7.105 1 94.31 166 ARG B C 1
ATOM 3874 O O . ARG B 1 166 ? 16.703 -6.219 7.355 1 94.31 166 ARG B O 1
ATOM 3881 N N . ASP B 1 167 ? 14.539 -5.355 7.16 1 94.25 167 ASP B N 1
ATOM 3882 C CA . ASP B 1 167 ? 14.031 -6.594 7.746 1 94.25 167 ASP B CA 1
ATOM 3883 C C . ASP B 1 167 ? 12.781 -7.078 7.02 1 94.25 167 ASP B C 1
ATOM 3885 O O . ASP B 1 167 ? 12.227 -8.125 7.352 1 94.25 167 ASP B O 1
ATOM 3889 N N . GLY B 1 168 ? 12.305 -6.352 6.086 1 95.75 168 GLY B N 1
ATOM 3890 C CA . GLY B 1 168 ? 11.227 -6.801 5.227 1 95.75 168 GLY B CA 1
ATOM 3891 C C . GLY B 1 168 ? 9.852 -6.543 5.812 1 95.75 168 GLY B C 1
ATOM 3892 O O . GLY B 1 168 ? 8.836 -6.836 5.18 1 95.75 168 GLY B O 1
ATOM 3893 N N . SER B 1 169 ? 9.766 -5.902 6.969 1 96.94 169 SER B N 1
ATOM 3894 C CA . SER B 1 169 ? 8.484 -5.676 7.621 1 96.94 169 SER B CA 1
ATOM 3895 C C . SER B 1 169 ? 7.742 -4.5 6.996 1 96.94 169 SER B C 1
ATOM 3897 O O . SER B 1 169 ? 8.367 -3.605 6.418 1 96.94 169 SER B O 1
ATOM 3899 N N . GLN B 1 170 ? 6.496 -4.504 7.098 1 97.69 170 GLN B N 1
ATOM 3900 C CA . GLN B 1 170 ? 5.691 -3.373 6.652 1 97.69 170 GLN B CA 1
ATOM 3901 C C . GLN B 1 170 ? 5.617 -2.291 7.727 1 97.69 170 GLN B C 1
ATOM 3903 O O . GLN B 1 170 ? 5.484 -2.596 8.914 1 97.69 170 GLN B O 1
ATOM 3908 N N . VAL B 1 171 ? 5.754 -1.061 7.297 1 97.81 171 VAL B N 1
ATOM 3909 C CA . VAL B 1 171 ? 5.617 0.107 8.164 1 97.81 171 VAL B CA 1
ATOM 3910 C C . VAL B 1 171 ? 4.41 0.935 7.723 1 97.81 171 VAL B C 1
ATOM 3912 O O . VAL B 1 171 ? 4.348 1.394 6.582 1 97.81 171 VAL B O 1
ATOM 3915 N N . PHE B 1 172 ? 3.479 1.133 8.586 1 98.12 172 PHE B N 1
ATOM 3916 C CA . PHE B 1 172 ? 2.211 1.777 8.273 1 98.12 172 PHE B CA 1
ATOM 3917 C C . PHE B 1 172 ? 2.213 3.232 8.727 1 98.12 172 PHE B C 1
ATOM 3919 O O . PHE B 1 172 ? 2.217 3.514 9.922 1 98.12 172 PHE B O 1
ATOM 3926 N N . LEU B 1 173 ? 2.176 4.203 7.754 1 98.62 173 LEU B N 1
ATOM 3927 C CA . LEU B 1 173 ? 2.268 5.621 8.078 1 98.62 173 LEU B CA 1
ATOM 3928 C C . LEU B 1 173 ? 0.946 6.328 7.801 1 98.62 173 LEU B C 1
ATOM 3930 O O . LEU B 1 173 ? 0.471 7.113 8.625 1 98.62 173 LEU B O 1
ATOM 3934 N N . TYR B 1 174 ? 0.32 6.113 6.684 1 98.62 174 TYR B N 1
ATOM 3935 C CA . TYR B 1 174 ? -1.006 6.578 6.297 1 98.62 174 TYR B CA 1
ATOM 3936 C C . TYR B 1 174 ? -1.122 8.086 6.465 1 98.62 174 TYR B C 1
ATOM 3938 O O . TYR B 1 174 ? -2.135 8.586 6.965 1 98.62 174 TYR B O 1
ATOM 3946 N N . LYS B 1 175 ? -0.114 8.805 6.074 1 98.81 175 LYS B N 1
ATOM 3947 C CA . LYS B 1 175 ? -0.045 10.242 6.332 1 98.81 175 LYS B CA 1
ATOM 3948 C C . LYS B 1 175 ? -1.292 10.953 5.816 1 98.81 175 LYS B C 1
ATOM 3950 O O . LYS B 1 175 ? -2.02 11.586 6.59 1 98.81 175 LYS B O 1
ATOM 3955 N N . ARG B 1 176 ? -1.684 10.797 4.547 1 98.69 176 ARG B N 1
ATOM 3956 C CA . ARG B 1 176 ? -2.748 11.602 3.947 1 98.69 176 ARG B CA 1
ATOM 3957 C C . ARG B 1 176 ? -4.117 11.148 4.441 1 98.69 176 ARG B C 1
ATOM 3959 O O . ARG B 1 176 ? -5.039 11.961 4.562 1 98.69 176 ARG B O 1
ATOM 3966 N N . ALA B 1 177 ? -4.258 9.82 4.758 1 98.88 177 ALA B N 1
ATOM 3967 C CA . ALA B 1 177 ? -5.516 9.367 5.34 1 98.88 177 ALA B CA 1
ATOM 3968 C C . ALA B 1 177 ? -5.746 9.992 6.711 1 98.88 177 ALA B C 1
ATOM 3970 O O . ALA B 1 177 ? -6.855 10.43 7.023 1 98.88 177 ALA B O 1
ATOM 3971 N N . GLN B 1 178 ? -4.668 10.07 7.473 1 98.81 178 GLN B N 1
ATOM 3972 C CA . GLN B 1 178 ? -4.773 10.625 8.82 1 98.81 178 GLN B CA 1
ATOM 3973 C C . GLN B 1 178 ? -5.012 12.133 8.766 1 98.81 178 GLN B C 1
ATOM 3975 O O . GLN B 1 178 ? -5.816 12.664 9.531 1 98.81 178 GLN B O 1
ATOM 3980 N N . ILE B 1 179 ? -4.348 12.836 7.852 1 97.81 179 ILE B N 1
ATOM 3981 C CA . ILE B 1 179 ? -4.516 14.281 7.816 1 97.81 179 ILE B CA 1
ATOM 3982 C C . ILE B 1 179 ? -5.918 14.625 7.312 1 97.81 179 ILE B C 1
ATOM 3984 O O . ILE B 1 179 ? -6.516 15.617 7.746 1 97.81 179 ILE B O 1
ATOM 3988 N N . PHE B 1 180 ? -6.508 13.828 6.422 1 98.75 180 PHE B N 1
ATOM 3989 C CA . PHE B 1 180 ? -7.895 14.031 6.023 1 98.75 180 PHE B CA 1
ATOM 3990 C C . PHE B 1 180 ? -8.812 14.047 7.242 1 98.75 180 PHE B C 1
ATOM 3992 O O . PHE B 1 180 ? -9.617 14.961 7.41 1 98.75 180 PHE B O 1
ATOM 3999 N N . VAL B 1 181 ? -8.609 13.047 8.133 1 98.75 181 VAL B N 1
ATOM 4000 C CA . VAL B 1 181 ? -9.438 12.922 9.328 1 98.75 181 VAL B CA 1
ATOM 4001 C C . VAL B 1 181 ? -9.133 14.07 10.289 1 98.75 181 VAL B C 1
ATOM 4003 O O . VAL B 1 181 ? -10.055 14.656 10.867 1 98.75 181 VAL B O 1
ATOM 4006 N N . GLY B 1 182 ? -7.883 14.414 10.453 1 97.06 182 GLY B N 1
ATOM 4007 C CA . GLY B 1 182 ? -7.508 15.555 11.273 1 97.06 182 GLY B CA 1
ATOM 4008 C C . GLY B 1 182 ? -8.102 16.859 10.781 1 97.06 182 GLY B C 1
ATOM 4009 O O . GLY B 1 182 ? -8.586 17.672 11.578 1 97.06 182 GLY B O 1
ATOM 4010 N N . ASP B 1 183 ? -8.039 17.062 9.469 1 96 183 ASP B N 1
ATOM 4011 C CA . ASP B 1 183 ? -8.562 18.297 8.883 1 96 183 ASP B CA 1
ATOM 4012 C C . ASP B 1 183 ? -10.07 18.391 9.062 1 96 183 ASP B C 1
ATOM 4014 O O . ASP B 1 183 ? -10.617 19.469 9.273 1 96 183 ASP B O 1
ATOM 4018 N N . LEU B 1 184 ? -10.789 17.297 8.938 1 97 184 LEU B N 1
ATOM 4019 C CA . LEU B 1 184 ? -12.219 17.281 9.234 1 97 184 LEU B CA 1
ATOM 4020 C C . LEU B 1 184 ? -12.477 17.703 10.68 1 97 184 LEU B C 1
ATOM 4022 O O . LEU B 1 184 ? -13.359 18.516 10.945 1 97 184 LEU B O 1
ATOM 4026 N N . TRP B 1 185 ? -11.719 17.094 11.594 1 96.06 185 TRP B N 1
ATOM 4027 C CA . TRP B 1 185 ? -11.852 17.375 13.016 1 96.06 185 TRP B CA 1
ATOM 4028 C C . TRP B 1 185 ? -11.672 18.859 13.297 1 96.06 185 TRP B C 1
ATOM 4030 O O . TRP B 1 185 ? -12.469 19.469 14.016 1 96.06 185 TRP B O 1
ATOM 4040 N N . GLY B 1 186 ? -10.648 19.438 12.711 1 92.38 186 GLY B N 1
ATOM 4041 C CA . GLY B 1 186 ? -10.391 20.859 12.875 1 92.38 186 GLY B CA 1
ATOM 4042 C C . GLY B 1 186 ? -11.422 21.734 12.195 1 92.38 186 GLY B C 1
ATOM 4043 O O . GLY B 1 186 ? -11.953 22.656 12.805 1 92.38 186 GLY B O 1
ATOM 4044 N N . ARG B 1 187 ? -11.727 21.422 10.945 1 93.38 187 ARG B N 1
ATOM 4045 C CA . ARG B 1 187 ? -12.625 22.234 10.141 1 93.38 187 ARG B CA 1
ATOM 4046 C C . ARG B 1 187 ? -14.008 22.328 10.773 1 93.38 187 ARG B C 1
ATOM 4048 O O . ARG B 1 187 ? -14.625 23.391 10.781 1 93.38 187 ARG B O 1
ATOM 4055 N N . PHE B 1 188 ? -14.477 21.234 11.305 1 93.56 188 PHE B N 1
ATOM 4056 C CA . PHE B 1 188 ? -15.828 21.188 11.859 1 93.56 188 PHE B CA 1
ATOM 4057 C C . PHE B 1 188 ? -15.797 21.344 13.375 1 93.56 188 PHE B C 1
ATOM 4059 O O . PHE B 1 188 ? -16.812 21.125 14.039 1 93.56 188 PHE B O 1
ATOM 4066 N N . ASN B 1 189 ? -14.617 21.656 13.906 1 90.56 189 ASN B N 1
ATOM 4067 C CA . ASN B 1 189 ? -14.414 21.953 15.328 1 90.56 189 ASN B CA 1
ATOM 4068 C C . ASN B 1 189 ? -14.938 20.812 16.203 1 90.56 189 ASN B C 1
ATOM 4070 O O . ASN B 1 189 ? -15.586 21.062 17.219 1 90.56 189 ASN B O 1
ATOM 4074 N N . GLY B 1 190 ? -14.719 19.609 15.695 1 91.81 190 GLY B N 1
ATOM 4075 C CA . GLY B 1 190 ? -15.078 18.438 16.469 1 91.81 190 GLY B CA 1
ATOM 4076 C C . GLY B 1 190 ? -16.578 18.172 16.516 1 91.81 190 GLY B C 1
ATOM 4077 O O . GLY B 1 190 ? -17.062 17.469 17.406 1 91.81 190 GLY B O 1
ATOM 4078 N N . ARG B 1 191 ? -17.344 18.75 15.594 1 93.19 191 ARG B N 1
ATOM 4079 C CA . ARG B 1 191 ? -18.781 18.594 15.547 1 93.19 191 ARG B CA 1
ATOM 4080 C C . ARG B 1 191 ? -19.234 18.109 14.18 1 93.19 191 ARG B C 1
ATOM 4082 O O . ARG B 1 191 ? -18.469 18.109 13.219 1 93.19 191 ARG B O 1
ATOM 4089 N N . GLY B 1 192 ? -20.469 17.578 14.141 1 95.56 192 GLY B N 1
ATOM 4090 C CA . GLY B 1 192 ? -21 17.141 12.859 1 95.56 192 GLY B CA 1
ATOM 4091 C C . GLY B 1 192 ? -20.125 16.109 12.18 1 95.56 192 GLY B C 1
ATOM 4092 O O . GLY B 1 192 ? -19.766 15.094 12.781 1 95.56 192 GLY B O 1
ATOM 4093 N N . LEU B 1 193 ? -19.641 16.453 10.914 1 97.75 193 LEU B N 1
ATOM 4094 C CA . LEU B 1 193 ? -18.812 15.547 10.125 1 97.75 193 LEU B CA 1
ATOM 4095 C C . LEU B 1 193 ? -17.406 15.453 10.695 1 97.75 193 LEU B C 1
ATOM 4097 O O . LEU B 1 193 ? -16.641 14.562 10.328 1 97.75 193 LEU B O 1
ATOM 4101 N N . GLY B 1 194 ? -17.078 16.312 11.602 1 96.19 194 GLY B N 1
ATOM 4102 C CA . GLY B 1 194 ? -15.773 16.281 12.234 1 96.19 194 GLY B CA 1
ATOM 4103 C C . GLY B 1 194 ? -15.797 15.703 13.641 1 96.19 194 GLY B C 1
ATOM 4104 O O . GLY B 1 194 ? -14.805 15.797 14.367 1 96.19 194 GLY B O 1
ATOM 4105 N N . ARG B 1 195 ? -16.922 15.133 14.086 1 96.06 195 ARG B N 1
ATOM 4106 C CA . ARG B 1 195 ? -17.047 14.57 15.43 1 96.06 195 ARG B CA 1
ATOM 4107 C C . ARG B 1 195 ? -16.422 13.18 15.492 1 96.06 195 ARG B C 1
ATOM 4109 O O . ARG B 1 195 ? -16.938 12.234 14.898 1 96.06 195 ARG B O 1
ATOM 4116 N N . PHE B 1 196 ? -15.32 13.047 16.312 1 95.94 196 PHE B N 1
ATOM 4117 C CA . PHE B 1 196 ? -14.641 11.766 16.453 1 95.94 196 PHE B CA 1
ATOM 4118 C C . PHE B 1 196 ? -14.43 11.414 17.922 1 95.94 196 PHE B C 1
ATOM 4120 O O . PHE B 1 196 ? -13.836 10.383 18.234 1 95.94 196 PHE B O 1
ATOM 4127 N N . ASP B 1 197 ? -14.852 12.195 18.781 1 90.81 197 ASP B N 1
ATOM 4128 C CA . ASP B 1 197 ? -14.711 11.984 20.219 1 90.81 197 ASP B CA 1
ATOM 4129 C C . ASP B 1 197 ? -13.281 11.555 20.578 1 90.81 197 ASP B C 1
ATOM 4131 O O . ASP B 1 197 ? -12.32 12.07 20 1 90.81 197 ASP B O 1
ATOM 4135 N N . GLU B 1 198 ? -13.086 10.672 21.5 1 91.88 198 GLU B N 1
ATOM 4136 C CA . GLU B 1 198 ? -11.766 10.297 22 1 91.88 198 GLU B CA 1
ATOM 4137 C C . GLU B 1 198 ? -10.992 9.484 20.969 1 91.88 198 GLU B C 1
ATOM 4139 O O . GLU B 1 198 ? -9.781 9.312 21.078 1 91.88 198 GLU B O 1
ATOM 4144 N N . SER B 1 199 ? -11.766 9.055 19.938 1 96.12 199 SER B N 1
ATOM 4145 C CA . SER B 1 199 ? -11.094 8.227 18.938 1 96.12 199 SER B CA 1
ATOM 4146 C C . SER B 1 199 ? -10.07 9.031 18.141 1 96.12 199 SER B C 1
ATOM 4148 O O . SER B 1 199 ? -9.203 8.461 17.484 1 96.12 199 SER B O 1
ATOM 4150 N N . ILE B 1 200 ? -10.117 10.375 18.156 1 96 200 ILE B N 1
ATOM 4151 C CA . ILE B 1 200 ? -9.148 11.227 17.484 1 96 200 ILE B CA 1
ATOM 4152 C C . ILE B 1 200 ? -7.758 11.008 18.078 1 96 200 ILE B C 1
ATOM 4154 O O . ILE B 1 200 ? -6.746 11.25 17.406 1 96 200 ILE B O 1
ATOM 4158 N N . LYS B 1 201 ? -7.664 10.484 19.266 1 95.19 201 LYS B N 1
ATOM 4159 C CA . LYS B 1 201 ? -6.398 10.234 19.953 1 95.19 201 LYS B CA 1
ATOM 4160 C C . LYS B 1 201 ? -5.656 9.055 19.328 1 95.19 201 LYS B C 1
ATOM 4162 O O . LYS B 1 201 ? -4.465 8.859 19.578 1 95.19 201 LYS B O 1
ATOM 4167 N N . GLU B 1 202 ? -6.391 8.328 18.516 1 97.25 202 GLU B N 1
ATOM 4168 C CA . GLU B 1 202 ? -5.785 7.16 17.875 1 97.25 202 GLU B CA 1
ATOM 4169 C C . GLU B 1 202 ? -4.891 7.574 16.719 1 97.25 202 GLU B C 1
ATOM 4171 O O . GLU B 1 202 ? -4.078 6.781 16.234 1 97.25 202 GLU B O 1
ATOM 4176 N N . LEU B 1 203 ? -5.031 8.781 16.234 1 98.19 203 LEU B N 1
ATOM 4177 C CA . LEU B 1 203 ? -4.219 9.25 15.117 1 98.19 203 LEU B CA 1
ATOM 4178 C C . LEU B 1 203 ? -2.828 9.656 15.594 1 98.19 203 LEU B C 1
ATOM 4180 O O . LEU B 1 203 ? -2.654 10.055 16.75 1 98.19 203 LEU B O 1
ATOM 4184 N N . THR B 1 204 ? -1.886 9.508 14.758 1 98.44 204 THR B N 1
ATOM 4185 C CA . THR B 1 204 ? -0.53 9.992 15 1 98.44 204 THR B CA 1
ATOM 4186 C C . THR B 1 204 ? -0.308 11.336 14.312 1 98.44 204 THR B C 1
ATOM 4188 O O . THR B 1 204 ? -1.235 11.906 13.727 1 98.44 204 THR B O 1
ATOM 4191 N N . MET B 1 205 ? 0.874 11.875 14.523 1 98.19 205 MET B N 1
ATOM 4192 C CA . MET B 1 205 ? 1.248 13.016 13.695 1 98.19 205 MET B CA 1
ATOM 4193 C C . MET B 1 205 ? 1.337 12.617 12.227 1 98.19 205 MET B C 1
ATOM 4195 O O . MET B 1 205 ? 1.359 11.43 11.906 1 98.19 205 MET B O 1
ATOM 4199 N N . PHE B 1 206 ? 1.243 13.531 11.344 1 98.44 206 PHE B N 1
ATOM 4200 C CA . PHE B 1 206 ? 1.255 13.297 9.906 1 98.44 206 PHE B CA 1
ATOM 4201 C C . PHE B 1 206 ? 2.68 13.305 9.367 1 98.44 206 PHE B C 1
ATOM 4203 O O . PHE B 1 206 ? 3.299 14.367 9.25 1 98.44 206 PHE B O 1
ATOM 4210 N N . ALA B 1 207 ? 3.195 12.172 8.969 1 98.44 207 ALA B N 1
ATOM 4211 C CA . ALA B 1 207 ? 4.605 11.969 8.648 1 98.44 207 ALA B CA 1
ATOM 4212 C C . ALA B 1 207 ? 4.973 12.648 7.332 1 98.44 207 ALA B C 1
ATOM 4214 O O . ALA B 1 207 ? 5.109 11.977 6.305 1 98.44 207 ALA B O 1
ATOM 4215 N N . ASP B 1 208 ? 5.211 13.906 7.27 1 96 208 ASP B N 1
ATOM 4216 C CA . ASP B 1 208 ? 5.652 14.672 6.109 1 96 208 ASP B CA 1
ATOM 4217 C C . ASP B 1 208 ? 7.121 15.078 6.246 1 96 208 ASP B C 1
ATOM 4219 O O . ASP B 1 208 ? 7.887 14.422 6.953 1 96 208 ASP B O 1
ATOM 4223 N N . TYR B 1 209 ? 7.586 16.156 5.453 1 95.25 209 TYR B N 1
ATOM 4224 C CA . TYR B 1 209 ? 9 16.484 5.465 1 95.25 209 TYR B CA 1
ATOM 4225 C C . TYR B 1 209 ? 9.25 17.781 6.219 1 95.25 209 TYR B C 1
ATOM 4227 O O . TYR B 1 209 ? 10.391 18.234 6.332 1 95.25 209 TYR B O 1
ATOM 4235 N N . ARG B 1 210 ? 8.18 18.391 6.844 1 94.12 210 ARG B N 1
ATOM 4236 C CA . ARG B 1 210 ? 8.352 19.672 7.512 1 94.12 210 ARG B CA 1
ATOM 4237 C C . ARG B 1 210 ? 8.633 19.484 9 1 94.12 210 ARG B C 1
ATOM 4239 O O . ARG B 1 210 ? 9.539 20.109 9.555 1 94.12 210 ARG B O 1
ATOM 4246 N N . VAL B 1 211 ? 7.902 18.625 9.617 1 96.81 211 VAL B N 1
ATOM 4247 C CA . VAL B 1 211 ? 7.996 18.438 11.062 1 96.81 211 VAL B CA 1
ATOM 4248 C C . VAL B 1 211 ? 9.375 17.906 11.43 1 96.81 211 VAL B C 1
ATOM 4250 O O . VAL B 1 211 ? 9.969 18.328 12.43 1 96.81 211 VAL B O 1
ATOM 4253 N N . PRO B 1 212 ? 9.961 17 10.617 1 97.38 212 PRO B N 1
ATOM 4254 C CA . PRO B 1 212 ? 11.312 16.547 10.945 1 97.38 212 PRO B CA 1
ATOM 4255 C C . PRO B 1 212 ? 12.328 17.688 11 1 97.38 212 PRO B C 1
ATOM 4257 O O . PRO B 1 212 ? 13.281 17.625 11.773 1 97.38 212 PRO B O 1
ATOM 4260 N N . VAL B 1 213 ? 12.125 18.688 10.188 1 95.62 213 VAL B N 1
ATOM 4261 C CA . VAL B 1 213 ? 13.016 19.844 10.203 1 95.62 213 VAL B CA 1
ATOM 4262 C C . VAL B 1 213 ? 12.961 20.531 11.562 1 95.62 213 VAL B C 1
ATOM 4264 O O . VAL B 1 213 ? 14 20.844 12.148 1 95.62 213 VAL B O 1
ATOM 4267 N N . VAL B 1 214 ? 11.758 20.766 12.016 1 95.5 214 VAL B N 1
ATOM 4268 C CA . VAL B 1 214 ? 11.539 21.438 13.289 1 95.5 214 VAL B CA 1
ATOM 4269 C C . VAL B 1 214 ? 12.164 20.625 14.422 1 95.5 214 VAL B C 1
ATOM 4271 O O . VAL B 1 214 ? 12.859 21.172 15.281 1 95.5 214 VAL B O 1
ATOM 4274 N N . LEU B 1 215 ? 11.945 19.312 14.375 1 97.25 215 LEU B N 1
ATOM 4275 C CA . LEU B 1 215 ? 12.445 18.438 15.43 1 97.25 215 LEU B CA 1
ATOM 4276 C C . LEU B 1 215 ? 13.969 18.359 15.398 1 97.25 215 LEU B C 1
ATOM 4278 O O . LEU B 1 215 ? 14.609 18.25 16.453 1 97.25 215 LEU B O 1
ATOM 4282 N N . ARG B 1 216 ? 14.508 18.375 14.242 1 95.88 216 ARG B N 1
ATOM 4283 C CA . ARG B 1 216 ? 15.961 18.406 14.125 1 95.88 216 ARG B CA 1
ATOM 4284 C C . ARG B 1 216 ? 16.547 19.688 14.688 1 95.88 216 ARG B C 1
ATOM 4286 O O . ARG B 1 216 ? 17.547 19.672 15.406 1 95.88 216 ARG B O 1
ATOM 4293 N N . ASN B 1 217 ? 15.938 20.781 14.414 1 93.31 217 ASN B N 1
ATOM 4294 C CA . ASN B 1 217 ? 16.375 22.078 14.93 1 93.31 217 ASN B CA 1
ATOM 4295 C C . ASN B 1 217 ? 16.281 22.141 16.453 1 93.31 217 ASN B C 1
ATOM 4297 O O . ASN B 1 217 ? 17.078 22.812 17.094 1 93.31 217 ASN B O 1
ATOM 4301 N N . MET B 1 218 ? 15.328 21.453 16.984 1 93.25 218 MET B N 1
ATOM 4302 C CA . MET B 1 218 ? 15.125 21.422 18.438 1 93.25 218 MET B CA 1
ATOM 4303 C C . MET B 1 218 ? 16.094 20.453 19.094 1 93.25 218 MET B C 1
ATOM 4305 O O . MET B 1 218 ? 16.172 20.375 20.328 1 93.25 218 MET B O 1
ATOM 4309 N N . GLY B 1 219 ? 16.781 19.672 18.281 1 95 219 GLY B N 1
ATOM 4310 C CA . GLY B 1 219 ? 17.719 18.703 18.812 1 95 219 GLY B CA 1
ATOM 4311 C C . GLY B 1 219 ? 17.078 17.391 19.219 1 95 219 GLY B C 1
ATOM 4312 O O . GLY B 1 219 ? 17.703 16.562 19.859 1 95 219 GLY B O 1
ATOM 4313 N N . ILE B 1 220 ? 15.891 17.234 18.844 1 96.69 220 ILE B N 1
ATOM 4314 C CA . ILE B 1 220 ? 15.156 16.031 19.203 1 96.69 220 ILE B CA 1
ATOM 4315 C C . ILE B 1 220 ? 15.508 14.906 18.234 1 96.69 220 ILE B C 1
ATOM 4317 O O . ILE B 1 220 ? 15.656 13.75 18.641 1 96.69 220 ILE B O 1
ATOM 4321 N N . LEU B 1 221 ? 15.633 15.219 16.922 1 97.12 221 LEU B N 1
ATOM 4322 C CA . LEU B 1 221 ? 16.078 14.258 15.922 1 97.12 221 LEU B CA 1
ATOM 4323 C C . LEU B 1 221 ? 17.531 14.531 15.523 1 97.12 221 LEU B C 1
ATOM 4325 O O . LEU B 1 221 ? 17.938 15.688 15.391 1 97.12 221 LEU B O 1
ATOM 4329 N N . LYS B 1 222 ? 18.234 13.484 15.375 1 97.56 222 LYS B N 1
ATOM 4330 C CA . LYS B 1 222 ? 19.594 13.555 14.844 1 97.56 222 LYS B CA 1
ATOM 4331 C C . LYS B 1 222 ? 19.766 12.625 13.648 1 97.56 222 LYS B C 1
ATOM 4333 O O . LYS B 1 222 ? 19.391 11.445 13.711 1 97.56 222 LYS B O 1
ATOM 4338 N N . TYR B 1 223 ? 20.25 13.195 12.578 1 97 223 TYR B N 1
ATOM 4339 C CA . TYR B 1 223 ? 20.453 12.414 11.359 1 97 223 TYR B CA 1
ATOM 4340 C C . TYR B 1 223 ? 21.844 11.789 11.336 1 97 223 TYR B C 1
ATOM 4342 O O . TYR B 1 223 ? 22.812 12.406 11.773 1 97 223 TYR B O 1
ATOM 4350 N N . GLU B 1 224 ? 21.922 10.602 10.805 1 97 224 GLU B N 1
ATOM 4351 C CA . GLU B 1 224 ? 23.219 10.039 10.469 1 97 224 GLU B CA 1
ATOM 4352 C C . GLU B 1 224 ? 23.938 10.891 9.414 1 97 224 GLU B C 1
ATOM 4354 O O . GLU B 1 224 ? 23.281 11.586 8.633 1 97 224 GLU B O 1
ATOM 4359 N N . PRO B 1 225 ? 25.234 10.836 9.312 1 95.62 225 PRO B N 1
ATOM 4360 C CA . PRO B 1 225 ? 26.016 11.734 8.461 1 95.62 225 PRO B CA 1
ATOM 4361 C C . PRO B 1 225 ? 25.578 11.68 6.996 1 95.62 225 PRO B C 1
ATOM 4363 O O . PRO B 1 225 ? 25.469 12.727 6.344 1 95.62 225 PRO B O 1
ATOM 4366 N N . ASN B 1 226 ? 25.344 10.523 6.52 1 94.06 226 ASN B N 1
ATOM 4367 C CA . ASN B 1 226 ? 24.984 10.406 5.109 1 94.06 226 ASN B CA 1
ATOM 4368 C C . ASN B 1 226 ? 23.656 11.07 4.816 1 94.06 226 ASN B C 1
ATOM 4370 O O . ASN B 1 226 ? 23.5 11.742 3.793 1 94.06 226 ASN B O 1
ATOM 4374 N N . LEU B 1 227 ? 22.719 10.836 5.652 1 96.12 227 LEU B N 1
ATOM 4375 C CA . LEU B 1 227 ? 21.406 11.477 5.492 1 96.12 227 LEU B CA 1
ATOM 4376 C C . LEU B 1 227 ? 21.531 12.992 5.656 1 96.12 227 LEU B C 1
ATOM 4378 O O . LEU B 1 227 ? 20.922 13.75 4.891 1 96.12 227 LEU B O 1
ATOM 4382 N N . ALA B 1 228 ? 22.281 13.406 6.664 1 95.31 228 ALA B N 1
ATOM 4383 C CA . ALA B 1 228 ? 22.484 14.836 6.891 1 95.31 228 ALA B CA 1
ATOM 4384 C C . ALA B 1 228 ? 23.078 15.508 5.656 1 95.31 228 ALA B C 1
ATOM 4386 O O . ALA B 1 228 ? 22.672 16.609 5.285 1 95.31 228 ALA B O 1
ATOM 4387 N N . ARG B 1 229 ? 24 14.844 5.078 1 93.44 229 ARG B N 1
ATOM 4388 C CA . ARG B 1 229 ? 24.625 15.383 3.871 1 93.44 229 ARG B CA 1
ATOM 4389 C C . ARG B 1 229 ? 23.594 15.539 2.748 1 93.44 229 ARG B C 1
ATOM 4391 O O . ARG B 1 229 ? 23.531 16.594 2.105 1 93.44 229 ARG B O 1
ATOM 4398 N N . LYS B 1 230 ? 22.781 14.539 2.512 1 92.5 230 LYS B N 1
ATOM 4399 C CA . LYS B 1 230 ? 21.766 14.57 1.458 1 92.5 230 LYS B CA 1
ATOM 4400 C C . LYS B 1 230 ? 20.781 15.711 1.679 1 92.5 230 LYS B C 1
ATOM 4402 O O . LYS B 1 230 ? 20.359 16.375 0.724 1 92.5 230 LYS B O 1
ATOM 4407 N N . VAL B 1 231 ? 20.438 15.914 2.914 1 93.31 231 VAL B N 1
ATOM 4408 C CA . VAL B 1 231 ? 19.406 16.891 3.27 1 93.31 231 VAL B CA 1
ATOM 4409 C C . VAL B 1 231 ? 20 18.297 3.229 1 93.31 231 VAL B C 1
ATOM 4411 O O . VAL B 1 231 ? 19.391 19.219 2.676 1 93.31 231 VAL B O 1
ATOM 4414 N N . ASP B 1 232 ? 21.188 18.438 3.654 1 90.25 232 ASP B N 1
ATOM 4415 C CA . ASP B 1 232 ? 21.766 19.75 3.865 1 90.25 232 ASP B CA 1
ATOM 4416 C C . ASP B 1 232 ? 22.391 20.297 2.578 1 90.25 232 ASP B C 1
ATOM 4418 O O . ASP B 1 232 ? 22.453 21.516 2.375 1 90.25 232 ASP B O 1
ATOM 4422 N N . GLN B 1 233 ? 22.969 19.547 1.717 1 80.5 233 GLN B N 1
ATOM 4423 C CA . GLN B 1 233 ? 23.656 20 0.521 1 80.5 233 GLN B CA 1
ATOM 4424 C C . GLN B 1 233 ? 22.672 20.422 -0.564 1 80.5 233 GLN B C 1
ATOM 4426 O O . GLN B 1 233 ? 22.953 21.359 -1.324 1 80.5 233 GLN B O 1
ATOM 4431 N N . HIS B 1 234 ? 21.562 20.109 -0.522 1 68.12 234 HIS B N 1
ATOM 4432 C CA . HIS B 1 234 ? 20.469 20.438 -1.425 1 68.12 234 HIS B CA 1
ATOM 4433 C C . HIS B 1 234 ? 21 20.812 -2.807 1 68.12 234 HIS B C 1
ATOM 4435 O O . HIS B 1 234 ? 20.516 21.781 -3.408 1 68.12 234 HIS B O 1
ATOM 4441 N N . ASN B 1 235 ? 22.047 20.172 -3.34 1 63.59 235 ASN B N 1
ATOM 4442 C CA . ASN B 1 235 ? 22.547 20.5 -4.664 1 63.59 235 ASN B CA 1
ATOM 4443 C C . ASN B 1 235 ? 21.625 19.984 -5.77 1 63.59 235 ASN B C 1
ATOM 4445 O O . ASN B 1 235 ? 22.016 19.969 -6.938 1 63.59 235 ASN B O 1
ATOM 4449 N N . PHE B 1 236 ? 20.531 19.75 -5.43 1 65.12 236 PHE B N 1
ATOM 4450 C CA . PHE B 1 236 ? 19.484 19.312 -6.348 1 65.12 236 PHE B CA 1
ATOM 4451 C C . PHE B 1 236 ? 20 18.219 -7.273 1 65.12 236 PHE B C 1
ATOM 4453 O O . PHE B 1 236 ? 19.703 18.219 -8.469 1 65.12 236 PHE B O 1
ATOM 4460 N N . SER B 1 237 ? 20.906 17.562 -6.812 1 72.62 237 SER B N 1
ATOM 4461 C CA . SER B 1 237 ? 21.406 16.391 -7.523 1 72.62 237 SER B CA 1
ATOM 4462 C C . SER B 1 237 ? 20.594 15.141 -7.16 1 72.62 237 SER B C 1
ATOM 4464 O O . SER B 1 237 ? 20.047 15.055 -6.062 1 72.62 237 SER B O 1
ATOM 4466 N N . THR B 1 238 ? 20.453 14.352 -8.148 1 77.25 238 THR B N 1
ATOM 4467 C CA . THR B 1 238 ? 19.781 13.078 -7.926 1 77.25 238 THR B CA 1
ATOM 4468 C C . THR B 1 238 ? 20.406 12.328 -6.75 1 77.25 238 THR B C 1
ATOM 4470 O O . THR B 1 238 ? 19.734 11.523 -6.094 1 77.25 238 THR B O 1
ATOM 4473 N N . ALA B 1 239 ? 21.516 12.719 -6.465 1 78.5 239 ALA B N 1
ATOM 4474 C CA . ALA B 1 239 ? 22.234 12.055 -5.383 1 78.5 239 ALA B CA 1
ATOM 4475 C C . ALA B 1 239 ? 21.719 12.5 -4.02 1 78.5 239 ALA B C 1
ATOM 4477 O O . ALA B 1 239 ? 21.922 11.812 -3.018 1 78.5 239 ALA B O 1
ATOM 4478 N N . ASP B 1 240 ? 21.016 13.539 -4.035 1 87.44 240 ASP B N 1
ATOM 4479 C CA . ASP B 1 240 ? 20.531 14.078 -2.768 1 87.44 240 ASP B CA 1
ATOM 4480 C C . ASP B 1 240 ? 19.078 13.695 -2.521 1 87.44 240 ASP B C 1
ATOM 4482 O O . ASP B 1 240 ? 18.5 14.016 -1.475 1 87.44 240 ASP B O 1
ATOM 4486 N N . ILE B 1 241 ? 18.547 12.969 -3.414 1 91.81 241 ILE B N 1
ATOM 4487 C CA . ILE B 1 241 ? 17.172 12.5 -3.264 1 91.81 241 ILE B CA 1
ATOM 4488 C C . ILE B 1 241 ? 17.141 11.266 -2.359 1 91.81 241 ILE B C 1
ATOM 4490 O O . ILE B 1 241 ? 17.984 10.375 -2.492 1 91.81 241 ILE B O 1
ATOM 4494 N N . VAL B 1 242 ? 16.312 11.281 -1.376 1 95.31 242 VAL B N 1
ATOM 4495 C CA . VAL B 1 242 ? 16.094 10.133 -0.506 1 95.31 242 VAL B CA 1
ATOM 4496 C C . VAL B 1 242 ? 14.984 9.258 -1.075 1 95.31 242 VAL B C 1
ATOM 4498 O O . VAL B 1 242 ? 13.812 9.633 -1.03 1 95.31 242 VAL B O 1
ATOM 4501 N N . PRO B 1 243 ? 15.328 8.055 -1.611 1 95.69 243 PRO B N 1
ATOM 4502 C CA . PRO B 1 243 ? 14.312 7.238 -2.283 1 95.69 243 PRO B CA 1
ATOM 4503 C C . PRO B 1 243 ? 13.172 6.824 -1.35 1 95.69 243 PRO B C 1
ATOM 4505 O O . PRO B 1 243 ? 13.414 6.504 -0.183 1 95.69 243 PRO B O 1
ATOM 4508 N N . ALA B 1 244 ? 11.953 6.895 -1.891 1 97.25 244 ALA B N 1
ATOM 4509 C CA . ALA B 1 244 ? 10.812 6.371 -1.141 1 97.25 244 ALA B CA 1
ATOM 4510 C C . ALA B 1 244 ? 11.039 4.918 -0.741 1 97.25 244 ALA B C 1
ATOM 4512 O O . ALA B 1 244 ? 11.508 4.109 -1.548 1 97.25 244 ALA B O 1
ATOM 4513 N N . GLY B 1 245 ? 10.773 4.59 0.538 1 96.12 245 GLY B N 1
ATOM 4514 C CA . GLY B 1 245 ? 10.93 3.221 1.01 1 96.12 245 GLY B CA 1
ATOM 4515 C C . GLY B 1 245 ? 12.344 2.896 1.451 1 96.12 245 GLY B C 1
ATOM 4516 O O . GLY B 1 245 ? 12.602 1.81 1.97 1 96.12 245 GLY B O 1
ATOM 4517 N N . SER B 1 246 ? 13.344 3.762 1.199 1 96.81 246 SER B N 1
ATOM 4518 C CA . SER B 1 246 ? 14.695 3.527 1.703 1 96.81 246 SER B CA 1
ATOM 4519 C C . SER B 1 246 ? 14.719 3.518 3.229 1 96.81 246 SER B C 1
ATOM 4521 O O . SER B 1 246 ? 13.797 4.02 3.873 1 96.81 246 SER B O 1
ATOM 4523 N N . ALA B 1 247 ? 15.789 2.943 3.766 1 96.5 247 ALA B N 1
ATOM 4524 C CA . ALA B 1 247 ? 15.938 2.92 5.219 1 96.5 247 ALA B CA 1
ATOM 4525 C C . ALA B 1 247 ? 15.938 4.332 5.793 1 96.5 247 ALA B C 1
ATOM 4527 O O . ALA B 1 247 ? 15.344 4.586 6.84 1 96.5 247 ALA B O 1
ATOM 4528 N N . GLU B 1 248 ? 16.562 5.246 5.082 1 97.5 248 GLU B N 1
ATOM 4529 C CA . GLU B 1 248 ? 16.656 6.637 5.52 1 97.5 248 GLU B CA 1
ATOM 4530 C C . GLU B 1 248 ? 15.273 7.289 5.562 1 97.5 248 GLU B C 1
ATOM 4532 O O . GLU B 1 248 ? 14.93 7.965 6.531 1 97.5 248 GLU B O 1
ATOM 4537 N N . GLU B 1 249 ? 14.508 7.098 4.535 1 98.06 249 GLU B N 1
ATOM 4538 C CA . GLU B 1 249 ? 13.18 7.703 4.465 1 98.06 249 GLU B CA 1
ATOM 4539 C C . GLU B 1 249 ? 12.258 7.137 5.543 1 98.06 249 GLU B C 1
ATOM 4541 O O . GLU B 1 249 ? 11.555 7.891 6.219 1 98.06 249 GLU B O 1
ATOM 4546 N N . VAL B 1 250 ? 12.312 5.82 5.691 1 98.12 250 VAL B N 1
ATOM 4547 C CA . VAL B 1 250 ? 11.492 5.148 6.691 1 98.12 250 VAL B CA 1
ATOM 4548 C C . VAL B 1 250 ? 11.875 5.633 8.086 1 98.12 250 VAL B C 1
ATOM 4550 O O . VAL B 1 250 ? 11 5.914 8.914 1 98.12 250 VAL B O 1
ATOM 4553 N N . ASP B 1 251 ? 13.164 5.789 8.312 1 98.25 251 ASP B N 1
ATOM 4554 C CA . ASP B 1 251 ? 13.648 6.227 9.617 1 98.25 251 ASP B CA 1
ATOM 4555 C C . ASP B 1 251 ? 13.172 7.641 9.938 1 98.25 251 ASP B C 1
ATOM 4557 O O . ASP B 1 251 ? 12.672 7.895 11.031 1 98.25 251 ASP B O 1
ATOM 4561 N N . VAL B 1 252 ? 13.328 8.523 9.016 1 98.5 252 VAL B N 1
ATOM 4562 C CA . VAL B 1 252 ? 12.945 9.906 9.266 1 98.5 252 VAL B CA 1
ATOM 4563 C C . VAL B 1 252 ? 11.461 9.977 9.617 1 98.5 252 VAL B C 1
ATOM 4565 O O . VAL B 1 252 ? 11.078 10.609 10.602 1 98.5 252 VAL B O 1
ATOM 4568 N N . ARG B 1 253 ? 10.641 9.312 8.859 1 98.62 253 ARG B N 1
ATOM 4569 C CA . ARG B 1 253 ? 9.195 9.398 9.023 1 98.62 253 ARG B CA 1
ATOM 4570 C C . ARG B 1 253 ? 8.75 8.672 10.289 1 98.62 253 ARG B C 1
ATOM 4572 O O . ARG B 1 253 ? 7.98 9.219 11.086 1 98.62 253 ARG B O 1
ATOM 4579 N N . ALA B 1 254 ? 9.281 7.449 10.508 1 98.56 254 ALA B N 1
ATOM 4580 C CA . ALA B 1 254 ? 8.891 6.668 11.68 1 98.56 254 ALA B CA 1
ATOM 4581 C C . ALA B 1 254 ? 9.391 7.312 12.969 1 98.56 254 ALA B C 1
ATOM 4583 O O . ALA B 1 254 ? 8.672 7.355 13.969 1 98.56 254 ALA B O 1
ATOM 4584 N N . CYS B 1 255 ? 10.625 7.781 12.961 1 98.56 255 CYS B N 1
ATOM 4585 C CA . CYS B 1 255 ? 11.188 8.406 14.148 1 98.56 255 CYS B CA 1
ATOM 4586 C C . CYS B 1 255 ? 10.461 9.711 14.477 1 98.56 255 CYS B C 1
ATOM 4588 O O . CYS B 1 255 ? 10.305 10.062 15.641 1 98.56 255 CYS B O 1
ATOM 4590 N N . THR B 1 256 ? 10.016 10.422 13.422 1 98.75 256 THR B N 1
ATOM 4591 C CA . THR B 1 256 ? 9.242 11.633 13.648 1 98.75 256 THR B CA 1
ATOM 4592 C C . THR B 1 256 ? 7.934 11.312 14.367 1 98.75 256 THR B C 1
ATOM 4594 O O . THR B 1 256 ? 7.559 11.992 15.328 1 98.75 256 THR B O 1
ATOM 4597 N N . VAL B 1 257 ? 7.254 10.273 13.945 1 98.75 257 VAL B N 1
ATOM 4598 C CA . VAL B 1 257 ? 6.016 9.852 14.586 1 98.75 257 VAL B CA 1
ATOM 4599 C C . VAL B 1 257 ? 6.285 9.5 16.047 1 98.75 257 VAL B C 1
ATOM 4601 O O . VAL B 1 257 ? 5.559 9.938 16.938 1 98.75 257 VAL B O 1
ATOM 4604 N N . GLN B 1 258 ? 7.352 8.766 16.297 1 98.5 258 GLN B N 1
ATOM 4605 C CA . GLN B 1 258 ? 7.672 8.336 17.656 1 98.5 258 GLN B CA 1
ATOM 4606 C C . GLN B 1 258 ? 8.031 9.523 18.547 1 98.5 258 GLN B C 1
ATOM 4608 O O . GLN B 1 258 ? 7.664 9.562 19.719 1 98.5 258 GLN B O 1
ATOM 4613 N N . ALA B 1 259 ? 8.773 10.43 17.984 1 98.69 259 ALA B N 1
ATOM 4614 C CA . ALA B 1 259 ? 9.148 11.625 18.734 1 98.69 259 ALA B CA 1
ATOM 4615 C C . ALA B 1 259 ? 7.91 12.391 19.203 1 98.69 259 ALA B C 1
ATOM 4617 O O . ALA B 1 259 ? 7.824 12.82 20.344 1 98.69 259 ALA B O 1
ATOM 4618 N N . VAL B 1 260 ? 6.965 12.539 18.328 1 98.44 260 VAL B N 1
ATOM 4619 C CA . VAL B 1 260 ? 5.758 13.297 18.656 1 98.44 260 VAL B CA 1
ATOM 4620 C C . VAL B 1 260 ? 4.914 12.523 19.672 1 98.44 260 VAL B C 1
ATOM 4622 O O . VAL B 1 260 ? 4.297 13.117 20.547 1 98.44 260 VAL B O 1
ATOM 4625 N N . GLU B 1 261 ? 4.879 11.188 19.531 1 98.44 261 GLU B N 1
ATOM 4626 C CA . GLU B 1 261 ? 4.188 10.383 20.531 1 98.44 261 GLU B CA 1
ATOM 4627 C C . GLU B 1 261 ? 4.805 10.562 21.922 1 98.44 261 GLU B C 1
ATOM 4629 O O . GLU B 1 261 ? 4.09 10.625 22.922 1 98.44 261 GLU B O 1
ATOM 4634 N N . ARG B 1 262 ? 6.109 10.648 21.953 1 98 262 ARG B N 1
ATOM 4635 C CA . ARG B 1 262 ? 6.793 10.875 23.219 1 98 262 ARG B CA 1
ATOM 4636 C C . ARG B 1 262 ? 6.484 12.266 23.766 1 98 262 ARG B C 1
ATOM 4638 O O . ARG B 1 262 ? 6.309 12.43 24.984 1 98 262 ARG B O 1
ATOM 4645 N N . MET B 1 263 ? 6.426 13.219 22.922 1 96.56 263 MET B N 1
ATOM 4646 C CA . MET B 1 263 ? 6.062 14.578 23.328 1 96.56 263 MET B CA 1
ATOM 4647 C C . MET B 1 263 ? 4.648 14.617 23.891 1 96.56 263 MET B C 1
ATOM 4649 O O . MET B 1 263 ? 4.398 15.273 24.906 1 96.56 263 MET B O 1
ATOM 4653 N N . ARG B 1 264 ? 3.77 13.945 23.203 1 96.25 264 ARG B N 1
ATOM 4654 C CA . ARG B 1 264 ? 2.385 13.891 23.672 1 96.25 264 ARG B CA 1
ATOM 4655 C C . ARG B 1 264 ? 2.297 13.305 25.078 1 96.25 264 ARG B C 1
ATOM 4657 O O . ARG B 1 264 ? 1.603 13.852 25.938 1 96.25 264 ARG B O 1
ATOM 4664 N N . ARG B 1 265 ? 3.018 12.203 25.312 1 96.25 265 ARG B N 1
ATOM 4665 C CA . ARG B 1 265 ? 3.014 11.555 26.625 1 96.25 265 ARG B CA 1
ATOM 4666 C C . ARG B 1 265 ? 3.594 12.477 27.688 1 96.25 265 ARG B C 1
ATOM 4668 O O . ARG B 1 265 ? 3.066 12.555 28.797 1 96.25 265 ARG B O 1
ATOM 4675 N N . ALA B 1 266 ? 4.645 13.141 27.328 1 95.12 266 ALA B N 1
ATOM 4676 C CA . ALA B 1 266 ? 5.273 14.07 28.266 1 95.12 266 ALA B CA 1
ATOM 4677 C C . ALA B 1 266 ? 4.328 15.211 28.625 1 95.12 266 ALA B C 1
ATOM 4679 O O . ALA B 1 266 ? 4.277 15.633 29.781 1 95.12 266 ALA B O 1
ATOM 4680 N N . LEU B 1 267 ? 3.641 15.688 27.641 1 93.38 267 LEU B N 1
ATOM 4681 C CA . LEU B 1 267 ? 2.693 16.781 27.875 1 93.38 267 LEU B CA 1
ATOM 4682 C C . LEU B 1 267 ? 1.53 16.297 28.75 1 93.38 267 LEU B C 1
ATOM 4684 O O . LEU B 1 267 ? 1.056 17.047 29.609 1 93.38 267 LEU B O 1
ATOM 4688 N N . GLU B 1 268 ? 1.049 15.125 28.484 1 92.62 268 GLU B N 1
ATOM 4689 C CA . GLU B 1 268 ? -0.018 14.547 29.297 1 92.62 268 GLU B CA 1
ATOM 4690 C C . GLU B 1 268 ? 0.409 14.422 30.75 1 92.62 268 GLU B C 1
ATOM 4692 O O . GLU B 1 268 ? -0.366 14.727 31.656 1 92.62 268 GLU B O 1
ATOM 4697 N N . GLU B 1 269 ? 1.595 13.969 30.953 1 94.19 269 GLU B N 1
ATOM 4698 C CA . GLU B 1 269 ? 2.133 13.844 32.312 1 94.19 269 GLU B CA 1
ATOM 4699 C C . GLU B 1 269 ? 2.236 15.211 32.969 1 94.19 269 GLU B C 1
ATOM 4701 O O . GLU B 1 269 ? 1.95 15.336 34.156 1 94.19 269 GLU B O 1
ATOM 4706 N N . ARG B 1 270 ? 2.623 16.141 32.25 1 92.31 270 ARG B N 1
ATOM 4707 C CA . ARG B 1 270 ? 2.725 17.484 32.781 1 92.31 270 ARG B CA 1
ATOM 4708 C C . ARG B 1 270 ? 1.354 18.016 33.188 1 92.31 270 ARG B C 1
ATOM 4710 O O . ARG B 1 270 ? 1.21 18.625 34.25 1 92.31 270 ARG B O 1
ATOM 4717 N N . ILE B 1 271 ? 0.42 17.797 32.344 1 89.44 271 ILE B N 1
ATOM 4718 C CA . ILE B 1 271 ? -0.934 18.281 32.625 1 89.44 271 ILE B CA 1
ATOM 4719 C C . ILE B 1 271 ? -1.491 17.609 33.875 1 89.44 271 ILE B C 1
ATOM 4721 O O . ILE B 1 271 ? -2.215 18.234 34.656 1 89.44 271 ILE B O 1
ATOM 4725 N N . GLU B 1 272 ? -1.148 16.359 34.031 1 89.81 272 GLU B N 1
ATOM 4726 C CA . GLU B 1 272 ? -1.559 15.648 35.25 1 89.81 272 GLU B CA 1
ATOM 4727 C C . GLU B 1 272 ? -0.962 16.281 36.5 1 89.81 272 GLU B C 1
ATOM 4729 O O . GLU B 1 272 ? -1.616 16.344 37.531 1 89.81 272 GLU B O 1
ATOM 4734 N N . LYS B 1 273 ? 0.213 16.766 36.375 1 92.81 273 LYS B N 1
ATOM 4735 C CA . LYS B 1 273 ? 0.929 17.359 37.5 1 92.81 273 LYS B CA 1
ATOM 4736 C C . LYS B 1 273 ? 0.522 18.812 37.688 1 92.81 273 LYS B C 1
ATOM 4738 O O . LYS B 1 273 ? 0.619 19.344 38.812 1 92.81 273 LYS B O 1
ATOM 4743 N N . GLU B 1 274 ? 0.117 19.391 36.562 1 91.44 274 GLU B N 1
ATOM 4744 C CA . GLU B 1 274 ? -0.286 20.797 36.562 1 91.44 274 GLU B CA 1
ATOM 4745 C C . GLU B 1 274 ? -1.704 20.969 36 1 91.44 274 GLU B C 1
ATOM 4747 O O . GLU B 1 274 ? -1.901 21.531 34.938 1 91.44 274 GLU B O 1
ATOM 4752 N N . PRO B 1 275 ? -2.639 20.641 36.781 1 83.94 275 PRO B N 1
ATOM 4753 C CA . PRO B 1 275 ? -4.023 20.625 36.312 1 83.94 275 PRO B CA 1
ATOM 4754 C C . PRO B 1 275 ? -4.508 21.984 35.844 1 83.94 275 PRO B C 1
ATOM 4756 O O . PRO B 1 275 ? -5.48 22.078 35.094 1 83.94 275 PRO B O 1
ATOM 4759 N N . GLU B 1 276 ? -3.846 23.016 36.188 1 84.19 276 GLU B N 1
ATOM 4760 C CA . GLU B 1 276 ? -4.223 24.375 35.781 1 84.19 276 GLU B CA 1
ATOM 4761 C C . GLU B 1 276 ? -4.008 24.562 34.281 1 84.19 276 GLU B C 1
ATOM 4763 O O . GLU B 1 276 ? -4.57 25.484 33.688 1 84.19 276 GLU B O 1
ATOM 4768 N N . LEU B 1 277 ? -3.238 23.688 33.719 1 83.62 277 LEU B N 1
ATOM 4769 C CA . LEU B 1 277 ? -2.988 23.75 32.281 1 83.62 277 LEU B CA 1
ATOM 4770 C C . LEU B 1 277 ? -4.207 23.281 31.5 1 83.62 277 LEU B C 1
ATOM 4772 O O . LEU B 1 277 ? -4.34 23.578 30.312 1 83.62 277 LEU B O 1
ATOM 4776 N N . ASN B 1 278 ? -5.043 22.5 32.062 1 80 278 ASN B N 1
ATOM 4777 C CA . ASN B 1 278 ? -6.297 22.031 31.469 1 80 278 ASN B CA 1
ATOM 4778 C C . ASN B 1 278 ? -7.457 22.172 32.438 1 80 278 ASN B C 1
ATOM 4780 O O . ASN B 1 278 ? -8.008 21.188 32.906 1 80 278 ASN B O 1
ATOM 4784 N N . PRO B 1 279 ? -7.766 23.391 32.562 1 70.5 279 PRO B N 1
ATOM 4785 C CA . PRO B 1 279 ? -8.781 23.609 33.594 1 70.5 279 PRO B CA 1
ATOM 4786 C C .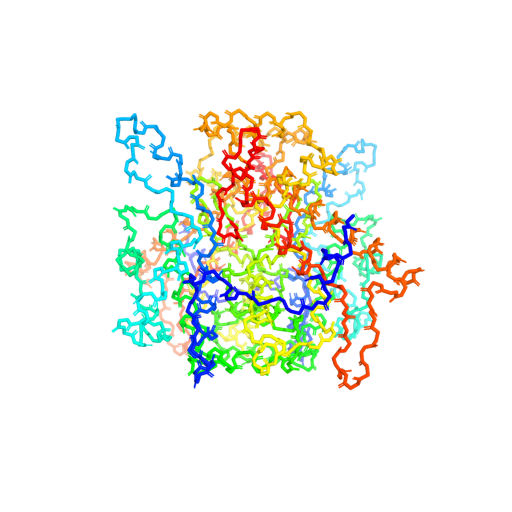 PRO B 1 279 ? -10.164 23.094 33.156 1 70.5 279 PRO B C 1
ATOM 4788 O O . PRO B 1 279 ? -10.523 23.188 31.984 1 70.5 279 PRO B O 1
ATOM 4791 N N . THR B 1 280 ? -10.758 22.406 34.094 1 66.56 280 THR B N 1
ATOM 4792 C CA . THR B 1 280 ? -12.141 21.984 33.906 1 66.56 280 THR B CA 1
ATOM 4793 C C . THR B 1 280 ? -13.078 23.188 33.906 1 66.56 280 THR B C 1
ATOM 4795 O O . THR B 1 280 ? -13.055 24 34.812 1 66.56 280 THR B O 1
ATOM 4798 N N . ILE B 1 281 ? -13.547 23.531 32.75 1 63.78 281 ILE B N 1
ATOM 4799 C CA . ILE B 1 281 ? -14.523 24.609 32.719 1 63.78 281 ILE B CA 1
ATOM 4800 C C . ILE B 1 281 ? -15.922 24.062 32.969 1 63.78 281 ILE B C 1
ATOM 4802 O O . ILE B 1 281 ? -16.375 23.156 32.25 1 63.78 281 ILE B O 1
ATOM 4806 N N . PRO B 1 282 ? -16.516 24.547 34.031 1 64.06 282 PRO B N 1
ATOM 4807 C CA . PRO B 1 282 ? -17.875 24.078 34.312 1 64.06 282 PRO B CA 1
ATOM 4808 C C . PRO B 1 282 ? -18.812 24.234 33.094 1 64.06 282 PRO B C 1
ATOM 4810 O O . PRO B 1 282 ? -18.812 25.281 32.438 1 64.06 282 PRO B O 1
ATOM 4813 N N . GLY B 1 283 ? -19.594 23.203 32.625 1 59.88 283 GLY B N 1
ATOM 4814 C CA . GLY B 1 283 ? -20.516 23.266 31.516 1 59.88 283 GLY B CA 1
ATOM 4815 C C . GLY B 1 283 ? -19.906 22.812 30.203 1 59.88 283 GLY B C 1
ATOM 4816 O O . GLY B 1 283 ? -20.625 22.594 29.219 1 59.88 283 GLY B O 1
ATOM 4817 N N . GLU B 1 284 ? -18.578 22.984 30.234 1 59.5 284 GLU B N 1
ATOM 4818 C CA . GLU B 1 284 ? -17.922 22.516 29.016 1 59.5 284 GLU B CA 1
ATOM 4819 C C . GLU B 1 284 ? -18.016 20.984 28.906 1 59.5 284 GLU B C 1
ATOM 4821 O O . GLU B 1 284 ? -17.719 20.266 29.875 1 59.5 284 GLU B O 1
ATOM 4826 N N . VAL B 1 285 ? -18.859 20.578 28.062 1 54.81 285 VAL B N 1
ATOM 4827 C CA . VAL B 1 285 ? -19.156 19.156 27.859 1 54.81 285 VAL B CA 1
ATOM 4828 C C . VAL B 1 285 ? -17.953 18.469 27.188 1 54.81 285 VAL B C 1
ATOM 4830 O O . VAL B 1 285 ? -17.828 17.25 27.234 1 54.81 285 VAL B O 1
ATOM 4833 N N . ASP B 1 286 ? -17.125 19.297 26.594 1 58.88 286 ASP B N 1
ATOM 4834 C CA . ASP B 1 286 ? -16.172 18.562 25.766 1 58.88 286 ASP B CA 1
ATOM 4835 C C . ASP B 1 286 ? -14.828 18.422 26.484 1 58.88 286 ASP B C 1
ATOM 4837 O O . ASP B 1 286 ? -14.273 19.406 26.969 1 58.88 286 ASP B O 1
ATOM 4841 N N . GLU B 1 287 ? -14.562 17.188 26.969 1 61.22 287 GLU B N 1
ATOM 4842 C CA . GLU B 1 287 ? -13.242 16.906 27.516 1 61.22 287 GLU B CA 1
ATOM 4843 C C . GLU B 1 287 ? -12.141 17.297 26.547 1 61.22 287 GLU B C 1
ATOM 4845 O O . GLU B 1 287 ? -12.25 17.047 25.344 1 61.22 287 GLU B O 1
ATOM 4850 N N . LYS B 1 288 ? -11.227 18.156 27.125 1 79.25 288 LYS B N 1
ATOM 4851 C CA . LYS B 1 288 ? -10.047 18.562 26.359 1 79.25 288 LYS B CA 1
ATOM 4852 C C . LYS B 1 288 ? -8.891 17.594 26.594 1 79.25 288 LYS B C 1
ATOM 4854 O O . LYS B 1 288 ? -8.688 17.109 27.703 1 79.25 288 LYS B O 1
ATOM 4859 N N . PHE B 1 289 ? -8.398 17.094 25.562 1 85.44 289 PHE B N 1
ATOM 4860 C CA . PHE B 1 289 ? -7.258 16.203 25.672 1 85.44 289 PHE B CA 1
ATOM 4861 C C . PHE B 1 289 ? -6.199 16.531 24.625 1 85.44 289 PHE B C 1
ATOM 4863 O O . PHE B 1 289 ? -6.488 17.219 23.656 1 85.44 289 PHE B O 1
ATOM 4870 N N . VAL B 1 290 ? -5.004 16.125 24.984 1 89.88 290 VAL B N 1
ATOM 4871 C CA . VAL B 1 290 ? -3.885 16.312 24.078 1 89.88 290 VAL B CA 1
ATOM 4872 C C . VAL B 1 290 ? -3.949 15.25 22.969 1 89.88 290 VAL B C 1
ATOM 4874 O O . VAL B 1 290 ? -4.266 14.086 23.234 1 89.88 290 VAL B O 1
ATOM 4877 N N . THR B 1 291 ? -3.766 15.656 21.781 1 94.06 291 THR B N 1
ATOM 4878 C CA . THR B 1 291 ? -3.697 14.734 20.656 1 94.06 291 THR B CA 1
ATOM 4879 C C . THR B 1 291 ? -2.41 14.938 19.859 1 94.06 291 THR B C 1
ATOM 4881 O O . THR B 1 291 ? -1.854 16.031 19.844 1 94.06 291 THR B O 1
ATOM 4884 N N . SER B 1 292 ? -1.922 13.891 19.234 1 96.75 292 SER B N 1
ATOM 4885 C CA . SER B 1 292 ? -0.784 14.016 18.344 1 96.75 292 SER B CA 1
ATOM 4886 C C . SER B 1 292 ? -1.128 14.883 17.125 1 96.75 292 SER B C 1
ATOM 4888 O O . SER B 1 292 ? -0.249 15.523 16.547 1 96.75 292 SER B O 1
ATOM 4890 N N . VAL B 1 293 ? -2.412 14.969 16.766 1 95.69 293 VAL B N 1
ATOM 4891 C CA . VAL B 1 293 ? -2.877 15.82 15.68 1 95.69 293 VAL B CA 1
ATOM 4892 C C . VAL B 1 293 ? -2.59 17.281 16 1 95.69 293 VAL B C 1
ATOM 4894 O O . VAL B 1 293 ? -2.031 18.016 15.18 1 95.69 293 VAL B O 1
ATOM 4897 N N . ALA B 1 294 ? -2.922 17.672 17.188 1 92.88 294 ALA B N 1
ATOM 4898 C CA . ALA B 1 294 ? -2.711 19.062 17.594 1 92.88 294 ALA B CA 1
ATOM 4899 C C . ALA B 1 294 ? -1.224 19.391 17.688 1 92.88 294 ALA B C 1
ATOM 4901 O O . ALA B 1 294 ? -0.802 20.484 17.328 1 92.88 294 ALA B O 1
ATOM 4902 N N . LEU B 1 295 ? -0.47 18.438 18.219 1 94.81 295 LEU B N 1
ATOM 4903 C CA . LEU B 1 295 ? 0.974 18.641 18.266 1 94.81 295 LEU B CA 1
ATOM 4904 C C . LEU B 1 295 ? 1.559 18.766 16.875 1 94.81 295 LEU B C 1
ATOM 4906 O O . LEU B 1 295 ? 2.465 19.578 16.641 1 94.81 295 LEU B O 1
ATOM 4910 N N . ASP B 1 296 ? 1.081 17.938 15.969 1 96.12 296 ASP B N 1
ATOM 4911 C CA . ASP B 1 296 ? 1.518 18.047 14.578 1 96.12 296 ASP B CA 1
ATOM 4912 C C . ASP B 1 296 ? 1.232 19.422 14.008 1 96.12 296 ASP B C 1
ATOM 4914 O O . ASP B 1 296 ? 2.096 20.031 13.367 1 96.12 296 ASP B O 1
ATOM 4918 N N . TRP B 1 297 ? 0.033 19.922 14.227 1 92.62 297 TRP B N 1
ATOM 4919 C CA . TRP B 1 297 ? -0.344 21.234 13.727 1 92.62 297 TRP B CA 1
ATOM 4920 C C . TRP B 1 297 ? 0.583 22.312 14.281 1 92.62 297 TRP B C 1
ATOM 4922 O O . TRP B 1 297 ? 0.989 23.219 13.555 1 92.62 297 TRP B O 1
ATOM 4932 N N . PHE B 1 298 ? 0.862 22.219 15.523 1 91.69 298 PHE B N 1
ATOM 4933 C CA . PHE B 1 298 ? 1.745 23.188 16.172 1 91.69 298 PHE B CA 1
ATOM 4934 C C . PHE B 1 298 ? 3.139 23.141 15.562 1 91.69 298 PHE B C 1
ATOM 4936 O O . PHE B 1 298 ? 3.689 24.172 15.18 1 91.69 298 PHE B O 1
ATOM 4943 N N . LEU B 1 299 ? 3.701 21.938 15.484 1 93.75 299 LEU B N 1
ATOM 4944 C CA . LEU B 1 299 ? 5.055 21.781 14.969 1 93.75 299 LEU B CA 1
ATOM 4945 C C . LEU B 1 299 ? 5.133 22.188 13.5 1 93.75 299 LEU B C 1
ATOM 4947 O O . LEU B 1 299 ? 6.09 22.844 13.086 1 93.75 299 LEU B O 1
ATOM 4951 N N . TRP B 1 300 ? 4.176 21.781 12.742 1 92.44 300 TRP B N 1
ATOM 4952 C CA . TRP B 1 300 ? 4.137 22.125 11.328 1 92.44 300 TRP B CA 1
ATOM 4953 C C . TRP B 1 300 ? 4.07 23.641 11.141 1 92.44 300 TRP B C 1
ATOM 4955 O O . TRP B 1 300 ? 4.766 24.188 10.289 1 92.44 300 TRP B O 1
ATOM 4965 N N . THR B 1 301 ? 3.213 24.297 11.875 1 88 301 THR B N 1
ATOM 4966 C CA . THR B 1 301 ? 3.078 25.75 11.797 1 88 301 THR B CA 1
ATOM 4967 C C . THR B 1 301 ? 4.395 26.438 12.156 1 88 301 THR B C 1
ATOM 4969 O O . THR B 1 301 ? 4.785 27.406 11.523 1 88 301 THR B O 1
ATOM 4972 N N . GLU B 1 302 ? 5.008 25.938 13.195 1 87.88 302 GLU B N 1
ATOM 4973 C CA . GLU B 1 302 ? 6.32 26.453 13.578 1 87.88 302 GLU B CA 1
ATOM 4974 C C . GLU B 1 302 ? 7.328 26.281 12.445 1 87.88 302 GLU B C 1
ATOM 4976 O O . GLU B 1 302 ? 8.133 27.172 12.18 1 87.88 302 GLU B O 1
ATOM 4981 N N . GLY B 1 303 ? 7.262 25.188 11.836 1 88.25 303 GLY B N 1
ATOM 4982 C CA . GLY B 1 303 ? 8.148 24.938 10.703 1 88.25 303 GLY B CA 1
ATOM 4983 C C . GLY B 1 303 ? 7.887 25.859 9.531 1 88.25 303 GLY B C 1
ATOM 4984 O O . GLY B 1 303 ? 8.828 26.344 8.898 1 88.25 303 GLY B O 1
ATOM 4985 N N . GLU B 1 304 ? 6.637 26.031 9.242 1 83.5 304 GLU B N 1
ATOM 4986 C CA . GLU B 1 304 ? 6.258 26.906 8.133 1 83.5 304 GLU B CA 1
ATOM 4987 C C . GLU B 1 304 ? 6.672 28.344 8.406 1 83.5 304 GLU B C 1
ATOM 4989 O O . GLU B 1 304 ? 7.09 29.062 7.496 1 83.5 304 GLU B O 1
ATOM 4994 N N . ARG B 1 305 ? 6.559 28.734 9.578 1 82.88 305 ARG B N 1
ATOM 4995 C CA . ARG B 1 305 ? 6.934 30.094 9.977 1 82.88 305 ARG B CA 1
ATOM 4996 C C . ARG B 1 305 ? 8.43 30.312 9.805 1 82.88 305 ARG B C 1
ATOM 4998 O O . ARG B 1 305 ? 8.859 31.406 9.422 1 82.88 305 ARG B O 1
ATOM 5005 N N . GLN B 1 306 ? 9.156 29.328 9.992 1 82.25 306 GLN B N 1
ATOM 5006 C CA . GLN B 1 306 ? 10.609 29.453 9.992 1 82.25 306 GLN B CA 1
ATOM 5007 C C . GLN B 1 306 ? 11.195 29.109 8.617 1 82.25 306 GLN B C 1
ATOM 5009 O O . GLN B 1 306 ? 12.406 29.188 8.414 1 82.25 306 GLN B O 1
ATOM 5014 N N . ARG B 1 307 ? 10.422 28.797 7.73 1 79.5 307 ARG B N 1
ATOM 5015 C CA . ARG B 1 307 ? 10.852 28.203 6.469 1 79.5 307 ARG B CA 1
ATOM 5016 C C . ARG B 1 307 ? 11.82 29.125 5.734 1 79.5 307 ARG B C 1
ATOM 5018 O O . ARG B 1 307 ? 12.758 28.656 5.078 1 79.5 307 ARG B O 1
ATOM 5025 N N . ASP B 1 308 ? 11.578 30.438 5.867 1 73.62 308 ASP B N 1
ATOM 5026 C CA . ASP B 1 308 ? 12.383 31.391 5.102 1 73.62 308 ASP B CA 1
ATOM 5027 C C . ASP B 1 308 ? 13.445 32.031 5.98 1 73.62 308 ASP B C 1
ATOM 5029 O O . ASP B 1 308 ? 14.211 32.875 5.512 1 73.62 308 ASP B O 1
ATOM 5033 N N . ASP B 1 309 ? 13.422 31.609 7.207 1 74.62 309 ASP B N 1
ATOM 5034 C CA . ASP B 1 309 ? 14.445 32.125 8.102 1 74.62 309 ASP B CA 1
ATOM 5035 C C . ASP B 1 309 ? 15.828 31.625 7.711 1 74.62 309 ASP B C 1
ATOM 5037 O O . ASP B 1 309 ? 15.961 30.516 7.16 1 74.62 309 ASP B O 1
ATOM 5041 N N . ALA B 1 310 ? 16.688 32.625 7.98 1 67.44 310 ALA B N 1
ATOM 5042 C CA . ALA B 1 310 ? 18.078 32.219 7.789 1 67.44 310 ALA B CA 1
ATOM 5043 C C . ALA B 1 310 ? 18.438 31.062 8.695 1 67.44 310 ALA B C 1
ATOM 5045 O O . ALA B 1 310 ? 18.141 31.078 9.891 1 67.44 310 ALA B O 1
ATOM 5046 N N . GLY B 1 311 ? 18.766 30 8.188 1 67.88 311 GLY B N 1
ATOM 5047 C CA . GLY B 1 311 ? 19.156 28.859 9 1 67.88 311 GLY B CA 1
ATOM 5048 C C . GLY B 1 311 ? 18.078 27.797 9.109 1 67.88 311 GLY B C 1
ATOM 5049 O O . GLY B 1 311 ? 18.203 26.859 9.891 1 67.88 311 GLY B O 1
ATOM 5050 N N . ALA B 1 312 ? 17.047 28.188 8.383 1 73.06 312 ALA B N 1
ATOM 5051 C CA . ALA B 1 312 ? 15.984 27.203 8.398 1 73.06 312 ALA B CA 1
ATOM 5052 C C . ALA B 1 312 ? 16.453 25.875 7.82 1 73.06 312 ALA B C 1
ATOM 5054 O O . ALA B 1 312 ? 17.172 25.844 6.816 1 73.06 312 ALA B O 1
ATOM 5055 N N . GLY B 1 313 ? 16.469 24.922 8.641 1 79.31 313 GLY B N 1
ATOM 5056 C CA . GLY B 1 313 ? 16.859 23.609 8.172 1 79.31 313 GLY B CA 1
ATOM 5057 C C . GLY B 1 313 ? 16.172 23.219 6.875 1 79.31 313 GLY B C 1
ATOM 5058 O O . GLY B 1 313 ? 15.164 23.812 6.492 1 79.31 313 GLY B O 1
ATOM 5059 N N . LYS B 1 314 ? 16.828 22.391 6.141 1 88.19 314 LYS B N 1
ATOM 5060 C CA . LYS B 1 314 ? 16.297 21.844 4.895 1 88.19 314 LYS B CA 1
ATOM 5061 C C . LYS B 1 314 ? 15.578 20.516 5.137 1 88.19 314 LYS B C 1
ATOM 5063 O O . LYS B 1 314 ? 15.828 19.844 6.137 1 88.19 314 LYS B O 1
ATOM 5068 N N . HIS B 1 315 ? 14.633 20.297 4.336 1 92.31 315 HIS B N 1
ATOM 5069 C CA . HIS B 1 315 ? 13.914 19.031 4.469 1 92.31 315 HIS B CA 1
ATOM 5070 C C . HIS B 1 315 ? 14.453 18 3.492 1 92.31 315 HIS B C 1
ATOM 5072 O O . HIS B 1 315 ? 15.078 18.344 2.49 1 92.31 315 HIS B O 1
ATOM 5078 N N . HIS B 1 316 ? 14.266 16.719 3.836 1 94.06 316 HIS B N 1
ATOM 5079 C CA . HIS B 1 316 ? 14.609 15.68 2.883 1 94.06 316 HIS B CA 1
ATOM 5080 C C . HIS B 1 316 ? 13.695 15.727 1.66 1 94.06 316 HIS B C 1
ATOM 5082 O O . HIS B 1 316 ? 12.547 16.156 1.752 1 94.06 316 HIS B O 1
ATOM 5088 N N . ARG B 1 317 ? 14.219 15.305 0.555 1 93.06 317 ARG B N 1
ATOM 5089 C CA . ARG B 1 317 ? 13.508 15.305 -0.721 1 93.06 317 ARG B CA 1
ATOM 5090 C C . ARG B 1 317 ? 13.234 13.883 -1.193 1 93.06 317 ARG B C 1
ATOM 5092 O O . ARG B 1 317 ? 14.164 13.117 -1.441 1 93.06 317 ARG B O 1
ATOM 5099 N N . THR B 1 318 ? 11.977 13.547 -1.217 1 95.31 318 THR B N 1
ATOM 5100 C CA . THR B 1 318 ? 11.523 12.227 -1.64 1 95.31 318 THR B CA 1
ATOM 5101 C C . THR B 1 318 ? 10.406 12.352 -2.672 1 95.31 318 THR B C 1
ATOM 5103 O O . THR B 1 318 ? 9.422 13.055 -2.449 1 95.31 318 THR B O 1
ATOM 5106 N N . LEU B 1 319 ? 10.609 11.734 -3.842 1 94.88 319 LEU B N 1
ATOM 5107 C CA . LEU B 1 319 ? 9.539 11.656 -4.824 1 94.88 319 LEU B CA 1
ATOM 5108 C C . LEU B 1 319 ? 8.508 10.602 -4.426 1 94.88 319 LEU B C 1
ATOM 5110 O O . LEU B 1 319 ? 8.789 9.406 -4.461 1 94.88 319 LEU B O 1
ATOM 5114 N N . THR B 1 320 ? 7.336 11.062 -4.012 1 97.38 320 THR B N 1
ATOM 5115 C CA . THR B 1 320 ? 6.293 10.156 -3.553 1 97.38 320 THR B CA 1
ATOM 5116 C C . THR B 1 320 ? 4.922 10.828 -3.615 1 97.38 320 THR B C 1
ATOM 5118 O O . THR B 1 320 ? 4.828 12.055 -3.654 1 97.38 320 THR B O 1
ATOM 5121 N N . VAL B 1 321 ? 3.924 10.07 -3.637 1 98.19 321 VAL B N 1
ATOM 5122 C CA . VAL B 1 321 ? 2.564 10.602 -3.652 1 98.19 321 VAL B CA 1
ATOM 5123 C C . VAL B 1 321 ? 2.035 10.703 -2.223 1 98.19 321 VAL B C 1
ATOM 5125 O O . VAL B 1 321 ? 0.914 11.172 -2.002 1 98.19 321 VAL B O 1
ATOM 5128 N N . PHE B 1 322 ? 2.814 10.336 -1.25 1 98.5 322 PHE B N 1
ATOM 5129 C CA . PHE B 1 322 ? 2.266 10.156 0.09 1 98.5 322 PHE B CA 1
ATOM 5130 C C . PHE B 1 322 ? 2.482 11.406 0.933 1 98.5 322 PHE B C 1
ATOM 5132 O O . PHE B 1 322 ? 1.83 11.586 1.964 1 98.5 322 PHE B O 1
ATOM 5139 N N . TYR B 1 323 ? 3.473 12.234 0.502 1 97 323 TYR B N 1
ATOM 5140 C CA . TYR B 1 323 ? 3.689 13.469 1.244 1 97 323 TYR B CA 1
ATOM 5141 C C . TYR B 1 323 ? 4.48 14.477 0.411 1 97 323 TYR B C 1
ATOM 5143 O O . TYR B 1 323 ? 5.137 14.102 -0.563 1 97 323 TYR B O 1
#